Protein AF-U6MMG0-F1 (afdb_monomer)

Sequence (503 aa):
MESTWASFAPRLGKRWLLLGARVSAVWILSVCLALPIAVIDLSWPSTPQTAEAVKLPPRGSVSYGGSTEQLLALEGAEPENESTERGKGKARHRRRRPAVQLYLRKLFKGQTIANKRRWKRLASEICDWHVFERHSFGAPSKLLIFLTTAGQEQSAGCCGMRSRRNQSVEIDPPLSTQAEDDALDLNGELLKMVQDVQKCEKRKNGTRHPSFCIDAFVSSPLTAAIQTASKATAIVGKDIACKDPHYSETTRTRVTWLLSPLVRERVEGLADVGTELQELLKRLTRFFETVQLERTVVDTGAMAPEQPWWYTNSETQLRDALERTRELFSDTPSSESGEAAAAGVTAEPHEGDAGLAAGSSASSVVAIGYPDILPPSKGSKALKTALDVAEALLLSTVDSGTSTEMPPRESEEEALLRGKILLQSLCKAEQLSTALITTHERFLKVLSRHSTVGSATIKVAMLTCGPVPTLHFLEGLQDISGRGRSNSSSSEDSQESGQSEWS

Secondary structure (DSSP, 8-state):
------------------------------------------PPPP--------PPPP--------SSGGGS-S---PPPP-----------------HHHHHHHHHTTT--HHHHHHHHHHHHHHHHIIIIIHHHSSS-EEEEEEEEPPP------SSS----------SSPPPPHHHHHHHHHHHHHHHHHHHHHHHHHHHHH--SS----B-EEEE-SSHHHHHHHHHHHTTTHHHHB---TTPPP-TTEEPEEEE-GGGPPP--SGGG----HHHHHHHHHHHHHTTSS--EEEE-TTS-TTS-TTPPPPHHHHHHHHHHHHHHHH---------------------------------SEEEESSPEEPPPPHHHHHHHHHHHHHHHHHHTT-------SSPPPPPHHHHHHHHHHHHHHHHH-TT--EEEEEE-HHHHHHHHSS--PPTT-EEEEEEE-SSS-EEEEGGGGGSTTTSS-------------------

Mean predicted aligned error: 16.48 Å

Solvent-accessible surface area (backbone atoms only — not comparable to full-atom values): 31694 Å² total; per-residue (Å²): 138,80,87,84,88,83,87,88,85,82,92,80,83,90,85,87,84,91,84,80,92,81,79,90,84,87,83,88,85,86,85,89,87,87,84,83,87,80,87,80,86,81,87,82,84,91,85,90,83,84,88,82,92,79,84,84,81,84,93,77,93,81,91,79,90,82,88,76,71,88,81,66,86,84,79,88,77,86,81,81,90,82,81,89,83,95,76,97,70,95,72,82,80,75,78,78,72,58,68,66,63,59,54,54,53,59,73,60,72,75,72,49,72,66,55,56,52,52,49,54,51,52,17,45,53,54,27,47,38,70,75,51,49,66,81,68,52,102,47,62,52,30,42,39,37,35,39,21,21,35,53,79,74,74,75,76,65,94,66,94,68,81,77,81,66,85,70,75,78,52,61,35,47,68,59,45,76,68,23,48,52,44,16,40,49,42,25,59,53,53,48,50,41,52,52,46,20,36,53,44,38,32,70,74,69,67,44,95,66,64,81,85,48,32,29,29,39,36,23,12,72,40,49,29,22,45,39,26,48,23,37,29,27,59,82,43,34,61,78,42,38,39,70,65,92,85,64,85,80,59,96,51,39,26,48,53,31,38,30,30,56,62,44,37,52,59,29,79,52,56,52,48,32,58,64,49,64,71,56,42,55,52,50,53,48,48,30,37,77,69,69,70,31,50,58,33,30,39,27,42,69,42,48,62,82,97,43,65,72,58,59,66,68,51,60,67,56,39,50,51,40,40,49,52,52,48,51,71,66,65,69,68,85,74,84,81,86,78,92,84,82,94,75,90,79,93,78,84,91,76,89,79,91,83,75,82,78,85,64,82,76,71,73,47,60,48,65,38,79,78,40,44,78,48,74,75,24,68,15,25,52,36,33,49,54,34,41,37,55,54,41,49,50,55,61,76,66,61,72,90,73,72,93,57,99,62,70,67,67,48,49,70,66,38,50,35,41,38,42,50,42,45,48,48,26,55,51,66,8,78,65,36,48,25,36,39,36,21,24,42,36,64,40,50,31,57,69,57,76,76,54,93,59,54,56,46,37,82,47,46,29,42,36,40,38,58,102,68,62,43,78,45,56,67,71,71,80,62,68,87,83,71,86,84,78,83,76,87,76,84,74,89,78,90,84,88,90,82,90,76,90,84,135

Foldseek 3Di:
DDDDDDDDDDDDDDDDDDDDDDDDDDDDDDDDDDDDDDDDDDDDDDDDDDDDDDDDDDDDDDDDDDDDPPVPPPDDDDDDDDDDDDDDDPDPPPPPDPVVVVVLCVLPVDDDPVNVVVLLVLLLVVLCCVPPVCPPDPFHKFKEKEFAFFDPCPPPPVDDDPPPPPPPPDALDADDPVSLVLLLSLLSSVVVSLVSNQVSNCVVVVDPGRDQAAQAAEFALRNRLQQSSQNSPLQCQVVRHDADPPDDDDNLEEEEYEHFLLQQDFCPDRNSFHDAPVVSVVVQLVCVVVVSHHWYKYQCLLPDHPDRSSAFDDLVLLVVLLVVLLVVLVPPDDDDPDDDDDDDDDDDDDDDDDDPDPDDDDGSMDTHPDGDYGDRHLLHVLLSVLSSSSSVSSVVPDDPPDDDVGHDGGDLSSLLSSVQSSLSSNSSSPPHRHYYYRHHQNSVCSLAVDDDGDHSDIWMWMWGDDSRIHIGTPSVVPPPPPPDDPDPPDDDDDDDDDDDDDD

Structure (mmCIF, N/CA/C/O backbone):
data_AF-U6MMG0-F1
#
_entry.id   AF-U6MMG0-F1
#
loop_
_atom_site.group_PDB
_atom_site.id
_atom_site.type_symbol
_atom_site.label_atom_id
_atom_site.label_alt_id
_atom_site.label_comp_id
_atom_site.label_asym_id
_atom_site.label_entity_id
_atom_site.label_seq_id
_atom_site.pdbx_PDB_ins_code
_atom_site.Cartn_x
_atom_site.Cartn_y
_atom_site.Cartn_z
_atom_site.occupancy
_atom_site.B_iso_or_equiv
_atom_site.auth_seq_id
_atom_site.auth_comp_id
_atom_site.auth_asym_id
_atom_site.auth_atom_id
_atom_site.pdbx_PDB_model_num
ATOM 1 N N . MET A 1 1 ? 55.035 -42.827 -3.678 1.00 34.28 1 MET A N 1
ATOM 2 C CA . MET A 1 1 ? 56.098 -41.807 -3.757 1.00 34.28 1 MET A CA 1
ATOM 3 C C . MET A 1 1 ? 55.414 -40.453 -3.669 1.00 34.28 1 MET A C 1
ATOM 5 O O . MET A 1 1 ? 54.896 -39.977 -4.663 1.00 34.28 1 MET A O 1
ATOM 9 N N . GLU A 1 2 ? 54.969 -40.051 -2.484 1.00 29.75 2 GLU A N 1
ATOM 10 C CA . GLU A 1 2 ? 55.744 -39.486 -1.362 1.00 29.75 2 GLU A CA 1
ATOM 11 C C . GLU A 1 2 ? 56.081 -38.005 -1.539 1.00 29.75 2 GLU A C 1
ATOM 13 O O . GLU A 1 2 ? 56.844 -37.639 -2.425 1.00 29.75 2 GLU A O 1
ATOM 18 N N . SER A 1 3 ? 55.602 -37.235 -0.552 1.00 31.67 3 SER A N 1
ATOM 19 C CA . SER A 1 3 ? 56.108 -35.936 -0.087 1.00 31.67 3 SER A CA 1
ATOM 20 C C . SER A 1 3 ? 55.833 -34.742 -1.020 1.00 31.67 3 SER A C 1
ATOM 22 O O . SER A 1 3 ? 55.872 -34.863 -2.231 1.00 31.67 3 SER A O 1
ATOM 24 N N . THR A 1 4 ? 55.447 -33.556 -0.556 1.00 38.75 4 THR A N 1
ATOM 25 C CA . THR A 1 4 ? 55.806 -32.861 0.687 1.00 38.75 4 THR A CA 1
ATOM 26 C C . THR A 1 4 ? 54.686 -31.914 1.123 1.00 38.75 4 THR A C 1
ATOM 28 O O . THR A 1 4 ? 54.267 -31.030 0.380 1.00 38.75 4 THR A O 1
ATOM 31 N N . TRP A 1 5 ? 54.265 -32.073 2.375 1.00 29.08 5 TRP A N 1
ATOM 32 C CA . TRP A 1 5 ? 53.609 -31.062 3.198 1.00 29.08 5 TRP A CA 1
ATOM 33 C C . TRP A 1 5 ? 54.687 -30.356 4.029 1.00 29.08 5 TRP A C 1
ATOM 35 O O . TRP A 1 5 ? 55.469 -31.052 4.673 1.00 29.08 5 TRP A O 1
ATOM 45 N N . ALA A 1 6 ? 54.696 -29.020 4.090 1.00 30.41 6 ALA A N 1
ATOM 46 C CA . ALA A 1 6 ? 55.281 -28.294 5.220 1.00 30.41 6 ALA A CA 1
ATOM 47 C C . ALA A 1 6 ? 54.833 -26.824 5.306 1.00 30.41 6 ALA A C 1
ATOM 49 O O . ALA A 1 6 ? 54.950 -26.054 4.359 1.00 30.41 6 ALA A O 1
ATOM 50 N N . SER A 1 7 ? 54.480 -26.456 6.540 1.00 29.48 7 SER A N 1
ATOM 51 C CA . SER A 1 7 ? 54.491 -25.122 7.155 1.00 29.48 7 SER A CA 1
ATOM 52 C C . SER A 1 7 ? 53.411 -24.115 6.742 1.00 29.48 7 SER A C 1
ATOM 54 O O . SER A 1 7 ? 53.451 -23.539 5.669 1.00 29.48 7 SER A O 1
ATOM 56 N N . PHE A 1 8 ? 52.484 -23.831 7.662 1.00 30.06 8 PHE A N 1
ATOM 57 C CA . PHE A 1 8 ? 52.457 -22.554 8.389 1.00 30.06 8 PHE A CA 1
ATOM 58 C C . PHE A 1 8 ? 51.480 -22.656 9.571 1.00 30.06 8 PHE A C 1
ATOM 60 O O . PHE A 1 8 ? 50.323 -23.033 9.416 1.00 30.06 8 PHE A O 1
ATOM 67 N N . ALA A 1 9 ? 51.960 -22.318 10.765 1.00 31.55 9 ALA A N 1
ATOM 68 C CA . ALA A 1 9 ? 51.170 -22.192 11.984 1.00 31.55 9 ALA A CA 1
ATOM 69 C C . ALA A 1 9 ? 51.427 -20.809 12.589 1.00 31.55 9 ALA A C 1
ATOM 71 O O . ALA A 1 9 ? 52.579 -20.365 12.589 1.00 31.55 9 ALA A O 1
ATOM 72 N N . PRO A 1 10 ? 50.420 -20.176 13.211 1.00 43.28 10 PRO A N 1
ATOM 73 C CA . PRO A 1 10 ? 50.671 -19.252 14.295 1.00 43.28 10 PRO A CA 1
ATOM 74 C C . PRO A 1 10 ? 50.071 -19.737 15.619 1.00 43.28 10 PRO A C 1
ATOM 76 O O . PRO A 1 10 ? 48.949 -20.223 15.732 1.00 43.28 10 PRO A O 1
ATOM 79 N N . ARG A 1 11 ? 50.921 -19.558 16.625 1.00 34.38 11 ARG A N 1
ATOM 80 C CA . ARG A 1 11 ? 50.764 -19.669 18.073 1.00 34.38 11 ARG A CA 1
ATOM 81 C C . ARG A 1 11 ? 49.425 -19.126 18.598 1.00 34.38 11 ARG A C 1
ATOM 83 O O . ARG A 1 11 ? 49.162 -17.934 18.475 1.00 34.38 11 ARG A O 1
ATOM 90 N N . LEU A 1 12 ? 48.679 -19.959 19.326 1.00 35.41 12 LEU A N 1
ATOM 91 C CA . LEU A 1 12 ? 47.673 -19.516 20.296 1.00 35.41 12 LEU A CA 1
ATOM 92 C C . LEU A 1 12 ? 48.045 -19.998 21.700 1.00 35.41 12 LEU A C 1
ATOM 94 O O . LEU A 1 12 ? 48.427 -21.148 21.921 1.00 35.41 12 LEU A O 1
ATOM 98 N N . GLY A 1 13 ? 48.013 -19.041 22.626 1.00 31.16 13 GLY A N 1
ATOM 99 C CA . GLY A 1 13 ? 48.478 -19.156 23.997 1.00 31.16 13 GLY A CA 1
ATOM 100 C C . GLY A 1 13 ? 47.536 -19.945 24.902 1.00 31.16 13 GLY A C 1
ATOM 101 O O . GLY A 1 13 ? 46.317 -19.913 24.780 1.00 31.16 13 GLY A O 1
ATOM 102 N N . LYS A 1 14 ? 48.170 -20.631 25.851 1.00 32.75 14 LYS A N 1
ATOM 103 C CA . LYS A 1 14 ? 47.590 -21.384 26.960 1.00 32.75 14 LYS A CA 1
ATOM 104 C C . LYS A 1 14 ? 46.891 -20.450 27.954 1.00 32.75 14 LYS A C 1
ATOM 106 O O . LYS A 1 14 ? 47.542 -19.540 28.462 1.00 32.75 14 LYS A O 1
ATOM 111 N N . ARG A 1 15 ? 45.652 -20.766 28.344 1.00 33.19 15 ARG A N 1
ATOM 112 C CA . ARG A 1 15 ? 45.164 -20.750 29.741 1.00 33.19 15 ARG A CA 1
ATOM 113 C C . ARG A 1 15 ? 43.735 -21.304 29.797 1.00 33.19 15 ARG A C 1
ATOM 115 O O . ARG A 1 15 ? 42.942 -21.005 28.918 1.00 33.19 15 ARG A O 1
ATOM 122 N N . TRP A 1 16 ? 43.457 -22.047 30.871 1.00 30.50 16 TRP A N 1
ATOM 123 C CA . TRP A 1 16 ? 42.212 -22.742 31.251 1.00 30.50 16 TRP A CA 1
ATOM 124 C C . TRP A 1 16 ? 42.125 -24.228 30.875 1.00 30.50 16 TRP A C 1
ATOM 126 O O . TRP A 1 16 ? 41.454 -24.665 29.949 1.00 30.50 16 TRP A O 1
ATOM 136 N N . LEU A 1 17 ? 42.846 -24.993 31.695 1.00 32.69 17 LEU A N 1
ATOM 137 C CA . LEU A 1 17 ? 42.581 -26.378 32.070 1.00 32.69 17 LEU A CA 1
ATOM 138 C C . LEU A 1 17 ? 41.524 -26.399 33.195 1.00 32.69 17 LEU A C 1
ATOM 140 O O . LEU A 1 17 ? 41.495 -25.471 34.001 1.00 32.69 17 LEU A O 1
ATOM 144 N N . LEU A 1 18 ? 40.799 -27.524 33.282 1.00 31.00 18 LEU A N 1
ATOM 145 C CA . LEU A 1 18 ? 39.982 -28.050 34.398 1.00 31.00 18 LEU A CA 1
ATOM 146 C C . LEU A 1 18 ? 38.468 -27.794 34.372 1.00 31.00 18 LEU A C 1
ATOM 148 O O . LEU A 1 18 ? 37.961 -26.906 35.041 1.00 31.00 18 LEU A O 1
ATOM 152 N N . LEU A 1 19 ? 37.759 -28.693 33.686 1.00 34.00 19 LEU A N 1
ATOM 153 C CA . LEU A 1 19 ? 36.580 -29.453 34.148 1.00 34.00 19 LEU A CA 1
ATOM 154 C C . LEU A 1 19 ? 36.211 -30.342 32.948 1.00 34.00 19 LEU A C 1
ATOM 156 O O . LEU A 1 19 ? 35.794 -29.847 31.915 1.00 34.00 19 LEU A O 1
ATOM 160 N N . GLY A 1 20 ? 36.518 -31.630 32.905 1.00 29.83 20 GLY A N 1
ATOM 161 C CA . GLY A 1 20 ? 36.185 -32.651 33.884 1.00 29.83 20 GLY A CA 1
ATOM 162 C C . GLY A 1 20 ? 35.585 -33.792 33.067 1.00 29.83 20 GLY A C 1
ATOM 163 O O . GLY A 1 20 ? 34.425 -33.747 32.676 1.00 29.83 20 GLY A O 1
ATOM 164 N N . ALA A 1 21 ? 36.434 -34.755 32.724 1.00 32.88 21 ALA A N 1
ATOM 165 C CA . ALA A 1 21 ? 36.116 -35.907 31.904 1.00 32.88 21 ALA A CA 1
ATOM 166 C C . ALA A 1 21 ? 35.011 -36.768 32.530 1.00 32.88 21 ALA A C 1
ATOM 168 O O . ALA A 1 21 ? 35.163 -37.211 33.667 1.00 32.88 21 ALA A O 1
ATOM 169 N N . ARG A 1 22 ? 33.966 -37.092 31.758 1.00 35.03 22 ARG A N 1
ATOM 170 C CA . ARG A 1 22 ? 33.209 -38.340 31.918 1.00 35.03 22 ARG A CA 1
ATOM 171 C C . ARG A 1 22 ? 32.769 -38.908 30.563 1.00 35.03 22 ARG A C 1
ATOM 173 O O . ARG A 1 22 ? 31.804 -38.455 29.969 1.00 35.03 22 ARG A O 1
ATOM 180 N N . VAL A 1 23 ? 33.518 -39.941 30.177 1.00 34.34 23 VAL A N 1
ATOM 181 C CA . VAL A 1 23 ? 33.058 -41.229 29.632 1.00 34.34 23 VAL A CA 1
ATOM 182 C C . VAL A 1 23 ? 32.439 -41.233 28.229 1.00 34.34 23 VAL A C 1
ATOM 184 O O . VAL A 1 23 ? 31.234 -41.116 28.037 1.00 34.34 23 VAL A O 1
ATOM 187 N N . SER A 1 24 ? 33.316 -41.526 27.266 1.00 35.44 24 SER A N 1
ATOM 188 C CA . SER A 1 24 ? 33.024 -42.316 26.070 1.00 35.44 24 SER A CA 1
ATOM 189 C C . SER A 1 24 ? 32.386 -43.659 26.424 1.00 35.44 24 SER A C 1
ATOM 191 O O . SER A 1 24 ? 32.928 -44.375 27.261 1.00 35.44 24 SER A O 1
ATOM 193 N N . ALA A 1 25 ? 31.335 -44.048 25.710 1.00 32.31 25 ALA A N 1
ATOM 194 C CA . ALA A 1 25 ? 31.121 -45.417 25.241 1.00 32.31 25 ALA A CA 1
ATOM 195 C C . ALA A 1 25 ? 29.907 -45.439 24.304 1.00 32.31 25 ALA A C 1
ATOM 197 O O . ALA A 1 25 ? 28.949 -44.706 24.515 1.00 32.31 25 ALA A O 1
ATOM 198 N N . VAL A 1 26 ? 29.939 -46.353 23.334 1.00 29.77 26 VAL A N 1
ATOM 199 C CA . VAL A 1 26 ? 28.882 -46.683 22.362 1.00 29.77 26 VAL A CA 1
ATOM 200 C C . VAL A 1 26 ? 28.931 -45.869 21.062 1.00 29.77 26 VAL A C 1
ATOM 202 O O . VAL A 1 26 ? 28.022 -45.137 20.684 1.00 29.77 26 VAL A O 1
ATOM 205 N N . TRP A 1 27 ? 30.023 -46.086 20.331 1.00 30.80 27 TRP A N 1
ATOM 206 C CA . TRP A 1 27 ? 29.974 -46.253 18.881 1.00 30.80 27 TRP A CA 1
ATOM 207 C C . TRP A 1 27 ? 30.292 -47.720 18.563 1.00 30.80 27 TRP A C 1
ATOM 209 O O . TRP A 1 27 ? 31.072 -48.345 19.280 1.00 30.80 27 TRP A O 1
ATOM 219 N N . ILE A 1 28 ? 29.742 -48.191 17.439 1.00 34.03 28 ILE A N 1
ATOM 220 C CA . ILE A 1 28 ? 29.944 -49.485 16.761 1.00 34.03 28 ILE A CA 1
ATOM 221 C C . ILE A 1 28 ? 28.918 -50.572 17.127 1.00 34.03 28 ILE A C 1
ATOM 223 O O . ILE A 1 28 ? 29.160 -51.444 17.953 1.00 34.03 28 ILE A O 1
ATOM 227 N N . LEU A 1 29 ? 27.815 -50.583 16.374 1.00 31.33 29 LEU A N 1
ATOM 228 C CA . LEU A 1 29 ? 27.413 -51.776 15.627 1.00 31.33 29 LEU A CA 1
ATOM 229 C C . LEU A 1 29 ? 26.756 -51.345 14.310 1.00 31.33 29 LEU A C 1
ATOM 231 O O . LEU A 1 29 ? 25.706 -50.711 14.267 1.00 31.33 29 LEU A O 1
ATOM 235 N N . SER A 1 30 ? 27.495 -51.640 13.249 1.00 32.75 30 SER A N 1
ATOM 236 C CA . SER A 1 30 ? 27.136 -51.565 11.841 1.00 32.75 30 SER A CA 1
ATOM 237 C C . SER A 1 30 ? 26.197 -52.724 11.478 1.00 32.75 30 SER A C 1
ATOM 239 O O . SER A 1 30 ? 26.284 -53.773 12.115 1.00 32.75 30 SER A O 1
ATOM 241 N N . VAL A 1 31 ? 25.374 -52.551 10.433 1.00 33.75 31 VAL A N 1
ATOM 242 C CA . VAL A 1 31 ? 25.301 -53.423 9.231 1.00 33.75 31 VAL A CA 1
ATOM 243 C C . VAL A 1 31 ? 23.888 -53.444 8.607 1.00 33.75 31 VAL A C 1
ATOM 245 O O . VAL A 1 31 ? 22.928 -53.935 9.185 1.00 33.75 31 VAL A O 1
ATOM 248 N N . CYS A 1 32 ? 23.855 -52.927 7.372 1.00 31.59 32 CYS A N 1
ATOM 249 C CA . CYS A 1 32 ? 23.088 -53.326 6.182 1.00 31.59 32 CYS A CA 1
ATOM 250 C C . CYS A 1 32 ? 21.562 -53.480 6.224 1.00 31.59 32 CYS A C 1
ATOM 252 O O . CYS A 1 32 ? 21.059 -54.529 6.600 1.00 31.59 32 CYS A O 1
ATOM 254 N N . LEU A 1 33 ? 20.872 -52.564 5.532 1.00 33.56 33 LEU A N 1
ATOM 255 C CA . LEU A 1 33 ? 19.885 -52.937 4.511 1.00 33.56 33 LEU A CA 1
ATOM 256 C C . LEU A 1 33 ? 20.014 -51.994 3.305 1.00 33.56 33 LEU A C 1
ATOM 258 O O . LEU A 1 33 ? 19.835 -50.783 3.413 1.00 33.56 33 LEU A O 1
ATOM 262 N N . ALA A 1 34 ? 20.376 -52.582 2.168 1.00 37.03 34 ALA A N 1
ATOM 263 C CA . ALA A 1 34 ? 20.395 -51.971 0.849 1.00 37.03 34 ALA A CA 1
ATOM 264 C C . ALA A 1 34 ? 19.043 -52.210 0.167 1.00 37.03 34 ALA A C 1
ATOM 266 O O . ALA A 1 34 ? 18.579 -53.347 0.158 1.00 37.03 34 ALA A O 1
ATOM 267 N N . LEU A 1 35 ? 18.456 -51.178 -0.446 1.00 33.62 35 LEU A N 1
ATOM 268 C CA . LEU A 1 35 ? 17.421 -51.311 -1.477 1.00 33.62 35 LEU A CA 1
ATOM 269 C C . LEU A 1 35 ? 17.588 -50.201 -2.539 1.00 33.62 35 LEU A C 1
ATOM 271 O O . LEU A 1 35 ? 18.144 -49.145 -2.227 1.00 33.62 35 LEU A O 1
ATOM 275 N N . PRO A 1 36 ? 17.197 -50.466 -3.800 1.00 45.84 36 PRO A N 1
ATOM 276 C CA . PRO A 1 36 ? 17.796 -49.848 -4.979 1.00 45.84 36 PRO A CA 1
ATOM 277 C C . PRO A 1 36 ? 17.095 -48.561 -5.426 1.00 45.84 36 PRO A C 1
ATOM 279 O O . PRO A 1 36 ? 15.883 -48.404 -5.300 1.00 45.84 36 PRO A O 1
ATOM 282 N N . ILE A 1 37 ? 17.884 -47.669 -6.026 1.00 33.94 37 ILE A N 1
ATOM 283 C CA . ILE A 1 37 ? 17.425 -46.480 -6.745 1.00 33.94 37 ILE A CA 1
ATOM 284 C C . ILE A 1 37 ? 16.977 -46.927 -8.140 1.00 33.94 37 ILE A C 1
ATOM 286 O O . ILE A 1 37 ? 17.800 -47.353 -8.950 1.00 33.94 37 ILE A O 1
ATOM 290 N N . ALA A 1 38 ? 15.677 -46.837 -8.417 1.00 31.39 38 ALA A N 1
ATOM 291 C CA . ALA A 1 38 ? 15.152 -46.897 -9.774 1.00 31.39 38 ALA A CA 1
ATOM 292 C C . ALA A 1 38 ? 15.305 -45.512 -10.420 1.00 31.39 38 ALA A C 1
ATOM 294 O O . ALA A 1 38 ? 14.777 -44.518 -9.924 1.00 31.39 38 ALA A O 1
ATOM 295 N N . VAL A 1 39 ? 16.057 -45.466 -11.515 1.00 34.59 39 VAL A N 1
ATOM 296 C CA . VAL A 1 39 ? 16.156 -44.320 -12.420 1.00 34.59 39 VAL A CA 1
ATOM 297 C C . VAL A 1 39 ? 14.864 -44.279 -13.233 1.00 34.59 39 VAL A C 1
ATOM 299 O O . VAL A 1 39 ? 14.591 -45.213 -13.983 1.00 34.59 39 VAL A O 1
ATOM 302 N N . ILE A 1 40 ? 14.062 -43.227 -13.065 1.00 31.44 40 ILE A N 1
ATOM 303 C CA . ILE A 1 40 ? 12.924 -42.941 -13.943 1.00 31.44 40 ILE A CA 1
ATOM 304 C C . ILE A 1 40 ? 13.311 -41.742 -14.804 1.00 31.44 40 ILE A C 1
ATOM 306 O O . ILE A 1 40 ? 13.483 -40.628 -14.312 1.00 31.44 40 ILE A O 1
ATOM 310 N N . ASP A 1 41 ? 13.473 -42.033 -16.088 1.00 30.52 41 ASP A N 1
ATOM 311 C CA . ASP A 1 41 ? 13.595 -41.095 -17.193 1.00 30.52 41 ASP A CA 1
ATOM 312 C C . ASP A 1 41 ? 12.182 -40.594 -17.551 1.00 30.52 41 ASP A C 1
ATOM 314 O O . ASP A 1 41 ? 11.284 -41.400 -17.802 1.00 30.52 41 ASP A O 1
ATOM 318 N N . LEU A 1 42 ? 11.956 -39.279 -17.510 1.00 30.66 42 LEU A N 1
ATOM 319 C CA . LEU A 1 42 ? 10.688 -38.648 -17.892 1.00 30.66 42 LEU A CA 1
ATOM 320 C C . LEU A 1 42 ? 10.952 -37.652 -19.018 1.00 30.66 42 LEU A C 1
ATOM 322 O O . LEU A 1 42 ? 11.075 -36.446 -18.805 1.00 30.66 42 LEU A O 1
ATOM 326 N N . SER A 1 43 ? 11.006 -38.181 -20.236 1.00 29.31 43 SER A N 1
ATOM 327 C CA . SER A 1 43 ? 10.735 -37.416 -21.448 1.00 29.31 43 SER A CA 1
ATOM 328 C C . SER A 1 43 ? 9.215 -37.301 -21.623 1.00 29.31 43 SER A C 1
ATOM 330 O O . SER A 1 43 ? 8.495 -38.296 -21.677 1.00 29.31 43 SER A O 1
ATOM 332 N N . TRP A 1 44 ? 8.715 -36.067 -21.665 1.00 36.06 44 TRP A N 1
ATOM 333 C CA . TRP A 1 44 ? 7.296 -35.743 -21.835 1.00 36.06 44 TRP A CA 1
ATOM 334 C C . TRP A 1 44 ? 7.038 -35.351 -23.295 1.00 36.06 44 TRP A C 1
ATOM 336 O O . TRP A 1 44 ? 7.730 -34.459 -23.790 1.00 36.06 44 TRP A O 1
ATOM 346 N N . PRO A 1 45 ? 6.049 -35.937 -23.992 1.00 39.34 45 PRO A N 1
ATOM 347 C CA . PRO A 1 45 ? 5.545 -35.378 -25.232 1.00 39.34 45 PRO A CA 1
ATOM 348 C C . PRO A 1 45 ? 4.247 -34.596 -25.004 1.00 39.34 45 PRO A C 1
ATOM 350 O O . PRO A 1 45 ? 3.357 -34.975 -24.243 1.00 39.34 45 PRO A O 1
ATOM 353 N N . SER A 1 46 ? 4.178 -33.472 -25.699 1.00 33.56 46 SER A N 1
ATOM 354 C CA . SER A 1 46 ? 3.082 -32.522 -25.797 1.00 33.56 46 SER A CA 1
ATOM 355 C C . SER A 1 46 ? 1.916 -33.057 -26.636 1.00 33.56 46 SER A C 1
ATOM 357 O O . SER A 1 46 ? 2.134 -33.550 -27.739 1.00 33.56 46 SER A O 1
ATOM 359 N N . THR A 1 47 ? 0.684 -32.899 -26.131 1.00 30.78 47 THR A N 1
ATOM 360 C CA . THR A 1 47 ? -0.550 -32.385 -26.791 1.00 30.78 47 THR A CA 1
ATOM 361 C C . THR A 1 47 ? -1.847 -32.999 -26.221 1.00 30.78 47 THR A C 1
ATOM 363 O O . THR A 1 47 ? -1.798 -34.067 -25.613 1.00 30.78 47 THR A O 1
ATOM 366 N N . PRO A 1 48 ? -2.996 -32.288 -26.316 1.00 40.09 48 PRO A N 1
ATOM 367 C CA . PRO A 1 48 ? -4.104 -32.413 -25.368 1.00 40.09 48 PRO A CA 1
ATOM 368 C C . PRO A 1 48 ? -5.321 -33.160 -25.936 1.00 40.09 48 PRO A C 1
ATOM 370 O O . PRO A 1 48 ? -5.660 -32.992 -27.106 1.00 40.09 48 PRO A O 1
ATOM 373 N N . GLN A 1 49 ? -6.049 -33.890 -25.083 1.00 30.73 49 GLN A N 1
ATOM 374 C CA . GLN A 1 49 ? -7.444 -34.269 -25.335 1.00 30.73 49 GLN A CA 1
ATOM 375 C C . GLN A 1 49 ? -8.303 -34.195 -24.058 1.00 30.73 49 GLN A C 1
ATOM 377 O O . GLN A 1 49 ? -8.005 -34.791 -23.029 1.00 30.73 49 GLN A O 1
ATOM 382 N N . THR A 1 50 ? -9.340 -33.369 -24.190 1.00 31.41 50 THR A N 1
ATOM 383 C CA . THR A 1 50 ? -10.701 -33.377 -23.626 1.00 31.41 50 THR A CA 1
ATOM 384 C C . THR A 1 50 ? -11.099 -34.368 -22.519 1.00 31.41 50 THR A C 1
ATOM 386 O O . THR A 1 50 ? -11.119 -35.574 -22.725 1.00 31.41 50 THR A O 1
ATOM 389 N N . ALA A 1 51 ? -11.563 -33.762 -21.416 1.00 36.28 51 ALA A N 1
ATOM 390 C CA . ALA A 1 51 ? -12.726 -34.064 -20.567 1.00 36.28 51 ALA A CA 1
ATOM 391 C C . ALA A 1 51 ? -13.080 -35.521 -20.217 1.00 36.28 51 ALA A C 1
ATOM 393 O O . ALA A 1 51 ? -13.599 -36.248 -21.051 1.00 36.28 51 ALA A O 1
ATOM 394 N N . GLU A 1 52 ? -13.038 -35.840 -18.916 1.00 28.95 52 GLU A N 1
ATOM 395 C CA . GLU A 1 52 ? -14.151 -36.523 -18.242 1.00 28.95 52 GLU A CA 1
ATOM 396 C C . GLU A 1 52 ? -14.078 -36.382 -16.711 1.00 28.95 52 GLU A C 1
ATOM 398 O O . GLU A 1 52 ? -13.011 -36.364 -16.096 1.00 28.95 52 GLU A O 1
ATOM 403 N N . ALA A 1 53 ? -15.253 -36.232 -16.100 1.00 32.78 53 ALA A N 1
ATOM 404 C CA . ALA A 1 53 ? -15.453 -36.044 -14.672 1.00 32.78 53 ALA A CA 1
ATOM 405 C C . ALA A 1 53 ? -15.187 -37.343 -13.894 1.00 32.78 53 ALA A C 1
ATOM 407 O O . ALA A 1 53 ? -15.871 -38.346 -14.093 1.00 32.78 53 ALA A O 1
ATOM 408 N N . VAL A 1 54 ? -14.252 -37.307 -12.939 1.00 30.02 54 VAL A N 1
ATOM 409 C CA . VAL A 1 54 ? -13.969 -38.441 -12.048 1.00 30.02 54 VAL A CA 1
ATOM 410 C C . VAL A 1 54 ? -14.392 -38.118 -10.615 1.00 30.02 54 VAL A C 1
ATOM 412 O O . VAL A 1 54 ? -13.930 -37.166 -9.988 1.00 30.02 54 VAL A O 1
ATOM 415 N N . LYS A 1 55 ? -15.308 -38.954 -10.116 1.00 27.58 55 LYS A N 1
ATOM 416 C CA . LYS A 1 55 ? -15.821 -39.009 -8.742 1.00 27.58 55 LYS A CA 1
ATOM 417 C C . LYS A 1 55 ? -14.695 -39.251 -7.727 1.00 27.58 55 LYS A C 1
ATOM 419 O O . LYS A 1 55 ? -13.914 -40.187 -7.870 1.00 27.58 55 LYS A O 1
ATOM 424 N N . LEU A 1 56 ? -14.689 -38.456 -6.658 1.00 31.78 56 LEU A N 1
ATOM 425 C CA . LEU A 1 56 ? -13.849 -38.637 -5.468 1.00 31.78 56 LEU A CA 1
ATOM 426 C C . LEU A 1 56 ? -14.259 -39.886 -4.657 1.00 31.78 56 LEU A C 1
ATOM 428 O O . LEU A 1 56 ? -15.454 -40.063 -4.402 1.00 31.78 56 LEU A O 1
ATOM 432 N N . PRO A 1 57 ? -13.303 -40.696 -4.159 1.00 33.31 57 PRO A N 1
ATOM 433 C CA . PRO A 1 57 ? -13.530 -41.639 -3.068 1.00 33.31 57 PRO A CA 1
ATOM 434 C C . PRO A 1 57 ? -13.218 -41.010 -1.687 1.00 33.31 57 PRO A C 1
ATOM 436 O O . PRO A 1 57 ? -12.589 -39.951 -1.606 1.00 33.31 57 PRO A O 1
ATOM 439 N N . PRO A 1 58 ? -13.693 -41.621 -0.583 1.00 35.78 58 PRO A N 1
ATOM 440 C CA . PRO A 1 58 ? -13.826 -40.960 0.709 1.00 35.78 58 PRO A CA 1
ATOM 441 C C . PRO A 1 58 ? -12.553 -40.983 1.566 1.00 35.78 58 PRO A C 1
ATOM 443 O O . PRO A 1 58 ? -11.637 -41.781 1.385 1.00 35.78 58 PRO A O 1
ATOM 446 N N . ARG A 1 59 ? -12.571 -40.075 2.548 1.00 33.84 59 ARG A N 1
ATOM 447 C CA . ARG A 1 59 ? -11.585 -39.817 3.605 1.00 33.84 59 ARG A CA 1
ATOM 448 C C . ARG A 1 59 ? -11.029 -41.087 4.263 1.00 33.84 59 ARG A C 1
ATOM 450 O O . ARG A 1 59 ? -11.779 -41.853 4.861 1.00 33.84 59 ARG A O 1
ATOM 457 N N . GLY A 1 60 ? -9.701 -41.197 4.275 1.00 28.25 60 GLY A N 1
ATOM 458 C CA . GLY A 1 60 ? -8.933 -42.046 5.184 1.00 28.25 60 GLY A CA 1
ATOM 459 C C . GLY A 1 60 ? -7.930 -41.193 5.960 1.00 28.25 60 GLY A C 1
ATOM 460 O O . GLY A 1 60 ? -7.074 -40.539 5.372 1.00 28.25 60 GLY A O 1
ATOM 461 N N . SER A 1 61 ? -8.077 -41.160 7.281 1.00 28.75 61 SER A N 1
ATOM 462 C CA . SER A 1 61 ? -7.196 -40.475 8.226 1.00 28.75 61 SER A CA 1
ATOM 463 C C . SER A 1 61 ? -5.917 -41.280 8.459 1.00 28.75 61 SER A C 1
ATOM 465 O O . SER A 1 61 ? -5.993 -42.410 8.940 1.00 28.75 61 SER A O 1
ATOM 467 N N . VAL A 1 62 ? -4.751 -40.684 8.201 1.00 29.11 62 VAL A N 1
ATOM 468 C CA . VAL A 1 62 ? -3.458 -41.189 8.682 1.00 29.11 62 VAL A CA 1
ATOM 469 C C . VAL A 1 62 ? -2.810 -40.106 9.537 1.00 29.11 62 VAL A C 1
ATOM 471 O O . VAL A 1 62 ? -2.537 -38.999 9.081 1.00 29.11 62 VAL A O 1
ATOM 474 N N . SER A 1 63 ? -2.625 -40.449 10.808 1.00 25.50 63 SER A N 1
ATOM 475 C CA . SER A 1 63 ? -1.979 -39.652 11.844 1.00 25.50 63 SER A CA 1
ATOM 476 C C . SER A 1 63 ? -0.461 -39.801 11.741 1.00 25.50 63 SER A C 1
ATOM 478 O O . SER A 1 63 ? 0.056 -40.897 11.942 1.00 25.50 63 SER A O 1
ATOM 480 N N . TYR A 1 64 ? 0.247 -38.692 11.526 1.00 28.41 64 TYR A N 1
ATOM 481 C CA . TYR A 1 64 ? 1.656 -38.550 11.895 1.00 28.41 64 TYR A CA 1
ATOM 482 C C . TYR A 1 64 ? 1.789 -37.376 12.865 1.00 28.41 64 TYR A C 1
ATOM 484 O O . TYR A 1 64 ? 1.541 -36.223 12.519 1.00 28.41 64 TYR A O 1
ATOM 492 N N . GLY A 1 65 ? 2.133 -37.710 14.109 1.00 23.70 65 GLY A N 1
ATOM 493 C CA . GLY A 1 65 ? 2.411 -36.763 15.178 1.00 23.70 65 GLY A CA 1
ATOM 494 C C . GLY A 1 65 ? 3.813 -36.168 15.062 1.00 23.70 65 GLY A C 1
ATOM 495 O O . GLY A 1 65 ? 4.764 -36.854 14.694 1.00 23.70 65 GLY A O 1
ATOM 496 N N . GLY A 1 66 ? 3.931 -34.888 15.417 1.00 25.06 66 GLY A N 1
ATOM 497 C CA . GLY A 1 66 ? 5.202 -34.168 15.434 1.00 25.06 66 GLY A CA 1
ATOM 498 C C . GLY A 1 66 ? 5.077 -32.703 15.851 1.00 25.06 66 GLY A C 1
ATOM 499 O O . GLY A 1 66 ? 5.247 -31.814 15.033 1.00 25.06 66 GLY A O 1
ATOM 500 N N . SER A 1 67 ? 4.823 -32.471 17.144 1.00 36.16 67 SER A N 1
ATOM 501 C CA . SER A 1 67 ? 5.251 -31.288 17.915 1.00 36.16 67 SER A CA 1
ATOM 502 C C . SER A 1 67 ? 4.832 -29.881 17.436 1.00 36.16 67 SER A C 1
ATOM 504 O O . SER A 1 67 ? 5.597 -29.169 16.795 1.00 36.16 67 SER A O 1
ATOM 506 N N . THR A 1 68 ? 3.677 -29.415 17.924 1.00 33.09 68 THR A N 1
ATOM 507 C CA . THR A 1 68 ? 3.453 -28.025 18.420 1.00 33.09 68 THR A CA 1
ATOM 508 C C . THR A 1 68 ? 2.238 -27.912 19.365 1.00 33.09 68 THR A C 1
ATOM 510 O O . THR A 1 68 ? 2.018 -26.862 19.964 1.00 33.09 68 THR A O 1
ATOM 513 N N . GLU A 1 69 ? 1.480 -28.992 19.591 1.00 34.47 69 GLU A N 1
ATOM 514 C CA . GLU A 1 69 ? 0.232 -28.962 20.377 1.00 34.47 69 GLU A CA 1
ATOM 515 C C . GLU A 1 69 ? 0.390 -29.015 21.910 1.00 34.47 69 GLU A C 1
ATOM 517 O O . GLU A 1 69 ? -0.587 -28.850 22.636 1.00 34.47 69 GLU A O 1
ATOM 522 N N . GLN A 1 70 ? 1.604 -29.138 22.458 1.00 31.59 70 GLN A N 1
ATOM 523 C CA . GLN A 1 70 ? 1.797 -29.146 23.921 1.00 31.59 70 GLN A CA 1
ATOM 524 C C . GLN A 1 70 ? 1.755 -27.758 24.594 1.00 31.59 70 GLN A C 1
ATOM 526 O O . GLN A 1 70 ? 1.929 -27.663 25.807 1.00 31.59 70 GLN A O 1
ATOM 531 N N . LEU A 1 71 ? 1.475 -26.680 23.852 1.00 33.31 71 LEU A N 1
ATOM 532 C CA . LEU A 1 71 ? 1.309 -25.327 24.409 1.00 33.31 71 LEU A CA 1
ATOM 533 C C . LEU A 1 71 ? -0.145 -24.827 24.462 1.00 33.31 71 LEU A C 1
ATOM 535 O O . LEU A 1 71 ? -0.368 -23.726 24.960 1.00 33.31 71 LEU A O 1
ATOM 539 N N . LEU A 1 72 ? -1.128 -25.618 24.007 1.00 42.41 72 LEU A N 1
ATOM 540 C CA . LEU A 1 72 ? -2.536 -25.190 23.919 1.00 42.41 72 LEU A CA 1
ATOM 541 C C . LEU A 1 72 ? -3.532 -26.031 24.741 1.00 42.41 72 LEU A C 1
ATOM 543 O O . LEU A 1 72 ? -4.721 -25.736 24.739 1.00 42.41 72 LEU A O 1
ATOM 547 N N . ALA A 1 73 ? -3.076 -27.002 25.534 1.00 33.88 73 ALA A N 1
ATOM 548 C CA . ALA A 1 73 ? -3.943 -27.794 26.418 1.00 33.88 73 ALA A CA 1
ATOM 549 C C . ALA A 1 73 ? -4.178 -27.152 27.808 1.00 33.88 73 ALA A C 1
ATOM 551 O O . ALA A 1 73 ? -4.108 -27.833 28.829 1.00 33.88 73 ALA A O 1
ATOM 552 N N . LEU A 1 74 ? -4.424 -25.837 27.875 1.00 35.34 74 LEU A N 1
ATOM 553 C CA . LEU A 1 74 ? -4.800 -25.130 29.114 1.00 35.34 74 LEU A CA 1
ATOM 554 C C . LEU A 1 74 ? -5.824 -24.010 28.853 1.00 35.34 74 LEU A C 1
ATOM 556 O O . LEU A 1 74 ? -5.677 -22.902 29.356 1.00 35.34 74 LEU A O 1
ATOM 560 N N . GLU A 1 75 ? -6.869 -24.284 28.079 1.00 41.97 75 GLU A N 1
ATOM 561 C CA . GLU A 1 75 ? -8.049 -23.414 27.986 1.00 41.97 75 GLU A CA 1
ATOM 562 C C . GLU A 1 75 ? -9.267 -24.293 27.674 1.00 41.97 75 GLU A C 1
ATOM 564 O O . GLU A 1 75 ? -9.577 -24.582 26.525 1.00 41.97 75 GLU A O 1
ATOM 569 N N . GLY A 1 76 ? -9.902 -24.820 28.721 1.00 41.56 76 GLY A N 1
ATOM 570 C CA . GLY A 1 76 ? -11.040 -25.725 28.569 1.00 41.56 76 GLY A CA 1
ATOM 571 C C . GLY A 1 76 ? -11.486 -26.345 29.886 1.00 41.56 76 GLY A C 1
ATOM 572 O O . GLY A 1 76 ? -11.407 -27.556 30.052 1.00 41.56 76 GLY A O 1
ATOM 573 N N . ALA A 1 77 ? -11.904 -25.513 30.837 1.00 30.62 77 ALA A N 1
ATOM 574 C CA . ALA A 1 77 ? -12.722 -25.946 31.966 1.00 30.62 77 ALA A CA 1
ATOM 575 C C . ALA A 1 77 ? -13.555 -24.750 32.445 1.00 30.62 77 ALA A C 1
ATOM 577 O O . ALA A 1 77 ? -13.050 -23.873 33.150 1.00 30.62 77 ALA A O 1
ATOM 578 N N . GLU A 1 78 ? -14.814 -24.690 32.015 1.00 42.22 78 GLU A N 1
ATOM 579 C CA . GLU A 1 78 ? -15.835 -23.895 32.697 1.00 42.22 78 GLU A CA 1
ATOM 580 C C . GLU A 1 78 ? -16.153 -24.566 34.041 1.00 42.22 78 GLU A C 1
ATOM 582 O O . GLU A 1 78 ? -16.338 -25.785 34.063 1.00 42.22 78 GLU A O 1
ATOM 587 N N . PRO A 1 79 ? -16.223 -23.836 35.167 1.00 36.56 79 PRO A N 1
ATOM 588 C CA . PRO A 1 79 ? -16.850 -24.368 36.358 1.00 36.56 79 PRO A CA 1
ATOM 589 C C . PRO A 1 79 ? -18.324 -23.959 36.385 1.00 36.56 79 PRO A C 1
ATOM 591 O O . PRO A 1 79 ? -18.666 -22.774 36.374 1.00 36.56 79 PRO A O 1
ATOM 594 N N . GLU A 1 80 ? -19.177 -24.976 36.445 1.00 35.47 80 GLU A N 1
ATOM 595 C CA . GLU A 1 80 ? -20.581 -24.868 36.813 1.00 35.47 80 GLU A CA 1
ATOM 596 C C . GLU A 1 80 ? -20.740 -24.216 38.197 1.00 35.47 80 GLU A C 1
ATOM 598 O O . GLU A 1 80 ? -19.903 -24.350 39.095 1.00 35.47 80 GLU A O 1
ATOM 603 N N . ASN A 1 81 ? -21.838 -23.477 38.343 1.00 42.44 81 ASN A N 1
ATOM 604 C CA . ASN A 1 81 ? -22.268 -22.860 39.588 1.00 42.44 81 ASN A CA 1
ATOM 605 C C . ASN A 1 81 ? -22.667 -23.928 40.610 1.00 42.44 81 ASN A C 1
ATOM 607 O O . ASN A 1 81 ? -23.644 -24.632 40.383 1.00 42.44 81 ASN A O 1
ATOM 611 N N . GLU A 1 82 ? -22.042 -23.931 41.788 1.00 32.28 82 GLU A N 1
ATOM 612 C CA . GLU A 1 82 ? -22.725 -24.374 43.003 1.00 32.28 82 GLU A CA 1
ATOM 613 C C . GLU A 1 82 ? -22.163 -23.718 44.273 1.00 32.28 82 GLU A C 1
ATOM 615 O O . GLU A 1 82 ? -21.086 -23.124 44.311 1.00 32.28 82 GLU A O 1
ATOM 620 N N . SER A 1 83 ? -23.012 -23.727 45.288 1.00 39.72 83 SER A N 1
ATOM 621 C CA . SER A 1 83 ? -23.173 -22.761 46.367 1.00 39.72 83 SER A CA 1
ATOM 622 C C . SER A 1 83 ? -22.275 -22.945 47.598 1.00 39.72 83 SER A C 1
ATOM 624 O O . SER A 1 83 ? -21.848 -24.044 47.918 1.00 39.72 83 SER A O 1
ATOM 626 N N . THR A 1 84 ? -22.145 -21.843 48.356 1.00 45.38 84 THR A N 1
ATOM 627 C CA . THR A 1 84 ? -21.940 -21.754 49.823 1.00 45.38 84 THR A CA 1
ATOM 628 C C . THR A 1 84 ? -20.841 -22.600 50.475 1.00 45.38 84 THR A C 1
ATOM 630 O O . THR A 1 84 ? -21.052 -23.767 50.749 1.00 45.38 84 THR A O 1
ATOM 633 N N . GLU A 1 85 ? -19.782 -21.941 50.967 1.00 39.56 85 GLU A N 1
ATOM 634 C CA . GLU A 1 85 ? -19.455 -21.946 52.405 1.00 39.56 85 GLU A CA 1
ATOM 635 C C . GLU A 1 85 ? -18.347 -20.943 52.775 1.00 39.56 85 GLU A C 1
ATOM 637 O O . GLU A 1 85 ? -17.462 -20.591 51.995 1.00 39.56 85 GLU A O 1
ATOM 642 N N . ARG A 1 86 ? -18.441 -20.431 54.006 1.00 47.91 86 ARG A N 1
ATOM 643 C CA . ARG A 1 86 ? -17.514 -19.480 54.628 1.00 47.91 86 ARG A CA 1
ATOM 644 C C . ARG A 1 86 ? -16.153 -20.134 54.882 1.00 47.91 86 ARG A C 1
ATOM 646 O O . ARG A 1 86 ? -16.048 -21.023 55.715 1.00 47.91 86 ARG A O 1
ATOM 653 N N . GLY A 1 87 ? -15.087 -19.567 54.320 1.00 38.66 87 GLY A N 1
ATOM 654 C CA . GLY A 1 87 ? -13.714 -19.911 54.697 1.00 38.66 87 GLY A CA 1
ATOM 655 C C . GLY A 1 87 ? -12.743 -18.760 54.452 1.00 38.66 87 GLY A C 1
ATOM 656 O O . GLY A 1 87 ? -12.430 -18.419 53.315 1.00 38.66 87 GLY A O 1
ATOM 657 N N . LYS A 1 88 ? -12.256 -18.132 55.528 1.00 51.38 88 LYS A N 1
ATOM 658 C CA . LYS A 1 88 ? -11.197 -17.113 55.482 1.00 51.38 88 LYS A CA 1
ATOM 659 C C . LYS A 1 88 ? -9.874 -17.766 55.059 1.00 51.38 88 LYS A C 1
ATOM 661 O O . LYS A 1 88 ? -9.230 -18.421 55.868 1.00 51.38 88 LYS A O 1
ATOM 666 N N . GLY A 1 89 ? -9.424 -17.493 53.837 1.00 39.81 89 GLY A N 1
ATOM 667 C CA . GLY A 1 89 ? -8.077 -17.824 53.369 1.00 39.81 89 GLY A CA 1
ATOM 668 C C . GLY A 1 89 ? -7.599 -16.806 52.339 1.00 39.81 89 GLY A C 1
ATOM 669 O O . GLY A 1 89 ? -7.970 -16.869 51.173 1.00 39.81 89 GLY A O 1
ATOM 670 N N . LYS A 1 90 ? -6.784 -15.828 52.757 1.00 48.16 90 LYS A N 1
ATOM 671 C CA . LYS A 1 90 ? -6.169 -14.839 51.853 1.00 48.16 90 LYS A CA 1
ATOM 672 C C . LYS A 1 90 ? -5.032 -15.490 51.055 1.00 48.16 90 LYS A C 1
ATOM 674 O O . LYS A 1 90 ? -3.860 -15.274 51.352 1.00 48.16 90 LYS A O 1
ATOM 679 N N . ALA A 1 91 ? -5.370 -16.253 50.020 1.00 41.38 91 ALA A N 1
ATOM 680 C CA . ALA A 1 91 ? -4.418 -16.654 48.992 1.00 41.38 91 ALA A CA 1
ATOM 681 C C . ALA A 1 91 ? -4.274 -15.511 47.973 1.00 41.38 91 ALA A C 1
ATOM 683 O O . ALA A 1 91 ? -5.214 -15.139 47.272 1.00 41.38 91 ALA A O 1
ATOM 684 N N . ARG A 1 92 ? -3.086 -14.899 47.913 1.00 39.03 92 ARG A N 1
ATOM 685 C CA . ARG A 1 92 ? -2.751 -13.889 46.900 1.00 39.03 92 ARG A CA 1
ATOM 686 C C . ARG A 1 92 ? -2.787 -14.539 45.514 1.00 39.03 92 ARG A C 1
ATOM 688 O O . ARG A 1 92 ? -1.838 -15.220 45.133 1.00 39.03 92 ARG A O 1
ATOM 695 N N . HIS A 1 93 ? -3.834 -14.268 44.736 1.00 34.16 93 HIS A N 1
ATOM 696 C CA . HIS A 1 93 ? -3.851 -14.547 43.301 1.00 34.16 93 HIS A CA 1
ATOM 697 C C . HIS A 1 93 ? -2.708 -13.784 42.613 1.00 34.16 93 HIS A C 1
ATOM 699 O O . HIS A 1 93 ? -2.798 -12.585 42.335 1.00 34.16 93 HIS A O 1
ATOM 705 N N . ARG A 1 94 ? -1.607 -14.483 42.314 1.00 41.75 94 ARG A N 1
ATOM 706 C CA . ARG A 1 94 ? -0.625 -14.035 41.323 1.00 41.75 94 ARG A CA 1
ATOM 707 C C . ARG A 1 94 ? -1.318 -14.055 39.962 1.00 41.75 94 ARG A C 1
ATOM 709 O O . ARG A 1 94 ? -1.410 -15.100 39.328 1.00 41.75 94 ARG A O 1
ATOM 716 N N . ARG A 1 95 ? -1.808 -12.893 39.516 1.00 43.22 95 ARG A N 1
ATOM 717 C CA . ARG A 1 95 ? -2.240 -12.667 38.130 1.00 43.22 95 ARG A CA 1
ATOM 718 C C . ARG A 1 95 ? -1.081 -13.039 37.200 1.00 43.22 95 ARG A C 1
ATOM 720 O O . ARG A 1 95 ? -0.107 -12.289 37.105 1.00 43.22 95 ARG A O 1
ATOM 727 N N . ARG A 1 96 ? -1.172 -14.195 36.535 1.00 43.38 96 ARG A N 1
ATOM 728 C CA . ARG A 1 96 ? -0.337 -14.510 35.372 1.00 43.38 96 ARG A CA 1
ATOM 729 C C . ARG A 1 96 ? -0.638 -13.435 34.331 1.00 43.38 96 ARG A C 1
ATOM 731 O O . ARG A 1 96 ? -1.746 -13.359 33.814 1.00 43.38 96 ARG A O 1
ATOM 738 N N . ARG A 1 97 ? 0.314 -12.528 34.102 1.00 45.00 97 ARG A N 1
ATOM 739 C CA . ARG A 1 97 ? 0.231 -11.593 32.976 1.00 45.00 97 ARG A CA 1
ATOM 740 C C . ARG A 1 97 ? 0.335 -12.425 31.691 1.00 45.00 97 ARG A C 1
ATOM 742 O O . ARG A 1 97 ? 1.234 -13.265 31.636 1.00 45.00 97 ARG A O 1
ATOM 749 N N . PRO A 1 98 ? -0.544 -12.228 30.696 1.00 57.69 98 PRO A N 1
ATOM 750 C CA . PRO A 1 98 ? -0.505 -13.005 29.462 1.00 57.69 98 PRO A CA 1
ATOM 751 C C . PRO A 1 98 ? 0.839 -12.791 28.757 1.00 57.69 98 PRO A C 1
ATOM 753 O O . PRO A 1 98 ? 1.341 -11.664 28.701 1.00 57.69 98 PRO A O 1
ATOM 756 N N . ALA A 1 99 ? 1.428 -13.870 28.232 1.00 51.56 99 ALA A N 1
ATOM 757 C CA . ALA A 1 99 ? 2.726 -13.877 27.547 1.00 51.56 99 ALA A CA 1
ATOM 758 C C . ALA A 1 99 ? 2.815 -12.831 26.415 1.00 51.56 99 ALA A C 1
ATOM 760 O O . ALA A 1 99 ? 3.875 -12.248 26.187 1.00 51.56 99 ALA A O 1
ATOM 761 N N . VAL A 1 100 ? 1.670 -12.489 25.815 1.00 47.06 100 VAL A N 1
ATOM 762 C CA . VAL A 1 100 ? 1.486 -11.400 24.842 1.00 47.06 100 VAL A CA 1
ATOM 763 C C . VAL A 1 100 ? 2.008 -10.056 25.370 1.00 47.06 100 VAL A C 1
ATOM 765 O O . VAL A 1 100 ? 2.691 -9.326 24.661 1.00 47.06 100 VAL A O 1
ATOM 768 N N . GLN A 1 101 ? 1.790 -9.737 26.648 1.00 46.47 101 GLN A N 1
ATOM 769 C CA . GLN A 1 101 ? 2.225 -8.468 27.244 1.00 46.47 101 GLN A CA 1
ATOM 770 C C . GLN A 1 101 ? 3.751 -8.393 27.441 1.00 46.47 101 GLN A C 1
ATOM 772 O O . GLN A 1 101 ? 4.330 -7.305 27.487 1.00 46.47 101 GLN A O 1
ATOM 777 N N . LEU A 1 102 ? 4.405 -9.551 27.571 1.00 50.53 102 LEU A N 1
ATOM 778 C CA . LEU A 1 102 ? 5.860 -9.689 27.662 1.00 50.53 102 LEU A CA 1
ATOM 779 C C . LEU A 1 102 ? 6.512 -9.601 26.276 1.00 50.53 102 LEU A C 1
ATOM 781 O O . LEU A 1 102 ? 7.567 -8.979 26.158 1.00 50.53 102 LEU A O 1
ATOM 785 N N . TYR A 1 103 ? 5.852 -10.141 25.247 1.00 49.34 103 TYR A N 1
ATOM 786 C CA . TYR A 1 103 ? 6.258 -10.011 23.845 1.00 49.34 103 TYR A CA 1
ATOM 787 C C . TYR A 1 103 ? 6.127 -8.557 23.358 1.00 49.34 103 TYR A C 1
ATOM 789 O O . TYR A 1 103 ? 7.111 -7.965 22.922 1.00 49.34 103 TYR A O 1
ATOM 797 N N . LEU A 1 104 ? 4.984 -7.907 23.615 1.00 48.97 104 LEU A N 1
ATOM 798 C CA . LEU A 1 104 ? 4.780 -6.477 23.337 1.00 48.97 104 LEU A CA 1
ATOM 799 C C . LEU A 1 104 ? 5.805 -5.594 24.069 1.00 48.97 104 LEU A C 1
ATOM 801 O O . LEU A 1 104 ? 6.343 -4.649 23.506 1.00 48.97 104 LEU A O 1
ATOM 805 N N . ARG A 1 105 ? 6.154 -5.908 25.325 1.00 50.12 105 ARG A N 1
ATOM 806 C CA . ARG A 1 105 ? 7.199 -5.164 26.054 1.00 50.12 105 ARG A CA 1
ATOM 807 C C . ARG A 1 105 ? 8.599 -5.312 25.461 1.00 50.12 105 ARG A C 1
ATOM 809 O O . ARG A 1 105 ? 9.411 -4.424 25.708 1.00 50.12 105 ARG A O 1
ATOM 816 N N . LYS A 1 106 ? 8.903 -6.408 24.761 1.00 53.41 106 LYS A N 1
ATOM 817 C CA . LYS A 1 106 ? 10.175 -6.552 24.041 1.00 53.41 106 LYS A CA 1
ATOM 818 C C . LYS A 1 106 ? 10.180 -5.691 22.774 1.00 53.41 106 LYS A C 1
ATOM 820 O O . LYS A 1 106 ? 11.147 -4.959 22.610 1.00 53.41 106 LYS A O 1
ATOM 825 N N . LEU A 1 107 ? 9.079 -5.659 22.018 1.00 51.75 107 LEU A N 1
ATOM 826 C CA . LEU A 1 107 ? 8.918 -4.793 20.836 1.00 51.75 107 LEU A CA 1
ATOM 827 C C . LEU A 1 107 ? 9.049 -3.292 21.177 1.00 51.75 107 LEU A C 1
ATOM 829 O O . LEU A 1 107 ? 9.639 -2.516 20.442 1.00 51.75 107 LEU A O 1
ATOM 833 N N . PHE A 1 108 ? 8.581 -2.851 22.352 1.00 55.59 108 PHE A N 1
ATOM 834 C CA . PHE A 1 108 ? 8.619 -1.423 22.722 1.00 55.59 108 PHE A CA 1
ATOM 835 C C . PHE A 1 108 ? 9.872 -0.958 23.492 1.00 55.59 108 PHE A C 1
ATOM 837 O O . PHE A 1 108 ? 9.870 0.159 24.028 1.00 55.59 108 PHE A O 1
ATOM 844 N N . LYS A 1 109 ? 10.936 -1.771 23.606 1.00 46.81 109 LYS A N 1
ATOM 845 C CA . LYS A 1 109 ? 12.100 -1.449 24.462 1.00 46.81 109 LYS A CA 1
ATOM 846 C C . LYS A 1 109 ? 13.043 -0.362 23.918 1.00 46.81 109 LYS A C 1
ATOM 848 O O . LYS A 1 109 ? 13.886 0.094 24.685 1.00 46.81 109 LYS A O 1
ATOM 853 N N . GLY A 1 110 ? 12.862 0.109 22.681 1.00 52.97 110 GLY A N 1
ATOM 854 C CA . GLY A 1 110 ? 13.736 1.110 22.044 1.00 52.97 110 GLY A CA 1
ATOM 855 C C . GLY A 1 110 ? 13.131 2.496 21.777 1.00 52.97 110 GLY A C 1
ATOM 856 O O . GLY A 1 110 ? 13.861 3.411 21.409 1.00 52.97 110 GLY A O 1
ATOM 857 N N . GLN A 1 111 ? 11.820 2.714 21.963 1.00 59.09 111 GLN A N 1
ATOM 858 C CA . GLN A 1 111 ? 11.223 4.002 21.574 1.00 59.09 111 GLN A CA 1
ATOM 859 C C . GLN A 1 111 ? 11.639 5.147 22.511 1.00 59.09 111 GLN A C 1
ATOM 861 O O . GLN A 1 111 ? 11.227 5.205 23.679 1.00 59.09 111 GLN A O 1
ATOM 866 N N . THR A 1 112 ? 12.382 6.108 21.955 1.00 67.12 112 THR A N 1
ATOM 867 C CA . THR A 1 112 ? 12.739 7.369 22.614 1.00 67.12 112 THR A CA 1
ATOM 868 C C . THR A 1 112 ? 11.485 8.137 23.053 1.00 67.12 112 THR A C 1
ATOM 870 O O . THR A 1 112 ? 10.389 7.991 22.500 1.00 67.12 112 THR A O 1
ATOM 87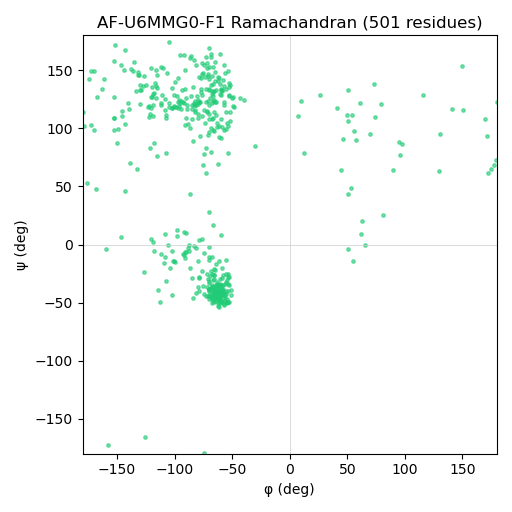3 N N . ILE A 1 113 ? 11.620 8.986 24.078 1.00 66.50 113 ILE A N 1
ATOM 874 C CA . ILE A 1 113 ? 10.517 9.844 24.550 1.00 66.50 113 ILE A CA 1
ATOM 875 C C . ILE A 1 113 ? 10.003 10.743 23.411 1.00 66.50 113 ILE A C 1
ATOM 877 O O . ILE A 1 113 ? 8.795 10.970 23.315 1.00 66.50 113 ILE A O 1
ATOM 881 N N . ALA A 1 114 ? 10.901 11.195 22.531 1.00 70.06 114 ALA A N 1
ATOM 882 C CA . ALA A 1 114 ? 10.568 11.962 21.336 1.00 70.06 114 ALA A CA 1
ATOM 883 C C . ALA A 1 114 ? 9.641 11.173 20.394 1.00 70.06 114 ALA A C 1
ATOM 885 O O . ALA A 1 114 ? 8.557 11.664 20.076 1.00 70.06 114 ALA A O 1
ATOM 886 N N . ASN A 1 115 ? 9.974 9.916 20.070 1.00 74.25 115 ASN A N 1
ATOM 887 C CA . ASN A 1 115 ? 9.118 9.062 19.237 1.00 74.25 115 ASN A CA 1
ATOM 888 C C . ASN A 1 115 ? 7.735 8.853 19.860 1.00 74.25 115 ASN A C 1
ATOM 890 O O . ASN A 1 115 ? 6.723 8.955 19.175 1.00 74.25 115 ASN A O 1
ATOM 894 N N . LYS A 1 116 ? 7.645 8.646 21.180 1.00 80.00 116 LYS A N 1
ATOM 895 C CA . LYS A 1 116 ? 6.340 8.498 21.853 1.00 80.00 116 LYS A CA 1
ATOM 896 C C . LYS A 1 116 ? 5.468 9.752 21.757 1.00 80.00 116 LYS A C 1
ATOM 898 O O . LYS A 1 116 ? 4.249 9.624 21.682 1.00 80.00 116 LYS A O 1
ATOM 903 N N . ARG A 1 117 ? 6.059 10.951 21.813 1.00 83.31 117 ARG A N 1
ATOM 904 C CA . ARG A 1 117 ? 5.318 12.215 21.649 1.00 83.31 117 ARG A CA 1
ATOM 905 C C . ARG A 1 117 ? 4.867 12.400 20.204 1.00 83.31 117 ARG A C 1
ATOM 907 O O . ARG A 1 117 ? 3.704 12.729 19.991 1.00 83.31 117 ARG A O 1
ATOM 914 N N . ARG A 1 118 ? 5.758 12.117 19.250 1.00 83.19 118 ARG A N 1
ATOM 915 C CA . ARG A 1 118 ? 5.476 12.152 17.810 1.00 83.19 118 ARG A CA 1
ATOM 916 C C . ARG A 1 118 ? 4.279 11.269 17.455 1.00 83.19 118 ARG A C 1
ATOM 918 O O . ARG A 1 118 ? 3.316 11.763 16.885 1.00 83.19 118 ARG A O 1
ATOM 925 N N . TRP A 1 119 ? 4.289 10.016 17.909 1.00 83.94 119 TRP A N 1
ATOM 926 C CA . TRP A 1 119 ? 3.203 9.058 17.684 1.00 83.94 119 TRP A CA 1
ATOM 927 C C . TRP A 1 119 ? 1.856 9.506 18.256 1.00 83.94 119 TRP A C 1
ATOM 929 O O . TRP A 1 119 ? 0.833 9.386 17.591 1.00 83.94 119 TRP A O 1
ATOM 939 N N . LYS A 1 120 ? 1.843 10.077 19.465 1.00 88.38 120 LYS A N 1
ATOM 940 C CA . LYS A 1 120 ? 0.605 10.598 20.064 1.00 88.38 120 LYS A CA 1
ATOM 941 C C . LYS A 1 120 ? 0.036 11.794 19.309 1.00 88.38 120 LYS A C 1
ATOM 943 O O . LYS A 1 120 ? -1.181 11.913 19.226 1.00 88.38 120 LYS A O 1
ATOM 948 N N . ARG A 1 121 ? 0.899 12.686 18.810 1.00 90.25 121 ARG A N 1
ATOM 949 C CA . ARG A 1 121 ? 0.468 13.823 17.988 1.00 90.25 121 ARG A CA 1
ATOM 950 C C . ARG A 1 121 ? -0.121 13.319 16.673 1.00 90.25 121 ARG A C 1
ATOM 952 O O . ARG A 1 121 ? -1.252 13.670 16.374 1.00 90.25 121 ARG A O 1
ATOM 959 N N . LEU A 1 122 ? 0.586 12.426 15.983 1.00 90.75 122 LEU A N 1
ATOM 960 C CA . LEU A 1 122 ? 0.107 11.818 14.743 1.00 90.75 122 LEU A CA 1
ATOM 961 C C . LEU A 1 122 ? -1.250 11.120 14.928 1.00 90.75 122 LEU A C 1
ATOM 963 O O . LEU A 1 122 ? -2.175 11.346 14.161 1.00 90.75 122 LEU A O 1
ATOM 967 N N . ALA A 1 123 ? -1.405 10.328 15.992 1.00 92.19 123 ALA A N 1
ATOM 968 C CA . ALA A 1 123 ? -2.677 9.686 16.310 1.00 92.19 123 ALA A CA 1
ATOM 969 C C . ALA A 1 123 ? -3.801 10.695 16.615 1.00 92.19 123 ALA A C 1
ATOM 971 O O . ALA A 1 123 ? -4.961 10.425 16.315 1.00 92.19 123 ALA A O 1
ATOM 972 N N . SER A 1 124 ? -3.474 11.852 17.203 1.00 92.38 124 SER A N 1
ATOM 973 C CA . SER A 1 124 ? -4.439 12.940 17.387 1.00 92.38 124 SER A CA 1
ATOM 974 C C . SER A 1 124 ? -4.842 13.552 16.051 1.00 92.38 124 SER A C 1
ATOM 976 O O . SER A 1 124 ? -6.023 13.744 15.834 1.00 92.38 124 SER A O 1
ATOM 978 N N . GLU A 1 125 ? -3.906 13.815 15.142 1.00 93.00 125 GLU A N 1
ATOM 979 C CA . GLU A 1 125 ? -4.219 14.377 13.819 1.00 93.00 125 GLU A CA 1
ATOM 980 C C . GLU A 1 125 ? -5.098 13.424 12.995 1.00 93.00 125 GLU A C 1
ATOM 982 O O . GLU A 1 125 ? -6.115 13.838 12.450 1.00 93.00 125 GLU A O 1
ATOM 987 N N . ILE A 1 126 ? -4.786 12.123 13.002 1.00 94.06 126 ILE A N 1
ATOM 988 C CA . ILE A 1 126 ? -5.624 11.095 12.363 1.00 94.06 126 ILE A CA 1
ATOM 989 C C . ILE A 1 126 ? -7.027 11.052 12.985 1.00 94.06 126 ILE A C 1
ATOM 991 O O . ILE A 1 126 ? -8.025 10.934 12.280 1.00 94.06 126 ILE A O 1
ATOM 995 N N . CYS A 1 127 ? -7.110 11.127 14.314 1.00 93.81 127 CYS A N 1
ATOM 996 C CA . CYS A 1 127 ? -8.376 11.160 15.040 1.00 93.81 127 CYS A CA 1
ATOM 997 C C . CYS A 1 127 ? -9.200 12.407 14.693 1.00 93.81 127 CYS A C 1
ATOM 999 O O . CYS A 1 127 ? -10.407 12.303 14.505 1.00 93.81 127 CYS A O 1
ATOM 1001 N N . ASP A 1 128 ? -8.560 13.568 14.583 1.00 91.69 128 ASP A N 1
ATOM 1002 C CA . ASP A 1 128 ? -9.210 14.837 14.257 1.00 91.69 128 ASP A CA 1
ATOM 1003 C C . ASP A 1 128 ? -9.766 14.801 12.832 1.00 91.69 128 ASP A C 1
ATOM 1005 O O . ASP A 1 128 ? -10.933 15.141 12.624 1.00 91.69 128 ASP A O 1
ATOM 1009 N N . TRP A 1 129 ? -8.983 14.264 11.893 1.00 91.69 129 TRP A N 1
ATOM 1010 C CA . TRP A 1 129 ? -9.428 13.991 10.532 1.00 91.69 129 TRP A CA 1
ATOM 1011 C C . TRP A 1 129 ? -10.632 13.034 10.498 1.00 91.69 129 TRP A C 1
ATOM 1013 O O . TRP A 1 129 ? -11.657 13.331 9.882 1.00 91.69 129 TRP A O 1
ATOM 1023 N N . HIS A 1 130 ? -10.543 11.907 11.214 1.00 89.56 130 HIS A N 1
ATOM 1024 C CA . HIS A 1 130 ? -11.583 10.870 11.233 1.00 89.56 130 HIS A CA 1
ATOM 1025 C C . HIS A 1 130 ? -12.894 11.354 11.862 1.00 89.56 130 HIS A C 1
ATOM 1027 O O . HIS A 1 130 ? -13.971 11.006 11.386 1.00 89.56 130 HIS A O 1
ATOM 1033 N N . VAL A 1 131 ? -12.810 12.144 12.936 1.00 85.50 131 VAL A N 1
ATOM 1034 C CA . VAL A 1 131 ? -13.977 12.623 13.689 1.00 85.50 131 VAL A CA 1
ATOM 1035 C C . VAL A 1 131 ? -14.633 13.837 13.033 1.00 85.50 131 VAL A C 1
ATOM 1037 O O . VAL A 1 131 ? -15.860 13.911 13.005 1.00 85.50 131 VAL A O 1
ATOM 1040 N N . PHE A 1 132 ? -13.844 14.795 12.541 1.00 78.56 132 PHE A N 1
ATOM 1041 C CA . PHE A 1 132 ? -14.364 16.087 12.088 1.00 78.56 132 PHE A CA 1
ATOM 1042 C C . PHE A 1 132 ? -14.227 16.284 10.582 1.00 78.56 132 PHE A C 1
ATOM 1044 O O . PHE A 1 132 ? -15.192 16.664 9.923 1.00 78.56 132 PHE A O 1
ATOM 1051 N N . GLU A 1 133 ? -13.050 16.051 10.009 1.00 69.56 133 GLU A N 1
ATOM 1052 C CA . GLU A 1 133 ? -12.769 16.515 8.645 1.00 69.56 133 GLU A CA 1
ATOM 1053 C C . GLU A 1 133 ? -13.384 15.639 7.560 1.00 69.56 133 GLU A C 1
ATOM 1055 O O . GLU A 1 133 ? -13.754 16.165 6.511 1.00 69.56 133 GLU A O 1
ATOM 1060 N N . ARG A 1 134 ? -13.590 14.342 7.829 1.00 64.94 134 ARG A N 1
ATOM 1061 C CA . ARG A 1 134 ? -14.201 13.400 6.876 1.00 64.94 134 ARG A CA 1
ATOM 1062 C C . ARG A 1 134 ? -15.554 13.875 6.323 1.00 64.94 134 ARG A C 1
ATOM 1064 O O . ARG A 1 134 ? -15.926 13.479 5.222 1.00 64.94 134 ARG A O 1
ATOM 1071 N N . HIS A 1 135 ? -16.275 14.725 7.058 1.00 59.28 135 HIS A N 1
ATOM 1072 C CA . HIS A 1 135 ? -17.596 15.232 6.673 1.00 59.28 135 HIS A CA 1
ATOM 1073 C C . HIS A 1 135 ? -17.669 16.756 6.476 1.00 59.28 135 HIS A C 1
ATOM 1075 O O . HIS A 1 135 ? -18.718 17.250 6.073 1.00 59.28 135 HIS A O 1
ATOM 1081 N N . SER A 1 136 ? -16.598 17.506 6.769 1.00 52.53 136 SER A N 1
ATOM 1082 C CA . SER A 1 136 ? -16.692 18.968 6.953 1.00 52.53 136 SER A CA 1
ATOM 1083 C C . SER A 1 136 ? -16.169 19.813 5.789 1.00 52.53 136 SER A C 1
ATOM 1085 O O . SER A 1 136 ? -16.544 20.978 5.678 1.00 52.53 136 SER A O 1
ATOM 1087 N N . PHE A 1 137 ? -15.322 19.267 4.915 1.00 52.50 137 PHE A N 1
ATOM 1088 C CA . PHE A 1 137 ? -14.743 20.017 3.797 1.00 52.50 137 PHE A CA 1
ATOM 1089 C C . PHE A 1 137 ? -15.313 19.502 2.478 1.00 52.50 137 PHE A C 1
ATOM 1091 O O . PHE A 1 137 ? -15.295 18.304 2.227 1.00 52.50 137 PHE A O 1
ATOM 1098 N N . GLY A 1 138 ? -15.821 20.400 1.630 1.00 59.34 138 GLY A N 1
ATOM 1099 C CA . GLY A 1 138 ? -16.542 20.085 0.385 1.00 59.34 138 GLY A CA 1
ATOM 1100 C C . GLY A 1 138 ? -15.783 19.282 -0.686 1.00 59.34 138 GLY A C 1
ATOM 1101 O O . GLY A 1 138 ? -16.305 19.124 -1.783 1.00 59.34 138 GLY A O 1
ATOM 1102 N N . ALA A 1 139 ? -14.585 18.771 -0.389 1.00 61.88 139 ALA A N 1
ATOM 1103 C CA . ALA A 1 139 ? -13.855 17.801 -1.194 1.00 61.88 139 ALA A CA 1
ATOM 1104 C C . ALA A 1 139 ? -13.622 16.525 -0.359 1.00 61.88 139 ALA A C 1
ATOM 1106 O O . ALA A 1 139 ? -13.084 16.625 0.750 1.00 61.88 139 ALA A O 1
ATOM 1107 N N . PRO A 1 140 ? -13.997 15.328 -0.852 1.00 85.75 140 PRO A N 1
ATOM 1108 C CA . PRO A 1 140 ? -13.781 14.092 -0.112 1.00 85.75 140 PRO A CA 1
ATOM 1109 C C . PRO A 1 140 ? -12.283 13.890 0.133 1.00 85.75 140 PRO A C 1
ATOM 1111 O O . PRO A 1 140 ? -11.469 13.992 -0.784 1.00 85.75 140 PRO A O 1
ATOM 1114 N N . SER A 1 141 ? -11.907 13.620 1.380 1.00 92.00 141 SER A N 1
ATOM 1115 C CA . SER A 1 141 ? -10.522 13.323 1.750 1.00 92.00 141 SER A CA 1
ATOM 1116 C C . SER A 1 141 ? -10.373 11.868 2.179 1.00 92.00 141 SER A C 1
ATOM 1118 O O . SER A 1 141 ? -11.328 11.240 2.642 1.00 92.00 141 SER A O 1
ATOM 1120 N N . LYS A 1 142 ? -9.171 11.316 1.995 1.00 95.31 142 LYS A N 1
ATOM 1121 C CA . LYS A 1 142 ? -8.812 9.936 2.343 1.00 95.31 142 LYS A CA 1
ATOM 1122 C C . LYS A 1 142 ? -7.511 9.928 3.122 1.00 95.31 142 LYS A C 1
ATOM 1124 O O . LYS A 1 142 ? -6.616 10.725 2.850 1.00 95.31 142 LYS A O 1
ATOM 1129 N N . LEU A 1 143 ? -7.386 9.009 4.066 1.00 96.38 143 LEU A N 1
ATOM 1130 C CA . LEU A 1 143 ? -6.164 8.831 4.834 1.00 96.38 143 LEU A CA 1
ATOM 1131 C C . LEU A 1 143 ? -5.336 7.698 4.233 1.00 96.38 143 LEU A C 1
ATOM 1133 O O . LEU A 1 143 ? -5.792 6.559 4.137 1.00 96.38 143 LEU A O 1
ATOM 1137 N N . LEU A 1 144 ? -4.099 8.003 3.866 1.00 97.50 144 LEU A N 1
ATOM 1138 C CA . LEU A 1 144 ? -3.141 7.031 3.363 1.00 97.50 144 LEU A CA 1
ATOM 1139 C C . LEU A 1 144 ? -2.070 6.791 4.423 1.00 97.50 144 LEU A C 1
ATOM 1141 O O . LEU A 1 144 ? -1.422 7.727 4.894 1.00 97.50 144 LEU A O 1
ATOM 1145 N N . ILE A 1 145 ? -1.875 5.532 4.791 1.00 96.94 145 ILE A N 1
ATOM 1146 C CA . ILE A 1 145 ? -0.798 5.084 5.669 1.00 96.94 145 ILE A CA 1
ATOM 1147 C C . ILE A 1 145 ? 0.190 4.331 4.784 1.00 96.94 145 ILE A C 1
ATOM 1149 O O . ILE A 1 145 ? -0.148 3.297 4.220 1.00 96.94 145 ILE A O 1
ATOM 1153 N N . PHE A 1 146 ? 1.404 4.841 4.648 1.00 96.62 146 PHE A N 1
ATOM 1154 C CA . PHE A 1 146 ? 2.467 4.208 3.881 1.00 96.62 146 PHE A CA 1
ATOM 1155 C C . PHE A 1 146 ? 3.396 3.429 4.808 1.00 96.62 146 PHE A C 1
ATOM 1157 O O . PHE A 1 146 ? 3.911 3.985 5.778 1.00 96.62 146 PHE A O 1
ATOM 1164 N N . LEU A 1 147 ? 3.634 2.162 4.483 1.00 95.81 147 LEU A N 1
ATOM 1165 C CA . LEU A 1 147 ? 4.711 1.351 5.034 1.00 95.81 147 LEU A CA 1
ATOM 1166 C C . LEU A 1 147 ? 5.854 1.358 4.026 1.00 95.81 147 LEU A C 1
ATOM 1168 O O . LEU A 1 147 ? 5.679 0.910 2.891 1.00 95.81 147 LEU A O 1
ATOM 1172 N N . THR A 1 148 ? 7.014 1.874 4.417 1.00 93.38 148 THR A N 1
ATOM 1173 C CA . THR A 1 148 ? 8.182 1.811 3.542 1.00 93.38 148 THR A CA 1
ATOM 1174 C C . THR A 1 148 ? 8.877 0.472 3.705 1.00 93.38 148 THR A C 1
ATOM 1176 O O . THR A 1 148 ? 9.063 -0.004 4.826 1.00 93.38 148 THR A O 1
ATOM 1179 N N . THR A 1 149 ? 9.267 -0.146 2.592 1.00 90.06 149 THR A N 1
ATOM 1180 C CA . THR A 1 149 ? 10.057 -1.381 2.610 1.00 90.06 149 THR A CA 1
ATOM 1181 C C . THR A 1 149 ? 11.287 -1.210 3.482 1.00 90.06 149 THR A C 1
ATOM 1183 O O . THR A 1 149 ? 11.977 -0.184 3.421 1.00 90.06 149 THR A O 1
ATOM 1186 N N . ALA A 1 150 ? 11.578 -2.224 4.286 1.00 78.31 150 ALA A N 1
ATOM 1187 C CA . ALA A 1 150 ? 12.851 -2.287 4.972 1.00 78.31 150 ALA A CA 1
ATOM 1188 C C . ALA A 1 150 ? 13.960 -2.423 3.914 1.00 78.31 150 ALA A C 1
ATOM 1190 O O . ALA A 1 150 ? 13.900 -3.275 3.027 1.00 78.31 150 ALA A O 1
ATOM 1191 N N . GLY A 1 151 ? 14.910 -1.492 3.929 1.00 70.38 151 GLY A N 1
ATOM 1192 C CA . GLY A 1 151 ? 15.923 -1.380 2.895 1.00 70.38 151 GLY A CA 1
ATOM 1193 C C . GLY A 1 151 ? 16.970 -2.464 3.087 1.00 70.38 151 GLY A C 1
ATOM 1194 O O . GLY A 1 151 ? 17.326 -2.804 4.216 1.00 70.38 151 GLY A O 1
ATOM 1195 N N . GLN A 1 152 ? 17.535 -2.966 1.990 1.00 62.97 152 GLN A N 1
ATOM 1196 C CA . GLN A 1 152 ? 18.885 -3.500 2.079 1.00 62.97 152 GLN A CA 1
ATOM 1197 C C . GLN A 1 152 ? 19.795 -2.308 2.361 1.00 62.97 152 GLN A C 1
ATOM 1199 O O . GLN A 1 152 ? 20.162 -1.568 1.448 1.00 62.97 152 GLN A O 1
ATOM 1204 N N . GLU A 1 153 ? 20.159 -2.097 3.626 1.00 55.47 153 GLU A N 1
ATOM 1205 C CA . GLU A 1 153 ? 21.359 -1.328 3.913 1.00 55.47 153 GLU A CA 1
ATOM 1206 C C . GLU A 1 153 ? 22.503 -2.042 3.191 1.00 55.47 153 GLU A C 1
ATOM 1208 O O . GLU A 1 153 ? 23.048 -3.044 3.660 1.00 55.47 153 GLU A O 1
ATOM 1213 N N . GLN A 1 154 ? 22.866 -1.540 2.009 1.00 53.19 154 GLN A N 1
ATOM 1214 C CA . GLN A 1 154 ? 24.180 -1.791 1.454 1.00 53.19 154 GLN A CA 1
ATOM 1215 C C . GLN A 1 154 ? 25.122 -1.188 2.469 1.00 53.19 154 GLN A C 1
ATOM 1217 O O . GLN A 1 154 ? 25.361 0.017 2.417 1.00 53.19 154 GLN A O 1
ATOM 1222 N N . SER A 1 155 ? 25.580 -1.999 3.424 1.00 42.66 155 SER A N 1
ATOM 1223 C CA . SER A 1 155 ? 26.425 -1.519 4.497 1.00 42.66 155 SER A CA 1
ATOM 1224 C C . SER A 1 155 ? 27.568 -0.757 3.831 1.00 42.66 155 SER A C 1
ATOM 1226 O O . SER A 1 155 ? 28.434 -1.279 3.111 1.00 42.66 155 SER A O 1
ATOM 1228 N N . ALA A 1 156 ? 27.500 0.565 3.944 1.00 43.91 156 ALA A N 1
ATOM 1229 C CA . ALA A 1 156 ? 28.595 1.445 3.634 1.00 43.91 156 ALA A CA 1
ATOM 1230 C C . ALA A 1 156 ? 29.523 1.269 4.823 1.00 43.91 156 ALA A C 1
ATOM 1232 O O . ALA A 1 156 ? 29.611 2.126 5.693 1.00 43.91 156 ALA A O 1
ATOM 1233 N N . GLY A 1 157 ? 30.115 0.069 4.918 1.00 43.09 157 GLY A N 1
ATOM 1234 C CA . GLY A 1 157 ? 31.065 -0.280 5.950 1.00 43.09 157 GLY A CA 1
ATOM 1235 C C . GLY A 1 157 ? 32.078 0.846 6.003 1.00 43.09 157 GLY A C 1
ATOM 1236 O O . GLY A 1 157 ? 32.735 1.140 5.003 1.00 43.09 157 GLY A O 1
ATOM 1237 N N . CYS A 1 158 ? 32.140 1.501 7.159 1.00 45.53 158 CYS A N 1
ATOM 1238 C CA . CYS A 1 158 ? 32.811 2.775 7.403 1.00 45.53 158 CYS A CA 1
ATOM 1239 C C . CYS A 1 158 ? 34.349 2.704 7.266 1.00 45.53 158 CYS A C 1
ATOM 1241 O O . CYS A 1 158 ? 35.067 3.576 7.746 1.00 45.53 158 CYS A O 1
ATOM 1243 N N . CYS A 1 159 ? 34.884 1.654 6.639 1.00 50.16 159 CYS A N 1
ATOM 1244 C CA . CYS A 1 159 ? 36.304 1.344 6.564 1.00 50.16 159 CYS A CA 1
ATOM 1245 C C . CYS A 1 159 ? 36.683 0.867 5.152 1.00 50.16 159 CYS A C 1
ATOM 1247 O O . CYS A 1 159 ? 36.942 -0.312 4.943 1.00 50.16 159 CYS A O 1
ATOM 1249 N N . GLY A 1 160 ? 36.669 1.788 4.182 1.00 51.28 160 GLY A N 1
ATOM 1250 C CA . GLY A 1 160 ? 37.706 2.007 3.153 1.00 51.28 160 GLY A CA 1
ATOM 1251 C C . GLY A 1 160 ? 38.268 0.876 2.271 1.00 51.28 160 GLY A C 1
ATOM 1252 O O . GLY A 1 160 ? 39.061 1.181 1.390 1.00 51.28 160 GLY A O 1
ATOM 1253 N N . MET A 1 161 ? 37.899 -0.393 2.429 1.00 46.06 161 MET A N 1
ATOM 1254 C CA . MET A 1 161 ? 38.419 -1.511 1.633 1.00 46.06 161 MET A CA 1
ATOM 1255 C C . MET A 1 161 ? 37.265 -2.383 1.140 1.00 46.06 161 MET A C 1
ATOM 1257 O O . MET A 1 161 ? 37.115 -3.547 1.511 1.00 46.06 161 MET A O 1
ATOM 1261 N N . ARG A 1 162 ? 36.418 -1.811 0.276 1.00 48.97 162 ARG A N 1
ATOM 1262 C CA . ARG A 1 162 ? 35.456 -2.597 -0.504 1.00 48.97 162 ARG A CA 1
ATOM 1263 C C . ARG A 1 162 ? 36.230 -3.394 -1.547 1.00 48.97 162 ARG A C 1
ATOM 1265 O O . ARG A 1 162 ? 36.498 -2.914 -2.646 1.00 48.97 162 ARG A O 1
ATOM 1272 N N . SER A 1 163 ? 36.555 -4.638 -1.206 1.00 47.03 163 SER A N 1
ATOM 1273 C CA . SER A 1 163 ? 36.726 -5.681 -2.210 1.00 47.03 163 SER A CA 1
ATOM 1274 C C . SER A 1 163 ? 35.422 -5.720 -3.012 1.00 47.03 163 SER A C 1
ATOM 1276 O O . SER A 1 163 ? 34.416 -6.246 -2.539 1.00 47.03 163 SER A O 1
ATOM 1278 N N . ARG A 1 164 ? 35.415 -5.085 -4.194 1.00 48.00 164 ARG A N 1
ATOM 1279 C CA . ARG A 1 164 ? 34.415 -5.283 -5.251 1.00 48.00 164 ARG A CA 1
ATOM 1280 C C . ARG A 1 164 ? 34.513 -6.743 -5.703 1.00 48.00 164 ARG A C 1
ATOM 1282 O O . ARG A 1 164 ? 35.001 -7.041 -6.786 1.00 48.00 164 ARG A O 1
ATOM 1289 N N . ARG A 1 165 ? 34.118 -7.687 -4.850 1.00 49.88 165 ARG A N 1
ATOM 1290 C CA . ARG A 1 165 ? 33.713 -8.995 -5.344 1.00 49.88 165 ARG A CA 1
ATOM 1291 C C . ARG A 1 165 ? 32.446 -8.743 -6.136 1.00 49.88 165 ARG A C 1
ATOM 1293 O O . ARG A 1 165 ? 31.549 -8.080 -5.624 1.00 49.88 165 ARG A O 1
ATOM 1300 N N . ASN A 1 166 ? 32.438 -9.224 -7.373 1.00 50.09 166 ASN A N 1
ATOM 1301 C CA . ASN A 1 166 ? 31.300 -9.254 -8.282 1.00 50.09 166 ASN A CA 1
ATOM 1302 C C . ASN A 1 166 ? 30.113 -9.946 -7.592 1.00 50.09 166 ASN A C 1
ATOM 1304 O O . ASN A 1 166 ? 29.877 -11.132 -7.795 1.00 50.09 166 ASN A O 1
ATOM 1308 N N . GLN A 1 167 ? 29.410 -9.235 -6.714 1.00 57.69 167 GLN A N 1
ATOM 1309 C CA . GLN A 1 167 ? 28.087 -9.629 -6.275 1.00 57.69 167 GLN A CA 1
ATOM 1310 C C . GLN A 1 167 ? 27.207 -9.400 -7.494 1.00 57.69 167 GLN A C 1
ATOM 1312 O O . GLN A 1 167 ? 27.005 -8.261 -7.915 1.00 57.69 167 GLN A O 1
ATOM 1317 N N . SER A 1 168 ? 26.787 -10.498 -8.118 1.00 61.66 168 SER A N 1
ATOM 1318 C CA . SER A 1 168 ? 25.698 -10.478 -9.084 1.00 61.66 168 SER A CA 1
ATOM 1319 C C . SER A 1 168 ? 24.541 -9.722 -8.441 1.00 61.66 168 SER A C 1
ATOM 1321 O O . SER A 1 168 ? 24.095 -10.105 -7.359 1.00 61.66 168 SER A O 1
ATOM 1323 N N . VAL A 1 169 ? 24.119 -8.618 -9.055 1.00 74.06 169 VAL A N 1
ATOM 1324 C CA . VAL A 1 169 ? 22.964 -7.854 -8.581 1.00 74.06 169 VAL A CA 1
ATOM 1325 C C . VAL A 1 169 ? 21.751 -8.766 -8.731 1.00 74.06 169 VAL A C 1
ATOM 1327 O O . VAL A 1 169 ? 21.393 -9.133 -9.847 1.00 74.06 169 VAL A O 1
ATOM 1330 N N . GLU A 1 170 ? 21.191 -9.201 -7.606 1.00 84.19 170 GLU A N 1
ATOM 1331 C CA . GLU A 1 170 ? 20.015 -10.067 -7.579 1.00 84.19 170 GLU A CA 1
ATOM 1332 C C . GLU A 1 170 ? 18.781 -9.270 -8.029 1.00 84.19 170 GLU A C 1
ATOM 1334 O O . GLU A 1 170 ? 18.582 -8.134 -7.595 1.00 84.19 170 GLU A O 1
ATOM 1339 N N . ILE A 1 171 ? 17.986 -9.856 -8.927 1.00 88.00 171 ILE A N 1
ATOM 1340 C CA . ILE A 1 171 ? 16.712 -9.294 -9.394 1.00 88.00 171 ILE A CA 1
ATOM 1341 C C . ILE A 1 171 ? 15.659 -9.516 -8.312 1.00 88.00 171 ILE A C 1
ATOM 1343 O O . ILE A 1 171 ? 15.555 -10.626 -7.782 1.00 88.00 171 ILE A O 1
ATOM 1347 N N . ASP A 1 172 ? 14.878 -8.474 -8.011 1.00 90.25 172 ASP A N 1
ATOM 1348 C CA . ASP A 1 172 ? 13.819 -8.497 -6.996 1.00 90.25 172 ASP A CA 1
ATOM 1349 C C . ASP A 1 172 ? 14.289 -9.195 -5.698 1.00 90.25 172 ASP A C 1
ATOM 1351 O O . ASP A 1 172 ? 13.842 -10.309 -5.383 1.00 90.25 172 ASP A O 1
ATOM 1355 N N . PRO A 1 173 ? 15.286 -8.623 -4.995 1.00 91.50 173 PRO A N 1
ATOM 1356 C CA . PRO A 1 173 ? 15.899 -9.273 -3.849 1.00 91.50 173 PRO A CA 1
ATOM 1357 C C . PRO A 1 173 ? 14.908 -9.375 -2.677 1.00 91.50 173 PRO A C 1
ATOM 1359 O O . PRO A 1 173 ? 14.108 -8.459 -2.452 1.00 91.50 173 PRO A O 1
ATOM 1362 N N . PRO A 1 174 ? 14.969 -10.456 -1.881 1.00 93.56 174 PRO A N 1
ATOM 1363 C CA . PRO A 1 174 ? 14.195 -10.550 -0.651 1.00 93.56 174 PRO A CA 1
ATOM 1364 C C . PRO A 1 174 ? 14.727 -9.596 0.430 1.00 93.56 174 PRO A C 1
ATOM 1366 O O . PRO A 1 174 ? 15.825 -9.033 0.329 1.00 93.56 174 PRO A O 1
ATOM 1369 N N . LEU A 1 175 ? 13.954 -9.446 1.507 1.00 93.06 175 LEU A N 1
ATOM 1370 C CA . LEU A 1 175 ? 14.414 -8.773 2.720 1.00 93.06 175 LEU A CA 1
ATOM 1371 C C . LEU A 1 175 ? 15.664 -9.460 3.289 1.00 93.06 175 LEU A C 1
ATOM 1373 O O . LEU A 1 175 ? 15.784 -10.683 3.300 1.00 93.06 175 LEU A O 1
ATOM 1377 N N . SER A 1 176 ? 16.599 -8.656 3.797 1.00 91.94 176 SER A N 1
ATOM 1378 C CA . SER A 1 176 ? 17.686 -9.156 4.643 1.00 91.94 176 SER A CA 1
ATOM 1379 C C . SER A 1 176 ? 17.147 -9.535 6.026 1.00 91.94 176 SER A C 1
ATOM 1381 O O . SER A 1 176 ? 16.112 -9.026 6.441 1.00 91.94 176 SER A O 1
ATOM 1383 N N . THR A 1 177 ? 17.870 -10.350 6.800 1.00 91.25 177 THR A N 1
ATOM 1384 C CA . THR A 1 177 ? 17.440 -10.725 8.163 1.00 91.25 177 THR A CA 1
ATOM 1385 C C . THR A 1 177 ? 17.170 -9.512 9.062 1.00 91.25 177 THR A C 1
ATOM 1387 O O . THR A 1 177 ? 16.180 -9.503 9.783 1.00 91.25 177 THR A O 1
ATOM 1390 N N . GLN A 1 178 ? 17.997 -8.463 8.979 1.00 91.06 178 GLN A N 1
ATOM 1391 C CA . GLN A 1 178 ? 17.754 -7.224 9.728 1.00 91.06 178 GLN A CA 1
ATOM 1392 C C . GLN A 1 178 ? 16.478 -6.522 9.245 1.00 91.06 178 GLN A C 1
ATOM 1394 O O . GLN A 1 178 ? 15.666 -6.087 10.050 1.00 91.06 178 GLN A O 1
ATOM 1399 N N . ALA A 1 179 ? 16.278 -6.460 7.928 1.00 91.81 179 ALA A N 1
ATOM 1400 C CA . ALA A 1 179 ? 15.100 -5.848 7.331 1.00 91.81 179 ALA A CA 1
ATOM 1401 C C . ALA A 1 179 ? 13.808 -6.627 7.657 1.00 91.81 179 ALA A C 1
ATOM 1403 O O . ALA A 1 179 ? 12.734 -6.037 7.771 1.00 91.81 179 ALA A O 1
ATOM 1404 N N . GLU A 1 180 ? 13.897 -7.946 7.848 1.00 92.94 180 GLU A N 1
ATOM 1405 C CA . GLU A 1 180 ? 12.792 -8.757 8.358 1.00 92.94 180 GLU A CA 1
ATOM 1406 C C . GLU A 1 180 ? 12.421 -8.399 9.803 1.00 92.94 180 GLU A C 1
ATOM 1408 O O . GLU A 1 180 ? 11.230 -8.288 10.101 1.00 92.94 180 GLU A O 1
ATOM 1413 N N . ASP A 1 181 ? 13.413 -8.209 10.680 1.00 91.44 181 ASP A N 1
ATOM 1414 C CA . ASP A 1 181 ? 13.197 -7.778 12.066 1.00 91.44 181 ASP A CA 1
ATOM 1415 C C . ASP A 1 181 ? 12.584 -6.368 12.111 1.00 91.44 181 ASP A C 1
ATOM 1417 O O . ASP A 1 181 ? 11.591 -6.145 12.808 1.00 91.44 181 ASP A O 1
ATOM 1421 N N . ASP A 1 182 ? 13.088 -5.442 11.290 1.00 91.25 182 ASP A N 1
ATOM 1422 C CA . ASP A 1 182 ? 12.544 -4.085 11.183 1.00 91.25 182 ASP A CA 1
ATOM 1423 C C . ASP A 1 182 ? 11.082 -4.104 10.683 1.00 91.25 182 ASP A C 1
ATOM 1425 O O . ASP A 1 182 ? 10.216 -3.395 11.206 1.00 91.25 182 ASP A O 1
ATOM 1429 N N . ALA A 1 183 ? 10.763 -4.963 9.706 1.00 92.88 183 ALA A N 1
ATOM 1430 C CA . ALA A 1 183 ? 9.395 -5.154 9.222 1.00 92.88 183 ALA A CA 1
ATOM 1431 C C . ALA A 1 183 ? 8.464 -5.779 10.279 1.00 92.88 183 ALA A C 1
ATOM 1433 O O . ALA A 1 183 ? 7.263 -5.498 10.288 1.00 92.88 183 ALA A O 1
ATOM 1434 N N . LEU A 1 184 ? 8.987 -6.613 11.182 1.00 92.00 184 LEU A N 1
ATOM 1435 C CA . LEU A 1 184 ? 8.230 -7.130 12.324 1.00 92.00 184 LEU A CA 1
ATOM 1436 C C . LEU A 1 184 ? 7.980 -6.045 13.377 1.00 92.00 184 LEU A C 1
ATOM 1438 O O . LEU A 1 184 ? 6.893 -6.004 13.954 1.00 92.00 184 LEU A O 1
ATOM 1442 N N . ASP A 1 185 ? 8.927 -5.137 13.605 1.00 90.31 185 ASP A N 1
ATOM 1443 C CA . ASP A 1 185 ? 8.746 -4.026 14.545 1.00 90.31 185 ASP A CA 1
ATOM 1444 C C . ASP A 1 185 ? 7.623 -3.070 14.101 1.00 90.31 185 ASP A C 1
ATOM 1446 O O . ASP A 1 185 ? 6.840 -2.603 14.942 1.00 90.31 185 ASP A O 1
ATOM 1450 N N . LEU A 1 186 ? 7.442 -2.878 12.784 1.00 92.19 186 LEU A N 1
ATOM 1451 C CA . LEU A 1 186 ? 6.323 -2.113 12.211 1.00 92.19 186 LEU A CA 1
ATOM 1452 C C . LEU A 1 186 ? 4.947 -2.610 12.674 1.00 92.19 186 LEU A C 1
ATOM 1454 O O . LEU A 1 186 ? 4.024 -1.810 12.830 1.00 92.19 186 LEU A O 1
ATOM 1458 N N . ASN A 1 187 ? 4.804 -3.905 12.956 1.00 92.38 187 ASN A N 1
ATOM 1459 C CA . ASN A 1 187 ? 3.567 -4.501 13.460 1.00 92.38 187 ASN A CA 1
ATOM 1460 C C . ASN A 1 187 ? 3.159 -3.895 14.815 1.00 92.38 187 ASN A C 1
ATOM 1462 O O . ASN A 1 187 ? 2.015 -3.472 15.019 1.00 92.38 187 ASN A O 1
ATOM 1466 N N . GLY A 1 188 ? 4.127 -3.763 15.730 1.00 88.88 188 GLY A N 1
ATOM 1467 C CA . GLY A 1 188 ? 3.917 -3.133 17.031 1.00 88.88 188 GLY A CA 1
ATOM 1468 C C . GLY A 1 188 ? 3.641 -1.632 16.927 1.00 88.88 188 GLY A C 1
ATOM 1469 O O . GLY A 1 188 ? 2.819 -1.101 17.682 1.00 88.88 188 GLY A O 1
ATOM 1470 N N . GLU A 1 189 ? 4.300 -0.942 15.994 1.00 91.31 189 GLU A N 1
ATOM 1471 C CA . GLU A 1 189 ? 4.090 0.491 15.763 1.00 91.31 189 GLU A CA 1
ATOM 1472 C C . GLU A 1 189 ? 2.702 0.783 15.184 1.00 91.31 189 GLU A C 1
ATOM 1474 O O . GLU A 1 189 ? 1.989 1.644 15.707 1.00 91.31 189 GLU A O 1
ATOM 1479 N N . LEU A 1 190 ? 2.283 0.006 14.182 1.00 93.19 190 LEU A N 1
ATOM 1480 C CA . LEU A 1 190 ? 0.981 0.116 13.532 1.00 93.19 190 LEU A CA 1
ATOM 1481 C C . LEU A 1 190 ? -0.160 -0.117 14.529 1.00 93.19 190 LEU A C 1
ATOM 1483 O O . LEU A 1 190 ? -1.060 0.717 14.644 1.00 93.19 190 LEU A O 1
ATOM 1487 N N . LEU A 1 191 ? -0.086 -1.190 15.325 1.00 92.06 191 LEU A N 1
ATOM 1488 C CA . LEU A 1 191 ? -1.080 -1.469 16.367 1.00 92.06 191 LEU A CA 1
ATOM 1489 C C . LEU A 1 191 ? -1.193 -0.326 17.366 1.00 92.06 191 LEU A C 1
ATOM 1491 O O . LEU A 1 191 ? -2.292 0.083 17.738 1.00 92.06 191 LEU A O 1
ATOM 1495 N N . LYS A 1 192 ? -0.049 0.181 17.824 1.00 91.69 192 LYS A N 1
ATOM 1496 C CA . LYS A 1 192 ? -0.016 1.252 18.811 1.00 91.69 192 LYS A CA 1
ATOM 1497 C C . LYS A 1 192 ? -0.613 2.542 18.255 1.00 91.69 192 LYS A C 1
ATOM 1499 O O . LYS A 1 192 ? -1.384 3.183 18.966 1.00 91.69 192 LYS A O 1
ATOM 1504 N N . MET A 1 193 ? -0.288 2.903 17.012 1.00 93.38 193 MET A N 1
ATOM 1505 C CA . MET A 1 193 ? -0.883 4.058 16.339 1.00 93.38 193 MET A CA 1
ATOM 1506 C C . MET A 1 193 ? -2.406 3.923 16.291 1.00 93.38 193 MET A C 1
ATOM 1508 O O . MET A 1 193 ? -3.107 4.815 16.762 1.00 93.38 193 MET A O 1
ATOM 1512 N N . VAL A 1 194 ? -2.918 2.793 15.795 1.00 93.75 194 VAL A N 1
ATOM 1513 C CA . VAL A 1 194 ? -4.364 2.554 15.678 1.00 93.75 194 VAL A CA 1
ATOM 1514 C C . VAL A 1 194 ? -5.044 2.595 17.049 1.00 93.75 194 VAL A C 1
ATOM 1516 O O . VAL A 1 194 ? -6.063 3.262 17.211 1.00 93.75 194 VAL A O 1
ATOM 1519 N N . GLN A 1 195 ? -4.460 1.974 18.075 1.00 93.31 195 GLN A N 1
ATOM 1520 C CA . GLN A 1 195 ? -4.988 2.032 19.443 1.00 93.31 195 GLN A CA 1
ATOM 1521 C C . GLN A 1 195 ? -5.028 3.460 20.005 1.00 93.31 195 GLN A C 1
ATOM 1523 O O . GLN A 1 195 ? -5.986 3.823 20.694 1.00 93.31 195 GLN A O 1
ATOM 1528 N N . ASP A 1 196 ? -4.005 4.274 19.734 1.00 93.94 196 ASP A N 1
ATOM 1529 C CA . ASP A 1 196 ? -3.967 5.671 20.168 1.00 93.94 196 ASP A CA 1
ATOM 1530 C C . ASP A 1 196 ? -5.029 6.516 19.431 1.00 93.94 196 ASP A C 1
ATOM 1532 O O . ASP A 1 196 ? -5.691 7.333 20.079 1.00 93.94 196 ASP A O 1
ATOM 1536 N N . VAL A 1 197 ? -5.277 6.261 18.137 1.00 94.44 197 VAL A N 1
ATOM 1537 C CA . VAL A 1 197 ? -6.374 6.879 17.360 1.00 94.44 197 VAL A CA 1
ATOM 1538 C C . VAL A 1 197 ? -7.731 6.505 17.954 1.00 94.44 197 VAL A C 1
ATOM 1540 O O . VAL A 1 197 ? -8.505 7.381 18.331 1.00 94.44 197 VAL A O 1
ATOM 1543 N N . GLN A 1 198 ? -7.995 5.212 18.147 1.00 93.12 198 GLN A N 1
ATOM 1544 C CA . GLN A 1 198 ? -9.252 4.713 18.717 1.00 93.12 198 GLN A CA 1
ATOM 1545 C C . GLN A 1 198 ? -9.498 5.241 20.140 1.00 93.12 198 GLN A C 1
ATOM 1547 O O . GLN A 1 198 ? -10.630 5.496 20.557 1.00 93.12 198 GLN A O 1
ATOM 1552 N N . LYS A 1 199 ? -8.432 5.425 20.925 1.00 93.19 199 LYS A N 1
ATOM 1553 C CA . LYS A 1 199 ? -8.518 6.031 22.257 1.00 93.19 199 LYS A CA 1
ATOM 1554 C C . LYS A 1 199 ? -8.839 7.522 22.190 1.00 93.19 199 LYS A C 1
ATOM 1556 O O . LYS A 1 199 ? -9.556 8.012 23.063 1.00 93.19 199 LYS A O 1
ATOM 1561 N N . CYS A 1 200 ? -8.288 8.240 21.215 1.00 93.69 200 CYS A N 1
ATOM 1562 C CA . CYS A 1 200 ? -8.653 9.627 20.958 1.00 93.69 200 CYS A CA 1
ATOM 1563 C C . CYS A 1 200 ? -10.123 9.736 20.528 1.00 93.69 200 CYS A C 1
ATOM 1565 O O . CYS A 1 200 ? -10.864 10.517 21.121 1.00 93.69 200 CYS A O 1
ATOM 1567 N N . GLU A 1 201 ? -10.569 8.880 19.608 1.00 92.06 201 GLU A N 1
ATOM 1568 C CA . GLU A 1 201 ? -11.948 8.838 19.117 1.00 92.06 201 GLU A CA 1
ATOM 1569 C C . GLU A 1 201 ? -12.949 8.665 20.269 1.00 92.06 201 GLU A C 1
ATOM 1571 O O . GLU A 1 201 ? -13.859 9.477 20.433 1.00 92.06 201 GLU A O 1
ATOM 1576 N N . LYS A 1 202 ? -12.718 7.684 21.155 1.00 91.00 202 LYS A N 1
ATOM 1577 C CA . LYS A 1 202 ? -13.552 7.459 22.351 1.00 91.00 202 LYS A CA 1
ATOM 1578 C C . LYS A 1 202 ? -13.653 8.684 23.259 1.00 91.00 202 LYS A C 1
ATOM 1580 O O . LYS A 1 202 ? -14.676 8.889 23.904 1.00 91.00 202 LYS A O 1
ATOM 1585 N N . ARG A 1 203 ? -12.586 9.486 23.350 1.00 92.00 203 ARG A N 1
ATOM 1586 C CA . ARG A 1 203 ? -12.571 10.710 24.167 1.00 92.00 203 ARG A CA 1
ATOM 1587 C C . ARG A 1 203 ? -13.353 11.844 23.519 1.00 92.00 203 ARG A C 1
ATOM 1589 O O . ARG A 1 203 ? -13.947 12.623 24.251 1.00 92.00 203 ARG A O 1
ATOM 1596 N N . LYS A 1 204 ? -13.317 11.949 22.188 1.00 90.56 204 LYS A N 1
ATOM 1597 C CA . LYS A 1 204 ? -13.957 13.038 21.443 1.00 90.56 204 LYS A CA 1
ATOM 1598 C C . LYS A 1 204 ? -15.438 12.782 21.169 1.00 90.56 204 LYS A C 1
ATOM 1600 O O . LYS A 1 204 ? -16.248 13.659 21.434 1.00 90.56 204 LYS A O 1
ATOM 1605 N N . ASN A 1 205 ? -15.795 11.579 20.723 1.00 86.38 205 ASN A N 1
ATOM 1606 C CA . ASN A 1 205 ? -17.170 11.250 20.330 1.00 86.38 205 ASN A CA 1
ATOM 1607 C C . ASN A 1 205 ? -18.020 10.681 21.469 1.00 86.38 205 ASN A C 1
ATOM 1609 O O . ASN A 1 205 ? -19.225 10.506 21.307 1.00 86.38 205 ASN A O 1
ATOM 1613 N N . GLY A 1 206 ? -17.412 10.322 22.606 1.00 82.38 206 GLY A N 1
ATOM 1614 C CA . GLY A 1 206 ? -18.113 9.653 23.709 1.00 82.38 206 GLY A CA 1
ATOM 1615 C C . GLY A 1 206 ? -18.701 8.283 23.334 1.00 82.38 206 GLY A C 1
ATOM 1616 O O . GLY A 1 206 ? -19.445 7.692 24.119 1.00 82.38 206 GLY A O 1
ATOM 1617 N N . THR A 1 207 ? -18.381 7.760 22.145 1.00 77.00 207 THR A N 1
ATOM 1618 C CA . THR A 1 207 ? -18.861 6.468 21.661 1.00 77.00 207 THR A CA 1
ATOM 1619 C C . THR A 1 207 ? -18.217 5.335 22.454 1.00 77.00 207 THR A C 1
ATOM 1621 O O . THR A 1 207 ? -17.041 5.369 22.826 1.00 77.00 207 THR A O 1
ATOM 1624 N N . ARG A 1 208 ? -18.999 4.283 22.723 1.00 76.00 208 ARG A N 1
ATOM 1625 C CA . ARG A 1 208 ? -18.500 3.092 23.432 1.00 76.00 208 ARG A CA 1
ATOM 1626 C C . ARG A 1 208 ? -17.546 2.263 22.566 1.00 76.00 208 ARG A C 1
ATOM 1628 O O . ARG A 1 208 ? -16.618 1.645 23.095 1.00 76.00 208 ARG A O 1
ATOM 1635 N N . HIS A 1 209 ? -17.739 2.297 21.248 1.00 80.88 209 HIS A N 1
ATOM 1636 C CA . HIS A 1 209 ? -16.972 1.521 20.280 1.00 80.88 209 HIS A CA 1
ATOM 1637 C C . HIS A 1 209 ? -16.233 2.458 19.319 1.00 80.88 209 HIS A C 1
ATOM 1639 O O . HIS A 1 209 ? -16.857 3.383 18.798 1.00 80.88 209 HIS A O 1
ATOM 1645 N N . PRO A 1 210 ? -14.918 2.258 19.123 1.00 82.69 210 PRO A N 1
ATOM 1646 C CA . PRO A 1 210 ? -14.178 3.005 18.126 1.00 82.69 210 PRO A CA 1
ATOM 1647 C C . PRO A 1 210 ? -14.551 2.494 16.729 1.00 82.69 210 PRO A C 1
ATOM 1649 O O . PRO A 1 210 ? -14.778 1.297 16.554 1.00 82.69 210 PRO A O 1
ATOM 1652 N N . SER A 1 211 ? -14.617 3.395 15.757 1.00 90.19 211 SER A N 1
ATOM 1653 C CA . SER A 1 211 ? -14.991 3.109 14.369 1.00 90.19 211 SER A CA 1
ATOM 1654 C C . SER A 1 211 ? -13.811 3.183 13.401 1.00 90.19 211 SER A C 1
ATOM 1656 O O . SER A 1 211 ? -13.944 2.763 12.255 1.00 90.19 211 SER A O 1
ATOM 1658 N N . PHE A 1 212 ? -12.657 3.700 13.837 1.00 93.75 212 PHE A N 1
ATOM 1659 C CA . PHE A 1 212 ? -11.477 3.779 12.979 1.00 93.75 212 PHE A CA 1
ATOM 1660 C C . PHE A 1 212 ? -10.944 2.386 12.602 1.00 93.75 212 PHE A C 1
ATOM 1662 O O . PHE A 1 212 ? -10.606 1.580 13.478 1.00 93.75 212 PHE A O 1
ATOM 1669 N N . CYS A 1 213 ? -10.824 2.149 11.296 1.00 95.62 213 CYS A N 1
ATOM 1670 C CA . CYS A 1 213 ? -10.307 0.932 10.675 1.00 95.62 213 CYS A CA 1
ATOM 1671 C C . CYS A 1 213 ? -9.677 1.247 9.300 1.00 95.62 213 CYS A C 1
ATOM 1673 O O . CYS A 1 213 ? -9.774 2.376 8.814 1.00 95.62 213 CYS A O 1
ATOM 1675 N N . ILE A 1 214 ? -9.006 0.261 8.697 1.00 97.44 214 ILE A N 1
ATOM 1676 C CA . ILE A 1 214 ? -8.341 0.315 7.387 1.00 97.44 214 ILE A CA 1
ATOM 1677 C C . ILE A 1 214 ? -9.211 -0.385 6.341 1.00 97.44 214 ILE A C 1
ATOM 1679 O O . ILE A 1 214 ? -9.449 -1.589 6.452 1.00 97.44 214 ILE A O 1
ATOM 1683 N N . ASP A 1 215 ? -9.676 0.344 5.326 1.00 97.12 215 ASP A N 1
ATOM 1684 C CA . ASP A 1 215 ? -10.556 -0.216 4.297 1.00 97.12 215 ASP A CA 1
ATOM 1685 C C . ASP A 1 215 ? -9.805 -1.141 3.340 1.00 97.12 215 ASP A C 1
ATOM 1687 O O . ASP A 1 215 ? -10.323 -2.208 3.005 1.00 97.12 215 ASP A O 1
ATOM 1691 N N . ALA A 1 216 ? -8.615 -0.735 2.884 1.00 98.12 216 ALA A N 1
ATOM 1692 C CA . ALA A 1 216 ? -7.860 -1.441 1.852 1.00 98.12 216 ALA A CA 1
ATOM 1693 C C . ALA A 1 216 ? -6.366 -1.564 2.170 1.00 98.12 216 ALA A C 1
ATOM 1695 O O . ALA A 1 216 ? -5.765 -0.685 2.787 1.00 98.12 216 ALA A O 1
ATOM 1696 N N . PHE A 1 217 ? -5.772 -2.651 1.682 1.00 98.62 217 PHE A N 1
ATOM 1697 C CA . PHE A 1 217 ? -4.362 -2.992 1.832 1.00 98.62 217 PHE A CA 1
ATOM 1698 C C . PHE A 1 217 ? -3.768 -3.144 0.431 1.00 98.62 217 PHE A C 1
ATOM 1700 O O . PHE A 1 217 ? -4.244 -3.971 -0.343 1.00 98.62 217 PHE A O 1
ATOM 1707 N N . VAL A 1 218 ? -2.769 -2.336 0.088 1.00 98.50 218 VAL A N 1
ATOM 1708 C CA . VAL A 1 218 ? -2.137 -2.305 -1.240 1.00 98.50 218 VAL A CA 1
ATOM 1709 C C . VAL A 1 218 ? -0.641 -2.524 -1.074 1.00 98.50 218 VAL A C 1
ATOM 1711 O O . VAL A 1 218 ? -0.034 -1.958 -0.168 1.00 98.50 218 VAL A O 1
ATOM 1714 N N . SER A 1 219 ? -0.027 -3.335 -1.927 1.00 98.00 219 SER A N 1
ATOM 1715 C CA . SER A 1 219 ? 1.423 -3.543 -1.916 1.00 98.00 219 SER A CA 1
ATOM 1716 C C . SER A 1 219 ? 2.009 -3.402 -3.309 1.00 98.00 219 SER A C 1
ATOM 1718 O O . SER A 1 219 ? 1.409 -3.830 -4.295 1.00 98.00 219 SER A O 1
ATOM 1720 N N . SER A 1 220 ? 3.231 -2.870 -3.365 1.00 96.75 220 SER A N 1
ATOM 1721 C CA . SER A 1 220 ? 4.126 -3.100 -4.496 1.00 96.75 220 SER A CA 1
ATOM 1722 C C . SER A 1 220 ? 4.266 -4.608 -4.747 1.00 96.75 220 SER A C 1
ATOM 1724 O O . SER A 1 220 ? 4.392 -5.359 -3.770 1.00 96.75 220 SER A O 1
ATOM 1726 N N . PRO A 1 221 ? 4.265 -5.059 -6.016 1.00 95.94 221 PRO A N 1
ATOM 1727 C CA . PRO A 1 221 ? 4.483 -6.461 -6.362 1.00 95.94 221 PRO A CA 1
ATOM 1728 C C . PRO A 1 221 ? 5.924 -6.958 -6.140 1.00 95.94 221 PRO A C 1
ATOM 1730 O O . PRO A 1 221 ? 6.195 -8.134 -6.361 1.00 95.94 221 PRO A O 1
ATOM 1733 N N . LEU A 1 222 ? 6.854 -6.100 -5.700 1.00 94.81 222 LEU A N 1
ATOM 1734 C CA . LEU A 1 222 ? 8.212 -6.513 -5.327 1.00 94.81 222 LEU A CA 1
ATOM 1735 C C . LEU A 1 222 ? 8.199 -7.440 -4.101 1.00 94.81 222 LEU A C 1
ATOM 1737 O O . LEU A 1 222 ? 7.495 -7.189 -3.117 1.00 94.81 222 LEU A O 1
ATOM 1741 N N . THR A 1 223 ? 9.055 -8.460 -4.116 1.00 95.38 223 THR A N 1
ATOM 1742 C CA . THR A 1 223 ? 9.196 -9.468 -3.056 1.00 95.38 223 THR A CA 1
ATOM 1743 C C . THR A 1 223 ? 9.402 -8.817 -1.688 1.00 95.38 223 THR A C 1
ATOM 1745 O O . THR A 1 223 ? 8.671 -9.116 -0.740 1.00 95.38 223 THR A O 1
ATOM 1748 N N . ALA A 1 224 ? 10.340 -7.871 -1.584 1.00 95.00 224 ALA A N 1
ATOM 1749 C CA . ALA A 1 224 ? 10.631 -7.171 -0.334 1.00 95.00 224 ALA A CA 1
ATOM 1750 C C . ALA A 1 224 ? 9.420 -6.387 0.216 1.00 95.00 224 ALA A C 1
ATOM 1752 O O . ALA A 1 224 ? 9.213 -6.327 1.433 1.00 95.00 224 ALA A O 1
ATOM 1753 N N . ALA A 1 225 ? 8.586 -5.817 -0.660 1.00 96.44 225 ALA A N 1
ATOM 1754 C CA . ALA A 1 225 ? 7.365 -5.115 -0.268 1.00 96.44 225 ALA A CA 1
ATOM 1755 C C . ALA A 1 225 ? 6.303 -6.072 0.255 1.00 96.44 225 ALA A C 1
ATOM 1757 O O . ALA A 1 225 ? 5.758 -5.832 1.329 1.00 96.44 225 ALA A O 1
ATOM 1758 N N . ILE A 1 226 ? 6.088 -7.199 -0.419 1.00 97.25 226 ILE A N 1
ATOM 1759 C CA . ILE A 1 226 ? 5.135 -8.217 0.030 1.00 97.25 226 ILE A CA 1
ATOM 1760 C C . ILE A 1 226 ? 5.584 -8.838 1.361 1.00 97.25 226 ILE A C 1
ATOM 1762 O O . ILE A 1 226 ? 4.764 -9.020 2.264 1.00 97.25 226 ILE A O 1
ATOM 1766 N N . GLN A 1 227 ? 6.881 -9.114 1.534 1.00 96.88 227 GLN A N 1
ATOM 1767 C CA . GLN A 1 227 ? 7.427 -9.582 2.812 1.00 96.88 227 GLN A CA 1
ATOM 1768 C C . GLN A 1 227 ? 7.246 -8.544 3.925 1.00 96.88 227 GLN A C 1
ATOM 1770 O O . GLN A 1 227 ? 6.814 -8.906 5.022 1.00 96.88 227 GLN A O 1
ATOM 1775 N N . THR A 1 228 ? 7.510 -7.263 3.641 1.00 96.81 228 THR A N 1
ATOM 1776 C CA . THR A 1 228 ? 7.293 -6.168 4.601 1.00 96.81 228 THR A CA 1
ATOM 1777 C C . THR A 1 228 ? 5.819 -6.088 4.996 1.00 96.81 228 THR A C 1
ATOM 1779 O O . THR A 1 228 ? 5.496 -6.106 6.180 1.00 96.81 228 THR A O 1
ATOM 1782 N N . ALA A 1 229 ? 4.920 -6.069 4.011 1.00 97.19 229 ALA A N 1
ATOM 1783 C CA . ALA A 1 229 ? 3.474 -6.007 4.185 1.00 97.19 229 ALA A CA 1
ATOM 1784 C C . ALA A 1 229 ? 2.955 -7.174 5.042 1.00 97.19 229 ALA A C 1
ATOM 1786 O O . ALA A 1 229 ? 2.231 -6.977 6.025 1.00 97.19 229 ALA A O 1
ATOM 1787 N N . SER A 1 230 ? 3.386 -8.393 4.708 1.00 96.81 230 SER A N 1
ATOM 1788 C CA . SER A 1 230 ? 3.017 -9.618 5.415 1.00 96.81 230 SER A CA 1
ATOM 1789 C C . SER A 1 230 ? 3.495 -9.596 6.873 1.00 96.81 230 SER A C 1
ATOM 1791 O O . SER A 1 230 ? 2.686 -9.770 7.783 1.00 96.81 230 SER A O 1
ATOM 1793 N N . LYS A 1 231 ? 4.772 -9.280 7.134 1.00 95.88 231 LYS A N 1
ATOM 1794 C CA . LYS A 1 231 ? 5.336 -9.229 8.499 1.00 95.88 231 LYS A CA 1
ATOM 1795 C C . LYS A 1 231 ? 4.737 -8.098 9.345 1.00 95.88 231 LYS A C 1
ATOM 1797 O O . LYS A 1 231 ? 4.321 -8.336 10.485 1.00 95.88 231 LYS A O 1
ATOM 1802 N N . ALA A 1 232 ? 4.595 -6.903 8.770 1.00 95.62 232 ALA A N 1
ATOM 1803 C CA . ALA A 1 232 ? 4.040 -5.732 9.449 1.00 95.62 232 ALA A CA 1
ATOM 1804 C C . ALA A 1 232 ? 2.563 -5.909 9.839 1.00 95.62 232 ALA A C 1
ATOM 1806 O O . ALA A 1 232 ? 2.079 -5.245 10.752 1.00 95.62 232 ALA A O 1
ATOM 1807 N N . THR A 1 233 ? 1.832 -6.817 9.186 1.00 96.56 233 THR A N 1
ATOM 1808 C CA . THR A 1 233 ? 0.404 -7.049 9.461 1.00 96.56 233 THR A CA 1
ATOM 1809 C C . THR A 1 233 ? 0.069 -8.457 9.943 1.00 96.56 233 THR A C 1
ATOM 1811 O O . THR A 1 233 ? -1.093 -8.728 10.242 1.00 96.56 233 THR A O 1
ATOM 1814 N N . ALA A 1 234 ? 1.063 -9.333 10.119 1.00 93.12 234 ALA A N 1
ATOM 1815 C CA . ALA A 1 234 ? 0.871 -10.747 10.454 1.00 93.12 234 ALA A CA 1
ATOM 1816 C C . ALA A 1 234 ? -0.012 -10.988 11.688 1.00 93.12 234 ALA A C 1
ATOM 1818 O O . ALA A 1 234 ? -0.748 -11.975 11.749 1.00 93.12 234 ALA A O 1
ATOM 1819 N N . ILE A 1 235 ? 0.068 -10.089 12.673 1.00 92.12 235 ILE A N 1
ATOM 1820 C CA . ILE A 1 235 ? -0.704 -10.166 13.922 1.00 92.12 235 ILE A CA 1
ATOM 1821 C C . ILE A 1 235 ? -1.890 -9.202 13.875 1.00 92.12 235 ILE A C 1
ATOM 1823 O O . ILE A 1 235 ? -2.994 -9.567 14.265 1.00 92.12 235 ILE A O 1
ATOM 1827 N N . VAL A 1 236 ? -1.659 -7.982 13.388 1.00 94.62 236 VAL A N 1
ATOM 1828 C CA . VAL A 1 236 ? -2.557 -6.841 13.615 1.00 94.62 236 VAL A CA 1
ATOM 1829 C C . VAL A 1 236 ? -3.472 -6.537 12.438 1.00 94.62 236 VAL A C 1
ATOM 1831 O O . VAL A 1 236 ? -4.449 -5.821 12.614 1.00 94.62 236 VAL A O 1
ATOM 1834 N N . GLY A 1 237 ? -3.203 -7.089 11.251 1.00 95.31 237 GLY A N 1
ATOM 1835 C CA . GLY A 1 237 ? -3.934 -6.767 10.023 1.00 95.31 237 GLY A CA 1
ATOM 1836 C C . GLY A 1 237 ? -5.446 -6.955 10.160 1.00 95.31 237 GLY A C 1
ATOM 1837 O O . GLY A 1 237 ? -6.209 -6.050 9.842 1.00 95.31 237 GLY A O 1
ATOM 1838 N N . LYS A 1 238 ? -5.885 -8.090 10.715 1.00 95.00 238 LYS A N 1
ATOM 1839 C CA . LYS A 1 238 ? -7.314 -8.383 10.940 1.00 95.00 238 LYS A CA 1
ATOM 1840 C C . LYS A 1 238 ? -7.968 -7.505 12.022 1.00 95.00 238 LYS A C 1
ATOM 1842 O O . LYS A 1 238 ? -9.170 -7.253 11.987 1.00 95.00 238 LYS A O 1
ATOM 1847 N N . ASP A 1 239 ? -7.179 -7.024 12.983 1.00 93.81 239 ASP A N 1
ATOM 1848 C CA . ASP A 1 239 ? -7.677 -6.205 14.092 1.00 93.81 239 ASP A CA 1
ATOM 1849 C C . ASP A 1 239 ? -7.902 -4.753 13.654 1.00 93.81 239 ASP A C 1
ATOM 1851 O O . ASP A 1 239 ? -8.753 -4.061 14.212 1.00 93.81 239 ASP A O 1
ATOM 1855 N N . ILE A 1 240 ? -7.132 -4.297 12.661 1.00 95.69 240 ILE A N 1
ATOM 1856 C CA . ILE A 1 240 ? -7.183 -2.926 12.146 1.00 95.69 240 ILE A CA 1
ATOM 1857 C C . ILE A 1 240 ? -8.002 -2.807 10.857 1.00 95.69 240 ILE A C 1
ATOM 1859 O O . ILE A 1 240 ? -8.346 -1.691 10.486 1.00 95.69 240 ILE A O 1
ATOM 1863 N N . ALA A 1 241 ? -8.317 -3.909 10.172 1.00 96.94 241 ALA A N 1
ATOM 1864 C CA . ALA A 1 241 ? -9.117 -3.905 8.949 1.00 96.94 241 ALA A CA 1
ATOM 1865 C C . ALA A 1 241 ? -10.595 -3.576 9.210 1.00 96.94 241 ALA A C 1
ATOM 1867 O O . ALA A 1 241 ? -11.181 -3.993 10.212 1.00 96.94 241 ALA A O 1
ATOM 1868 N N . CYS A 1 242 ? -11.220 -2.862 8.275 1.00 95.56 242 CYS A N 1
ATOM 1869 C CA . CYS A 1 242 ? -12.665 -2.677 8.268 1.00 95.56 242 CYS A CA 1
ATOM 1870 C C . CYS A 1 242 ? -13.345 -4.000 7.905 1.00 95.56 242 CYS A C 1
ATOM 1872 O O . CYS A 1 242 ? -13.118 -4.546 6.824 1.00 95.56 242 CYS A O 1
ATOM 1874 N N . LYS A 1 243 ? -14.186 -4.511 8.807 1.00 93.19 243 LYS A N 1
ATOM 1875 C CA . LYS A 1 243 ? -14.828 -5.824 8.689 1.00 93.19 243 LYS A CA 1
ATOM 1876 C C . LYS A 1 243 ? -16.307 -5.777 9.030 1.00 93.19 243 LYS A C 1
ATOM 1878 O O . LYS A 1 243 ? -16.762 -4.894 9.757 1.00 93.19 243 LYS A O 1
ATOM 1883 N N . ASP A 1 244 ? -17.035 -6.756 8.509 1.00 88.25 244 ASP A N 1
ATOM 1884 C CA . ASP A 1 244 ? -18.421 -6.994 8.890 1.00 88.25 244 ASP A CA 1
ATOM 1885 C C . ASP A 1 244 ? -18.473 -7.474 10.356 1.00 88.25 244 ASP A C 1
ATOM 1887 O O . ASP A 1 244 ? -17.731 -8.398 10.709 1.00 88.25 244 ASP A O 1
ATOM 1891 N N . PRO A 1 245 ? -19.312 -6.879 11.226 1.00 86.69 245 PRO A N 1
ATOM 1892 C CA . PRO A 1 245 ? -19.451 -7.308 12.619 1.00 86.69 245 PRO A CA 1
ATOM 1893 C C . PRO A 1 245 ? -19.893 -8.771 12.780 1.00 86.69 245 PRO A 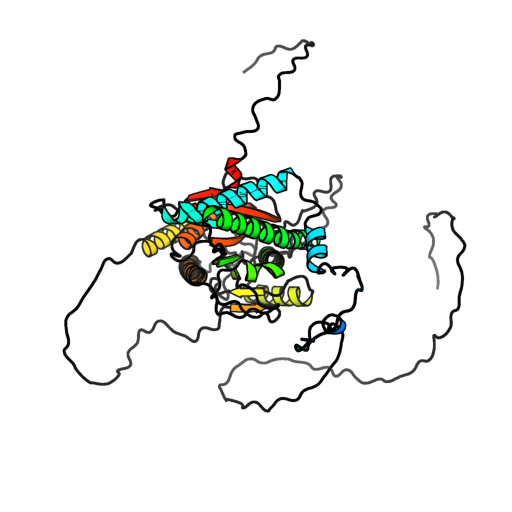C 1
ATOM 1895 O O . PRO A 1 245 ? -19.694 -9.343 13.850 1.00 86.69 245 PRO A O 1
ATOM 1898 N N . HIS A 1 246 ? -20.484 -9.381 11.751 1.00 89.12 246 HIS A N 1
ATOM 1899 C CA . HIS A 1 246 ? -20.909 -10.780 11.758 1.00 89.12 246 HIS A CA 1
ATOM 1900 C C . HIS A 1 246 ? -19.810 -11.762 11.332 1.00 89.12 246 HIS A C 1
ATOM 1902 O O . HIS A 1 246 ? -20.014 -12.974 11.409 1.00 89.12 246 HIS A O 1
ATOM 1908 N N . TYR A 1 247 ? -18.647 -11.276 10.890 1.00 90.25 247 TYR A N 1
ATOM 1909 C CA . TYR A 1 247 ? -17.558 -12.143 10.460 1.00 90.25 247 TYR A CA 1
ATOM 1910 C C . TYR A 1 247 ? -16.790 -12.721 11.657 1.00 90.25 247 TYR A C 1
ATOM 1912 O O . TYR A 1 247 ? -16.235 -11.990 12.479 1.00 90.25 247 TYR A O 1
ATOM 1920 N N . SER A 1 248 ? -16.725 -14.052 11.743 1.00 91.00 248 SER A N 1
ATOM 1921 C CA . SER A 1 248 ? -15.949 -14.754 12.767 1.00 91.00 248 SER A CA 1
ATOM 1922 C C . SER A 1 248 ? -14.491 -14.908 12.339 1.00 91.00 248 SER A C 1
ATOM 1924 O O . SER A 1 248 ? -14.195 -15.563 11.339 1.00 91.00 248 SER A O 1
ATOM 1926 N N . GLU A 1 249 ? -13.571 -14.359 13.123 1.00 93.25 249 GLU A N 1
ATOM 1927 C CA . GLU A 1 249 ? -12.140 -14.419 12.832 1.00 93.25 249 GLU A CA 1
ATOM 1928 C C . GLU A 1 249 ? -11.443 -15.550 13.577 1.00 93.25 249 GLU A C 1
ATOM 1930 O O . GLU A 1 249 ? -11.697 -15.808 14.753 1.00 93.25 249 GLU A O 1
ATOM 1935 N N . THR A 1 250 ? -10.470 -16.160 12.912 1.00 93.31 250 THR A N 1
ATOM 1936 C CA . THR A 1 250 ? -9.555 -17.126 13.513 1.00 93.31 250 THR A CA 1
ATOM 1937 C C . THR A 1 250 ? -8.184 -16.483 13.737 1.00 93.31 250 THR A C 1
ATOM 1939 O O . THR A 1 250 ? -7.892 -15.353 13.329 1.00 93.31 250 THR A O 1
ATOM 1942 N N . THR A 1 251 ? -7.269 -17.206 14.380 1.00 91.38 251 THR A N 1
ATOM 1943 C CA . THR A 1 251 ? -5.855 -16.801 14.474 1.00 91.38 251 THR A CA 1
ATOM 1944 C C . THR A 1 251 ? -5.144 -16.815 13.115 1.00 91.38 251 THR A C 1
ATOM 1946 O O . THR A 1 251 ? -4.142 -16.114 12.937 1.00 91.38 251 THR A O 1
ATOM 1949 N N . ARG A 1 252 ? -5.678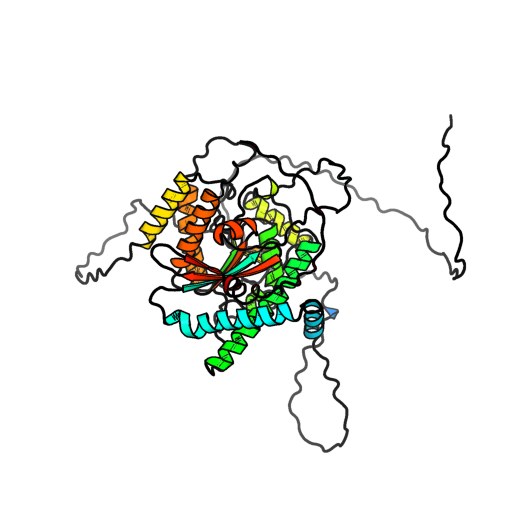 -17.565 12.143 1.00 94.44 252 ARG A N 1
ATOM 1950 C CA . ARG A 1 252 ? -5.149 -17.711 10.781 1.00 94.44 252 ARG A CA 1
ATOM 1951 C C . ARG A 1 252 ? -5.748 -16.721 9.790 1.00 94.44 252 ARG A C 1
ATOM 1953 O O . ARG A 1 252 ? -5.237 -16.640 8.679 1.00 94.44 252 ARG A O 1
ATOM 1960 N N . THR A 1 253 ? -6.771 -15.959 10.180 1.00 96.31 253 THR A N 1
ATOM 1961 C CA . THR A 1 253 ? -7.362 -14.929 9.323 1.00 96.31 253 THR A CA 1
ATOM 1962 C C . THR A 1 253 ? -6.330 -13.882 8.915 1.00 96.31 253 THR A C 1
ATOM 1964 O O . THR A 1 253 ? -5.582 -13.377 9.762 1.00 96.31 253 THR A O 1
ATOM 1967 N N . ARG A 1 254 ? -6.273 -13.562 7.620 1.00 97.06 254 ARG A N 1
ATOM 1968 C CA . ARG A 1 254 ? -5.374 -12.559 7.039 1.00 97.06 254 ARG A CA 1
ATOM 1969 C C . ARG A 1 254 ? -6.131 -11.615 6.115 1.00 97.06 254 ARG A C 1
ATOM 1971 O O . ARG A 1 254 ? -7.111 -12.000 5.485 1.00 97.06 254 ARG A O 1
ATOM 1978 N N . VAL A 1 255 ? -5.655 -10.374 6.065 1.00 97.25 255 VAL A N 1
ATOM 1979 C CA . VAL A 1 255 ? -6.126 -9.362 5.114 1.00 97.25 255 VAL A CA 1
ATOM 1980 C C . VAL A 1 255 ? -5.634 -9.701 3.711 1.00 97.25 255 VAL A C 1
ATOM 1982 O O . VAL A 1 255 ? -4.587 -10.330 3.557 1.00 97.25 255 VAL A O 1
ATOM 1985 N N . THR A 1 256 ? -6.389 -9.270 2.705 1.00 97.88 256 THR A N 1
ATOM 1986 C CA . THR A 1 256 ? -6.011 -9.432 1.299 1.00 97.88 256 THR A CA 1
ATOM 1987 C C . THR A 1 256 ? -5.240 -8.204 0.832 1.00 97.88 256 THR A C 1
ATOM 1989 O O . THR A 1 256 ? -5.764 -7.093 0.896 1.00 97.88 256 THR A O 1
ATOM 1992 N N . TRP A 1 257 ? -4.009 -8.403 0.365 1.00 98.38 257 TRP A N 1
ATOM 1993 C CA . TRP A 1 257 ? -3.167 -7.359 -0.214 1.00 98.38 257 TRP A CA 1
ATOM 1994 C C . TRP A 1 257 ? -3.410 -7.244 -1.717 1.00 98.38 257 TRP A C 1
ATOM 1996 O O . TRP A 1 257 ? -3.111 -8.176 -2.456 1.00 98.38 257 TRP A O 1
ATOM 2006 N N . LEU A 1 258 ? -3.914 -6.097 -2.171 1.00 98.12 258 LEU A N 1
ATOM 2007 C CA . LEU A 1 258 ? -4.024 -5.770 -3.591 1.00 98.12 258 LEU A CA 1
ATOM 2008 C C . LEU A 1 258 ? -2.620 -5.486 -4.140 1.00 98.12 258 LEU A C 1
ATOM 2010 O O . LEU A 1 258 ? -1.980 -4.517 -3.720 1.00 98.12 258 LEU A O 1
ATOM 2014 N N . LEU A 1 259 ? -2.122 -6.329 -5.043 1.00 97.50 259 LEU A N 1
ATOM 2015 C CA . LEU A 1 259 ? -0.837 -6.100 -5.701 1.00 97.50 259 LEU A CA 1
ATOM 2016 C C . LEU A 1 259 ? -1.051 -5.182 -6.900 1.00 97.50 259 LEU A C 1
ATOM 2018 O O . LEU A 1 259 ? -1.765 -5.551 -7.826 1.00 97.50 259 LEU A O 1
ATOM 2022 N N . SER A 1 260 ? -0.448 -3.993 -6.882 1.00 96.56 260 SER A N 1
ATOM 2023 C CA . SER A 1 260 ? -0.615 -3.010 -7.959 1.00 96.56 260 SER A CA 1
ATOM 2024 C C . SER A 1 260 ? 0.732 -2.482 -8.451 1.00 96.56 260 SER A C 1
ATOM 2026 O O . SER A 1 260 ? 1.490 -1.894 -7.671 1.00 96.56 260 SER A O 1
ATOM 2028 N N . PRO A 1 261 ? 1.042 -2.652 -9.744 1.00 95.19 261 PRO A N 1
ATOM 2029 C CA . PRO A 1 261 ? 2.198 -2.026 -10.379 1.00 95.19 261 PRO A CA 1
ATOM 2030 C C . PRO A 1 261 ? 2.266 -0.501 -10.202 1.00 95.19 261 PRO A C 1
ATOM 2032 O O . PRO A 1 261 ? 3.364 0.044 -10.109 1.00 95.19 261 PRO A O 1
ATOM 2035 N N . LEU A 1 262 ? 1.142 0.206 -10.035 1.00 95.88 262 LEU A N 1
ATOM 2036 C CA . LEU A 1 262 ? 1.144 1.648 -9.747 1.00 95.88 262 LEU A CA 1
ATOM 2037 C C . LEU A 1 262 ? 1.917 2.046 -8.476 1.00 95.88 262 LEU A C 1
ATOM 2039 O O . LEU A 1 262 ? 2.418 3.169 -8.417 1.00 95.88 262 LEU A O 1
ATOM 2043 N N . VAL A 1 263 ? 2.066 1.160 -7.481 1.00 95.62 263 VAL A N 1
ATOM 2044 C CA . VAL A 1 263 ? 2.849 1.416 -6.248 1.00 95.62 263 VAL A CA 1
ATOM 2045 C C . VAL A 1 263 ? 4.269 0.837 -6.293 1.00 95.62 263 VAL A C 1
ATOM 2047 O O . VAL A 1 263 ? 4.943 0.777 -5.264 1.00 95.62 263 VAL A O 1
ATOM 2050 N N . ARG A 1 264 ? 4.754 0.398 -7.462 1.00 92.94 264 ARG A N 1
ATOM 2051 C CA . ARG A 1 264 ? 6.116 -0.143 -7.598 1.00 92.94 264 ARG A CA 1
ATOM 2052 C C . ARG A 1 264 ? 7.200 0.925 -7.420 1.00 92.94 264 ARG A C 1
ATOM 2054 O O . ARG A 1 264 ? 6.952 2.126 -7.559 1.00 92.94 264 ARG A O 1
ATOM 2061 N N . GLU A 1 265 ? 8.424 0.482 -7.149 1.00 89.94 265 GLU A N 1
ATOM 2062 C CA . GLU A 1 265 ? 9.574 1.387 -7.069 1.00 89.94 265 GLU A CA 1
ATOM 2063 C C . GLU A 1 265 ? 9.962 1.933 -8.457 1.00 89.94 265 GLU A C 1
ATOM 2065 O O . GLU A 1 265 ? 9.701 1.307 -9.488 1.00 89.94 265 GLU A O 1
ATOM 2070 N N . ARG A 1 266 ? 10.557 3.129 -8.469 1.00 91.44 266 ARG A N 1
ATOM 2071 C CA . ARG A 1 266 ? 11.262 3.725 -9.594 1.00 91.44 266 ARG A CA 1
ATOM 2072 C C . ARG A 1 266 ? 12.384 2.797 -10.034 1.00 91.44 266 ARG A C 1
ATOM 2074 O O . ARG A 1 266 ? 13.304 2.526 -9.266 1.00 91.44 266 ARG A O 1
ATOM 2081 N N . VAL A 1 267 ? 12.322 2.360 -11.285 1.00 89.31 267 VAL A N 1
ATOM 2082 C CA . VAL A 1 267 ? 13.311 1.440 -11.853 1.00 89.31 267 VAL A CA 1
ATOM 2083 C C . VAL A 1 267 ? 14.626 2.182 -12.105 1.00 89.31 267 VAL A C 1
ATOM 2085 O O . VAL A 1 267 ? 14.736 2.948 -13.061 1.00 89.31 267 VAL A O 1
ATOM 2088 N N . GLU A 1 268 ? 15.641 1.962 -11.265 1.00 86.62 268 GLU A N 1
ATOM 2089 C CA . GLU A 1 268 ? 16.997 2.501 -11.458 1.00 86.62 268 GLU A CA 1
ATOM 2090 C C . GLU A 1 268 ? 18.008 1.424 -11.872 1.00 86.62 268 GLU A C 1
ATOM 2092 O O . GLU A 1 268 ? 18.972 1.708 -12.601 1.00 86.62 268 GLU A O 1
ATOM 2097 N N . GLY A 1 269 ? 17.796 0.189 -11.415 1.00 85.38 269 GLY A N 1
ATOM 2098 C CA . GLY A 1 269 ? 18.624 -0.964 -11.749 1.00 85.38 269 GLY A CA 1
ATOM 2099 C C . GLY A 1 269 ? 17.905 -2.298 -11.561 1.00 85.38 269 GLY A C 1
ATOM 2100 O O . GLY A 1 269 ? 16.715 -2.347 -11.273 1.00 85.38 269 GLY A O 1
ATOM 2101 N N . LEU A 1 270 ? 18.654 -3.395 -11.708 1.00 84.44 270 LEU A N 1
ATOM 2102 C CA . LEU A 1 270 ? 18.124 -4.767 -11.698 1.00 84.44 270 LEU A CA 1
ATOM 2103 C C . LEU A 1 270 ? 17.393 -5.156 -10.405 1.00 84.44 270 LEU A C 1
ATOM 2105 O O . LEU A 1 270 ? 16.475 -5.963 -10.452 1.00 84.44 270 LEU A O 1
ATOM 2109 N N . ALA A 1 271 ? 17.763 -4.572 -9.264 1.00 84.44 271 ALA A N 1
ATOM 2110 C CA . ALA A 1 271 ? 17.087 -4.837 -7.994 1.00 84.44 271 ALA A CA 1
ATOM 2111 C C . ALA A 1 271 ? 15.645 -4.292 -7.955 1.00 84.44 271 ALA A C 1
ATOM 2113 O O . ALA A 1 271 ? 14.828 -4.794 -7.189 1.00 84.44 271 ALA A O 1
ATOM 2114 N N . ASP A 1 272 ? 15.334 -3.293 -8.786 1.00 83.69 272 ASP A N 1
ATOM 2115 C CA . ASP A 1 272 ? 14.002 -2.684 -8.889 1.00 83.69 272 ASP A CA 1
ATOM 2116 C C . ASP A 1 272 ? 13.133 -3.381 -9.955 1.00 83.69 272 ASP A C 1
ATOM 2118 O O . ASP A 1 272 ? 11.953 -3.065 -10.120 1.00 83.69 272 ASP A O 1
ATOM 2122 N N . VAL A 1 273 ? 13.729 -4.315 -10.705 1.00 87.00 273 VAL A N 1
ATOM 2123 C CA . VAL A 1 273 ? 13.063 -5.119 -11.729 1.00 87.00 273 VAL A CA 1
ATOM 2124 C C . VAL A 1 273 ? 12.336 -6.261 -11.039 1.00 87.00 273 VAL A C 1
ATOM 2126 O O . VAL A 1 273 ? 12.921 -6.984 -10.237 1.00 87.00 273 VAL A O 1
ATOM 2129 N N . GLY A 1 274 ? 11.051 -6.398 -11.348 1.00 84.56 274 GLY A N 1
ATOM 2130 C CA . GLY A 1 274 ? 10.193 -7.446 -10.819 1.00 84.56 274 GLY A CA 1
ATOM 2131 C C . GLY A 1 274 ? 10.447 -8.826 -11.422 1.00 84.56 274 GLY A C 1
ATOM 2132 O O . GLY A 1 274 ? 11.281 -9.010 -12.305 1.00 84.56 274 GLY A O 1
ATOM 2133 N N . THR A 1 275 ? 9.670 -9.802 -10.957 1.00 87.50 275 THR A N 1
ATOM 2134 C CA . THR A 1 275 ? 9.579 -11.142 -11.555 1.00 87.50 275 THR A CA 1
ATOM 2135 C C . THR A 1 275 ? 8.175 -11.385 -12.086 1.00 87.50 275 THR A C 1
ATOM 2137 O O . THR A 1 275 ? 7.210 -10.822 -11.562 1.00 87.50 275 THR A O 1
ATOM 2140 N N . GLU A 1 276 ? 8.041 -12.194 -13.141 1.00 89.69 276 GLU A N 1
ATOM 2141 C CA . GLU A 1 276 ? 6.734 -12.520 -13.725 1.00 89.69 276 GLU A CA 1
ATOM 2142 C C . GLU A 1 276 ? 5.787 -13.054 -12.652 1.00 89.69 276 GLU A C 1
ATOM 2144 O O . GLU A 1 276 ? 6.227 -13.706 -11.706 1.00 89.69 276 GLU A O 1
ATOM 2149 N N . LEU A 1 277 ? 4.482 -12.816 -12.803 1.00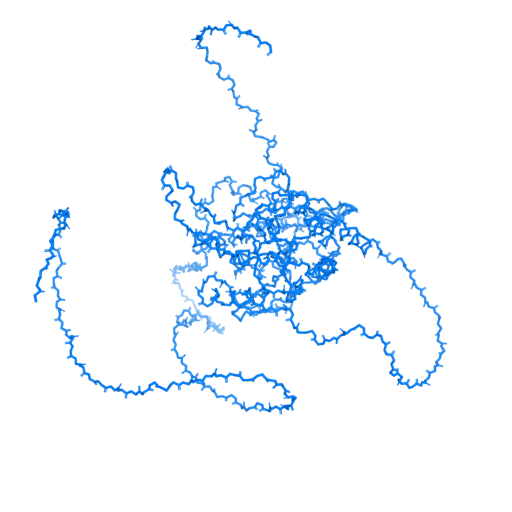 92.25 277 LEU A N 1
ATOM 2150 C CA . LEU A 1 277 ? 3.496 -13.135 -11.768 1.00 92.25 277 LEU A CA 1
ATOM 2151 C C . LEU A 1 277 ? 3.603 -14.587 -11.260 1.00 92.25 277 LEU A C 1
ATOM 2153 O O . LEU A 1 277 ? 3.574 -14.824 -10.054 1.00 92.25 277 LEU A O 1
ATOM 2157 N N . GLN A 1 278 ? 3.774 -15.559 -12.160 1.00 92.69 278 GLN A N 1
ATOM 2158 C CA . GLN A 1 278 ? 3.893 -16.971 -11.779 1.00 92.69 278 GLN A CA 1
ATOM 2159 C C . GLN A 1 278 ? 5.180 -17.262 -10.995 1.00 92.69 278 GLN A C 1
ATOM 2161 O O . GLN A 1 278 ? 5.149 -17.991 -9.999 1.00 92.69 278 GLN A O 1
ATOM 2166 N N . GLU A 1 279 ? 6.305 -16.664 -11.393 1.00 92.62 279 GLU A N 1
ATOM 2167 C CA . GLU A 1 279 ? 7.567 -16.816 -10.665 1.00 92.62 279 GLU A CA 1
ATOM 2168 C C . GLU A 1 279 ? 7.508 -16.094 -9.313 1.00 92.62 279 GLU A C 1
ATOM 2170 O O . GLU A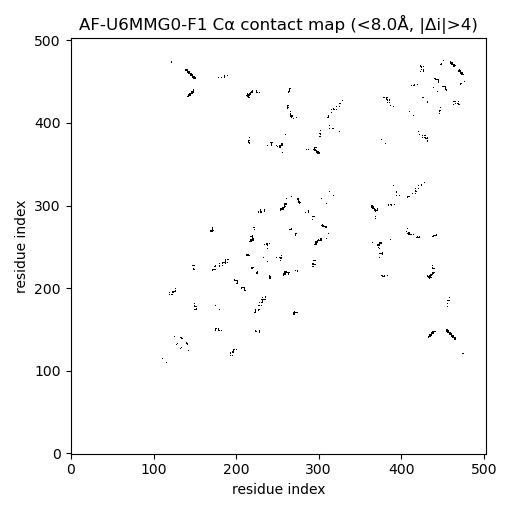 1 279 ? 7.946 -16.658 -8.312 1.00 92.62 279 GLU A O 1
ATOM 2175 N N . LEU A 1 280 ? 6.876 -14.918 -9.234 1.00 94.44 280 LEU A N 1
ATOM 2176 C CA . LEU A 1 280 ? 6.625 -14.216 -7.975 1.00 94.44 280 LEU A CA 1
ATOM 2177 C C . LEU A 1 280 ? 5.832 -15.100 -7.001 1.00 94.44 280 LEU A C 1
ATOM 2179 O O . LEU A 1 280 ? 6.266 -15.314 -5.870 1.00 94.44 280 LEU A O 1
ATOM 2183 N N . LEU A 1 281 ? 4.704 -15.678 -7.430 1.00 95.69 281 LEU A N 1
ATOM 2184 C CA . LEU A 1 281 ? 3.882 -16.553 -6.581 1.00 95.69 281 LEU A CA 1
ATOM 2185 C C . LEU A 1 281 ? 4.647 -17.803 -6.115 1.00 95.69 281 LEU A C 1
ATOM 2187 O O . LEU A 1 281 ? 4.542 -18.210 -4.950 1.00 95.69 281 LEU A O 1
ATOM 2191 N N . LYS A 1 282 ? 5.471 -18.388 -6.990 1.00 96.00 282 LYS A N 1
ATOM 2192 C CA . LYS A 1 282 ? 6.358 -19.506 -6.647 1.00 96.00 282 LYS A CA 1
ATOM 2193 C C . LYS A 1 282 ? 7.427 -19.097 -5.629 1.00 96.00 282 LYS A C 1
ATOM 2195 O O . LYS A 1 282 ? 7.658 -19.832 -4.667 1.00 96.00 282 LYS A O 1
ATOM 2200 N N . ARG A 1 283 ? 8.050 -17.923 -5.792 1.00 95.38 283 ARG A N 1
ATOM 2201 C CA . ARG A 1 283 ? 9.023 -17.368 -4.835 1.00 95.38 283 ARG A CA 1
ATOM 2202 C C . ARG A 1 283 ? 8.378 -17.119 -3.478 1.00 95.38 283 ARG A C 1
ATOM 2204 O O . ARG A 1 283 ? 8.921 -17.565 -2.474 1.00 95.38 283 ARG A O 1
ATOM 2211 N N . LEU A 1 284 ? 7.201 -16.497 -3.431 1.00 96.69 284 LEU A N 1
ATOM 2212 C CA . LEU A 1 284 ? 6.476 -16.255 -2.180 1.00 96.69 284 LEU A CA 1
ATOM 2213 C C . LEU A 1 284 ? 6.109 -17.560 -1.459 1.00 96.69 284 LEU A C 1
ATOM 2215 O O . LEU A 1 284 ? 6.261 -17.652 -0.242 1.00 96.69 284 LEU A O 1
ATOM 2219 N N . THR A 1 285 ? 5.697 -18.590 -2.203 1.00 97.50 285 THR A N 1
ATOM 2220 C CA . THR A 1 285 ? 5.444 -19.928 -1.640 1.00 97.50 285 THR A CA 1
ATOM 2221 C C . THR A 1 285 ? 6.714 -20.513 -1.024 1.00 97.50 285 THR A C 1
ATOM 2223 O O . THR A 1 285 ? 6.693 -20.941 0.129 1.00 97.50 285 THR A O 1
ATOM 2226 N N . ARG A 1 286 ? 7.850 -20.433 -1.731 1.00 97.25 286 ARG A N 1
ATOM 2227 C CA . ARG A 1 286 ? 9.154 -20.859 -1.203 1.00 97.25 286 ARG A CA 1
ATOM 2228 C C . ARG A 1 286 ? 9.545 -20.073 0.050 1.00 97.25 286 ARG A C 1
ATOM 2230 O O . ARG A 1 286 ? 9.993 -20.672 1.020 1.00 97.25 286 ARG A O 1
ATOM 2237 N N . PHE A 1 287 ? 9.357 -18.752 0.069 1.00 96.12 287 PHE A N 1
ATOM 2238 C CA . PHE A 1 287 ? 9.672 -17.938 1.246 1.00 96.12 287 PHE A CA 1
ATOM 2239 C C . PHE A 1 287 ? 8.811 -18.302 2.453 1.00 96.12 287 PHE A C 1
ATOM 2241 O O . PHE A 1 287 ? 9.301 -18.270 3.582 1.00 96.12 287 PHE A O 1
ATOM 2248 N N . PHE A 1 288 ? 7.550 -18.675 2.235 1.00 96.38 288 PHE A N 1
ATOM 2249 C CA . PHE A 1 288 ? 6.704 -19.206 3.297 1.00 96.38 288 PHE A CA 1
ATOM 2250 C C . PHE A 1 288 ? 7.242 -20.546 3.824 1.00 96.38 288 PHE A C 1
ATOM 2252 O O . PHE A 1 288 ? 7.376 -20.713 5.036 1.00 96.38 288 PHE A O 1
ATOM 2259 N N . GLU A 1 289 ? 7.621 -21.471 2.938 1.00 96.50 289 GLU A N 1
ATOM 2260 C CA . GLU A 1 289 ? 8.223 -22.760 3.315 1.00 96.50 289 GLU A CA 1
ATOM 2261 C C . GLU A 1 289 ? 9.535 -22.588 4.098 1.00 96.50 289 GLU A C 1
ATOM 2263 O O . GLU A 1 289 ? 9.806 -23.345 5.030 1.00 96.50 289 GLU A O 1
ATOM 2268 N N . THR A 1 290 ? 10.326 -21.560 3.774 1.00 94.56 290 THR A N 1
ATOM 2269 C CA . THR A 1 290 ? 11.574 -21.224 4.477 1.00 94.56 290 THR A CA 1
ATOM 2270 C C . THR A 1 290 ? 11.390 -20.260 5.654 1.00 94.56 290 THR A C 1
ATOM 2272 O O . THR A 1 290 ? 12.386 -19.778 6.190 1.00 94.56 290 THR A O 1
ATOM 2275 N N . VAL A 1 291 ? 10.153 -19.961 6.072 1.00 92.25 291 VAL A N 1
ATOM 2276 C CA . VAL A 1 291 ? 9.824 -19.091 7.227 1.00 92.25 291 VAL A CA 1
ATOM 2277 C C . VAL A 1 291 ? 10.294 -17.626 7.072 1.00 92.25 291 VAL A C 1
ATOM 2279 O O . VAL A 1 291 ? 10.388 -16.875 8.037 1.00 92.25 291 VAL A O 1
ATOM 2282 N N . GLN A 1 292 ? 10.548 -17.180 5.842 1.00 92.25 292 GLN A N 1
ATOM 2283 C CA . GLN A 1 292 ? 10.899 -15.788 5.508 1.00 92.25 292 GLN A CA 1
ATOM 2284 C C . GLN A 1 292 ? 9.666 -14.938 5.159 1.00 92.25 292 GLN A C 1
ATOM 2286 O O . GLN A 1 292 ? 9.753 -13.718 5.012 1.00 92.25 292 GLN A O 1
ATOM 2291 N N . LEU A 1 293 ? 8.498 -15.569 5.017 1.00 95.44 293 LEU A N 1
ATOM 2292 C CA . LEU A 1 293 ? 7.222 -14.919 4.737 1.00 95.44 293 LEU A CA 1
ATOM 2293 C C . LEU A 1 293 ? 6.157 -15.418 5.718 1.00 95.44 293 LEU A C 1
ATOM 2295 O O . LEU A 1 293 ? 6.002 -16.619 5.934 1.00 95.44 293 LEU A O 1
ATOM 2299 N N . GLU A 1 294 ? 5.402 -14.487 6.293 1.00 95.69 294 GLU A N 1
ATOM 2300 C CA . GLU A 1 294 ? 4.226 -14.808 7.102 1.00 95.69 294 GLU A CA 1
ATOM 2301 C C . GLU A 1 294 ? 3.043 -15.206 6.208 1.00 95.69 294 GLU A C 1
ATOM 2303 O O . GLU A 1 294 ? 2.969 -14.815 5.041 1.00 95.69 294 GLU A O 1
ATOM 2308 N N . ARG A 1 295 ? 2.089 -15.973 6.756 1.00 96.38 295 ARG A N 1
ATOM 2309 C CA . ARG A 1 295 ? 0.864 -16.338 6.017 1.00 96.38 295 ARG A CA 1
ATOM 2310 C C . ARG A 1 295 ? 0.201 -15.084 5.466 1.00 96.38 295 ARG A C 1
ATOM 2312 O O . ARG A 1 295 ? -0.064 -14.156 6.232 1.00 96.38 295 ARG A O 1
ATOM 2319 N N . THR A 1 296 ? -0.106 -15.088 4.176 1.00 97.25 296 THR A N 1
ATOM 2320 C CA . THR A 1 296 ? -0.603 -13.901 3.481 1.00 97.25 296 THR A CA 1
ATOM 2321 C C . THR A 1 296 ? -1.600 -14.268 2.392 1.00 97.25 296 THR A C 1
ATOM 2323 O O . THR A 1 296 ? -1.591 -15.382 1.870 1.00 97.25 296 THR A O 1
ATOM 2326 N N . VAL A 1 297 ? -2.474 -13.323 2.066 1.00 98.00 297 VAL A N 1
ATOM 2327 C CA . VAL A 1 297 ? -3.416 -13.415 0.954 1.00 98.00 297 VAL A CA 1
ATOM 2328 C C . VAL A 1 297 ? -3.109 -12.254 0.026 1.00 98.00 297 VAL A C 1
ATOM 2330 O O . VAL A 1 297 ? -3.058 -11.108 0.473 1.00 98.00 297 VAL A O 1
ATOM 2333 N N . VAL A 1 298 ? -2.891 -12.545 -1.250 1.00 97.69 298 VAL A N 1
ATOM 2334 C CA . VAL A 1 298 ? -2.593 -11.539 -2.272 1.00 97.69 298 VAL A CA 1
ATOM 2335 C C . VAL A 1 298 ? -3.662 -11.582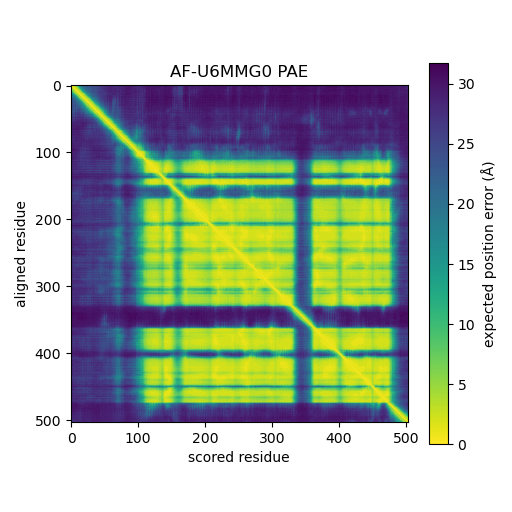 -3.354 1.00 97.69 298 VAL A C 1
ATOM 2337 O O . VAL A 1 298 ? -4.062 -12.659 -3.782 1.00 97.69 298 VAL A O 1
ATOM 2340 N N . ASP A 1 299 ? -4.143 -10.422 -3.782 1.00 97.44 299 ASP A N 1
ATOM 2341 C CA . ASP A 1 299 ? -4.994 -10.281 -4.959 1.00 97.44 299 ASP A CA 1
ATOM 2342 C C . ASP A 1 299 ? -4.143 -9.760 -6.109 1.00 97.44 299 ASP A C 1
ATOM 2344 O O . ASP A 1 299 ? -3.571 -8.671 -6.045 1.00 97.44 299 ASP A O 1
ATOM 2348 N N . THR A 1 300 ? -4.051 -10.582 -7.144 1.00 95.56 300 THR A N 1
ATOM 2349 C CA . THR A 1 300 ? -3.223 -10.357 -8.328 1.00 95.56 300 THR A CA 1
ATOM 2350 C C . THR A 1 300 ? -4.028 -9.770 -9.485 1.00 95.56 300 THR A C 1
ATOM 2352 O O . THR A 1 300 ? -3.503 -9.647 -10.580 1.00 95.56 300 THR A O 1
ATOM 2355 N N . GLY A 1 301 ? -5.297 -9.395 -9.265 1.00 92.50 301 GLY A N 1
ATOM 2356 C CA . GLY A 1 301 ? -6.216 -8.987 -10.333 1.00 92.50 301 GLY A CA 1
ATOM 2357 C C . GLY A 1 301 ? -5.759 -7.769 -11.137 1.00 92.50 301 GLY A C 1
ATOM 2358 O O . GLY A 1 301 ? -6.031 -7.700 -12.330 1.00 92.50 301 GLY A O 1
ATOM 2359 N N . ALA A 1 302 ? -5.007 -6.867 -10.506 1.00 87.12 302 ALA A N 1
ATOM 2360 C CA . ALA A 1 302 ? -4.421 -5.690 -11.145 1.00 87.12 302 ALA A CA 1
ATOM 2361 C C . ALA A 1 302 ? -3.094 -5.987 -11.881 1.00 87.12 302 ALA A C 1
ATOM 2363 O O . ALA A 1 302 ? -2.493 -5.090 -12.465 1.00 87.12 302 ALA A O 1
ATOM 2364 N N . MET A 1 303 ? -2.613 -7.234 -11.853 1.00 89.44 303 MET A N 1
ATOM 2365 C CA . MET A 1 303 ? -1.420 -7.679 -12.570 1.00 89.44 303 MET A CA 1
ATOM 2366 C C . MET A 1 303 ? -1.843 -8.504 -13.787 1.00 89.44 303 MET A C 1
ATOM 2368 O O . MET A 1 303 ? -2.500 -9.535 -13.643 1.00 89.44 303 MET A O 1
ATOM 2372 N N . ALA A 1 304 ? -1.438 -8.094 -14.989 1.00 82.12 304 ALA A N 1
ATOM 2373 C CA . ALA A 1 304 ? -1.674 -8.915 -16.170 1.00 82.12 304 ALA A CA 1
ATOM 2374 C C . ALA A 1 304 ? -0.835 -10.204 -16.119 1.00 82.12 304 ALA A C 1
ATOM 2376 O O . ALA A 1 304 ? 0.374 -10.141 -15.860 1.00 82.12 304 ALA A O 1
ATOM 2377 N N . PRO A 1 305 ? -1.439 -11.376 -16.385 1.00 77.50 305 PRO A N 1
ATOM 2378 C CA . PRO A 1 305 ? -0.669 -12.591 -16.594 1.00 77.50 305 PRO A CA 1
ATOM 2379 C C . PRO A 1 305 ? 0.239 -12.407 -17.819 1.00 77.50 305 PRO A C 1
ATOM 2381 O O . PRO A 1 305 ? -0.143 -11.748 -18.782 1.00 77.50 305 PRO A O 1
ATOM 2384 N N . GLU A 1 306 ? 1.446 -12.973 -17.761 1.00 77.38 306 GLU A N 1
ATOM 2385 C CA . GLU A 1 306 ? 2.422 -13.002 -18.870 1.00 77.38 306 GLU A CA 1
ATOM 2386 C C . GLU A 1 306 ? 2.990 -11.638 -19.307 1.00 77.38 306 GLU A C 1
ATOM 2388 O O . GLU A 1 306 ? 3.854 -11.590 -20.179 1.00 77.38 306 GLU A O 1
ATOM 2393 N N . GLN A 1 307 ? 2.580 -10.532 -18.677 1.00 79.56 307 GLN A N 1
ATOM 2394 C CA . GLN A 1 307 ? 3.172 -9.220 -18.923 1.00 79.56 307 GLN A CA 1
ATOM 2395 C C . GLN A 1 307 ? 4.141 -8.821 -17.799 1.00 79.56 307 GLN A C 1
ATOM 2397 O O . GLN A 1 307 ? 3.816 -8.953 -16.611 1.00 79.56 307 GLN A O 1
ATOM 2402 N N . PRO A 1 308 ? 5.336 -8.305 -18.140 1.00 82.62 308 PRO A N 1
ATOM 2403 C CA . PRO A 1 308 ? 6.284 -7.812 -17.156 1.00 82.62 308 PRO A CA 1
ATOM 2404 C C . PRO A 1 308 ? 5.743 -6.524 -16.531 1.00 82.62 308 PRO A C 1
ATOM 2406 O O . PRO A 1 308 ? 5.907 -5.432 -17.063 1.00 82.62 308 PRO A O 1
ATOM 2409 N N . TRP A 1 309 ? 5.112 -6.631 -15.366 1.00 85.81 309 TRP A N 1
ATOM 2410 C CA . TRP A 1 309 ? 4.524 -5.493 -14.648 1.00 85.81 309 TRP A CA 1
ATOM 2411 C C . TRP A 1 309 ? 5.538 -4.411 -14.225 1.00 85.81 309 TRP A C 1
ATOM 2413 O O . TRP A 1 309 ? 5.166 -3.307 -13.824 1.00 85.81 309 TRP A O 1
ATOM 2423 N N . TRP A 1 310 ? 6.833 -4.722 -14.285 1.00 85.31 310 TRP A N 1
ATOM 2424 C CA . TRP A 1 310 ? 7.935 -3.789 -14.047 1.00 85.31 310 TRP A CA 1
ATOM 2425 C C . TRP A 1 310 ? 8.368 -3.029 -15.304 1.00 85.31 310 TRP A C 1
ATOM 2427 O O . TRP A 1 310 ? 9.305 -2.233 -15.229 1.00 85.31 310 TRP A O 1
ATOM 2437 N N . TYR A 1 311 ? 7.735 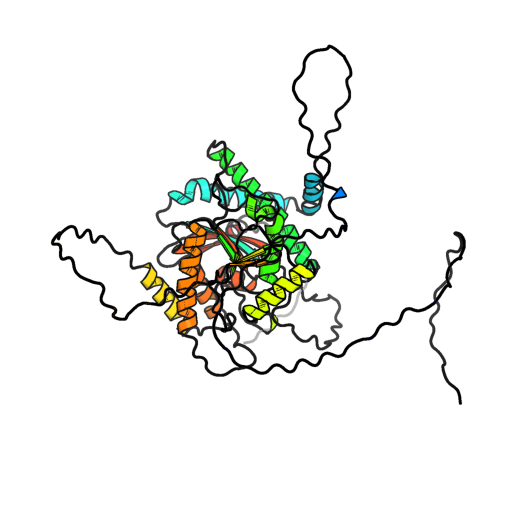-3.269 -16.456 1.00 85.50 311 TYR A N 1
ATOM 2438 C CA . TYR A 1 311 ? 8.004 -2.488 -17.654 1.00 85.50 311 TYR A CA 1
ATOM 2439 C C . TYR A 1 311 ? 7.631 -1.023 -17.413 1.00 85.50 311 TYR A C 1
ATOM 2441 O O . TYR A 1 311 ? 6.665 -0.695 -16.711 1.00 85.50 311 TYR A O 1
ATOM 2449 N N . THR A 1 312 ? 8.455 -0.124 -17.933 1.00 83.50 312 THR A N 1
ATOM 2450 C CA . THR A 1 312 ? 8.256 1.311 -17.772 1.00 83.50 312 THR A CA 1
ATOM 2451 C C . THR A 1 312 ? 7.404 1.821 -18.920 1.00 83.50 312 THR A C 1
ATOM 2453 O O . THR A 1 312 ? 7.687 1.575 -20.089 1.00 83.50 312 THR A O 1
ATOM 2456 N N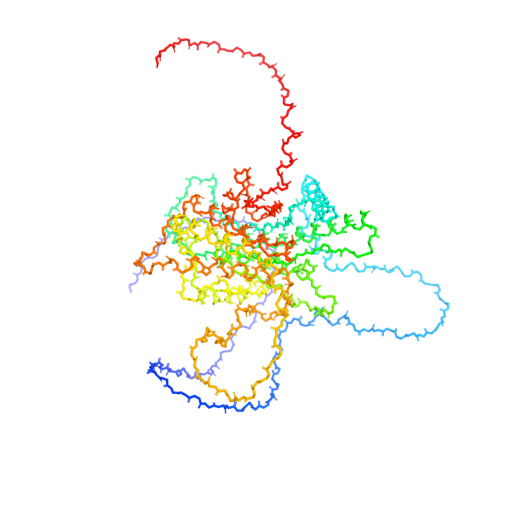 . ASN A 1 313 ? 6.316 2.502 -18.573 1.00 89.62 313 ASN A N 1
ATOM 2457 C CA . ASN A 1 313 ? 5.540 3.254 -19.542 1.00 89.62 313 ASN A CA 1
ATOM 2458 C C . ASN A 1 313 ? 6.281 4.553 -19.855 1.00 89.62 313 ASN A C 1
ATOM 2460 O O . ASN A 1 313 ? 6.863 5.162 -18.953 1.00 89.62 313 ASN A O 1
ATOM 2464 N N . SER A 1 314 ? 6.227 4.991 -21.109 1.00 90.94 314 SER A N 1
ATOM 2465 C CA . SER A 1 314 ? 6.766 6.296 -21.477 1.00 90.94 314 SER A CA 1
ATOM 2466 C C . SER A 1 314 ? 5.978 7.419 -20.802 1.00 90.94 314 SER A C 1
ATOM 2468 O O . SER A 1 314 ? 4.789 7.287 -20.493 1.00 90.94 314 SER A O 1
ATOM 2470 N N . GLU A 1 315 ? 6.609 8.581 -20.648 1.00 94.12 315 GLU A N 1
ATOM 2471 C CA . GLU A 1 315 ? 5.933 9.790 -20.167 1.00 94.12 315 GLU A CA 1
ATOM 2472 C C . GLU A 1 315 ? 4.639 10.098 -20.952 1.00 94.12 315 GLU A C 1
ATOM 2474 O O . GLU A 1 315 ? 3.629 10.486 -20.363 1.00 94.12 315 GLU A O 1
ATOM 2479 N N . THR A 1 316 ? 4.639 9.888 -22.274 1.00 93.56 316 THR A N 1
ATOM 2480 C CA . THR A 1 316 ? 3.461 10.100 -23.130 1.00 93.56 316 THR A CA 1
ATOM 2481 C C . THR A 1 316 ? 2.332 9.120 -22.822 1.00 93.56 316 THR A C 1
ATOM 2483 O O . THR A 1 316 ? 1.191 9.555 -22.678 1.00 93.56 316 THR A O 1
ATOM 2486 N N . GLN A 1 317 ? 2.641 7.830 -22.649 1.00 93.25 317 GLN A N 1
ATOM 2487 C CA . GLN A 1 317 ? 1.667 6.805 -22.261 1.00 93.25 317 GLN A CA 1
ATOM 2488 C C . GLN A 1 317 ? 1.075 7.095 -20.879 1.00 93.25 317 GLN A C 1
ATOM 2490 O O . GLN A 1 317 ? -0.133 7.003 -20.690 1.00 93.25 317 GLN A O 1
ATOM 2495 N N . LEU A 1 318 ? 1.908 7.500 -19.916 1.00 95.44 318 LEU A N 1
ATOM 2496 C CA . LEU A 1 318 ? 1.456 7.835 -18.564 1.00 95.44 318 LEU A CA 1
ATOM 2497 C C . LEU A 1 318 ? 0.565 9.084 -18.540 1.00 95.44 318 LEU A C 1
ATOM 2499 O O . LEU A 1 318 ? -0.387 9.139 -17.762 1.00 95.44 318 LEU A O 1
ATOM 2503 N N . ARG A 1 319 ? 0.850 10.089 -19.377 1.00 96.06 319 ARG A N 1
ATOM 2504 C CA . ARG A 1 319 ? -0.006 11.280 -19.512 1.00 96.06 319 ARG A CA 1
ATOM 2505 C C . ARG A 1 319 ? -1.356 10.942 -20.136 1.00 96.06 319 ARG A C 1
ATOM 2507 O O . ARG A 1 319 ? -2.366 11.352 -19.573 1.00 96.06 319 ARG A O 1
ATOM 2514 N N . ASP A 1 320 ? -1.367 10.173 -21.223 1.00 94.94 320 ASP A N 1
ATOM 2515 C CA . ASP A 1 320 ? -2.598 9.708 -21.880 1.00 94.94 320 ASP A CA 1
ATOM 2516 C C . ASP A 1 320 ? -3.438 8.849 -20.922 1.00 94.94 320 ASP A C 1
ATOM 2518 O O . ASP A 1 320 ? -4.613 9.122 -20.693 1.00 94.94 320 ASP A O 1
ATOM 2522 N N . ALA A 1 321 ? -2.818 7.882 -20.238 1.00 94.44 321 ALA A N 1
ATOM 2523 C CA . ALA A 1 321 ? -3.500 7.072 -19.232 1.00 94.44 321 ALA A CA 1
ATOM 2524 C C . ALA A 1 321 ? -4.076 7.926 -18.091 1.00 94.44 321 ALA A C 1
ATOM 2526 O O . ALA A 1 321 ? -5.206 7.691 -17.665 1.00 94.44 321 ALA A O 1
ATOM 2527 N N . LEU A 1 322 ? -3.345 8.938 -17.608 1.00 95.00 322 LEU A N 1
ATOM 2528 C CA . LEU A 1 322 ? -3.838 9.860 -16.581 1.00 95.00 322 LEU A CA 1
ATOM 2529 C C . LEU A 1 322 ? -5.034 10.690 -17.071 1.00 95.00 322 LEU A C 1
ATOM 2531 O O . LEU A 1 322 ? -5.964 10.919 -16.297 1.00 95.00 322 LEU A O 1
ATOM 2535 N N . GLU A 1 323 ? -5.017 11.144 -18.322 1.00 94.19 323 GLU A N 1
ATOM 2536 C CA . GLU A 1 323 ? -6.115 11.897 -18.934 1.00 94.19 323 GLU A CA 1
ATOM 2537 C C . GLU A 1 323 ? -7.358 11.023 -19.117 1.00 94.19 323 GLU A C 1
ATOM 2539 O O . GLU A 1 323 ? -8.406 11.352 -18.564 1.00 94.19 323 GLU A O 1
ATOM 2544 N N . ARG A 1 324 ? -7.225 9.837 -19.717 1.00 93.19 324 ARG A N 1
ATOM 2545 C CA . ARG A 1 324 ? -8.331 8.871 -19.844 1.00 93.19 324 ARG A CA 1
ATOM 2546 C C . ARG A 1 324 ? -8.893 8.444 -18.495 1.00 93.19 324 ARG A C 1
ATOM 2548 O O . ARG A 1 324 ? -10.102 8.331 -18.324 1.00 93.19 324 ARG A O 1
ATOM 2555 N N . THR A 1 325 ? -8.027 8.249 -17.500 1.00 90.75 325 THR A N 1
ATOM 2556 C CA . THR A 1 325 ? -8.457 7.954 -16.125 1.00 90.75 325 THR A CA 1
ATOM 2557 C C . THR A 1 325 ? -9.289 9.109 -15.559 1.00 90.75 325 THR A C 1
ATOM 2559 O O . THR A 1 325 ? -10.264 8.878 -14.852 1.00 90.75 325 THR A O 1
ATOM 2562 N N . ARG A 1 326 ? -8.956 10.369 -15.870 1.00 90.88 326 ARG A N 1
ATOM 2563 C CA . ARG A 1 326 ? -9.774 11.525 -15.468 1.00 90.88 326 ARG A CA 1
ATOM 2564 C C . ARG A 1 326 ? -11.101 11.576 -16.210 1.00 90.88 326 ARG A C 1
ATOM 2566 O O . ARG A 1 326 ? -12.103 11.841 -15.556 1.00 90.88 326 ARG A O 1
ATOM 2573 N N . GLU A 1 327 ? -11.123 11.319 -17.512 1.00 90.25 327 GLU A N 1
ATOM 2574 C CA . GLU A 1 327 ? -12.344 11.315 -18.332 1.00 90.25 327 GLU A CA 1
ATOM 2575 C C . GLU A 1 327 ? -13.334 10.254 -17.847 1.00 90.25 327 GLU A C 1
ATOM 2577 O O . GLU A 1 327 ? -14.440 10.591 -17.425 1.00 90.25 327 GLU A O 1
ATOM 2582 N N . LEU A 1 328 ? -12.879 8.999 -17.741 1.00 87.19 328 LEU A N 1
ATOM 2583 C CA . LEU A 1 328 ? -13.671 7.874 -17.229 1.00 87.19 328 LEU A CA 1
ATOM 2584 C C . LEU A 1 328 ? -14.244 8.135 -15.832 1.00 87.19 328 LEU A C 1
ATOM 2586 O O . LEU A 1 328 ? -15.231 7.524 -15.423 1.00 87.19 328 LEU A O 1
ATOM 2590 N N . PHE A 1 329 ? -13.601 9.011 -15.060 1.00 81.94 329 PHE A N 1
ATOM 2591 C CA . PHE A 1 329 ? -14.010 9.329 -13.701 1.00 81.94 329 PHE A CA 1
ATOM 2592 C C . PHE A 1 329 ? -14.779 10.643 -13.564 1.00 81.94 329 PHE A C 1
ATOM 2594 O O . PHE A 1 329 ? -15.401 10.823 -12.512 1.00 81.94 329 PHE A O 1
ATOM 2601 N N . SER A 1 330 ? -14.763 11.499 -14.589 1.00 79.69 330 SER A N 1
ATOM 2602 C CA . SER A 1 330 ? -15.514 12.760 -14.665 1.00 79.69 330 SER A CA 1
ATOM 2603 C C . SER A 1 330 ? -16.942 12.541 -15.159 1.00 79.69 330 SER A C 1
ATOM 2605 O O . SER A 1 330 ? -17.844 13.259 -14.724 1.00 79.69 330 SER A O 1
ATOM 2607 N N . ASP A 1 331 ? -17.167 11.505 -15.971 1.00 57.28 331 ASP A N 1
ATOM 2608 C CA . ASP A 1 331 ? -18.497 11.108 -16.430 1.00 57.28 331 ASP A CA 1
ATOM 2609 C C . ASP A 1 331 ? -19.287 10.451 -15.294 1.00 57.28 331 ASP A C 1
ATOM 2611 O O . ASP A 1 331 ? -19.351 9.234 -15.119 1.00 57.28 331 ASP A O 1
ATOM 2615 N N . THR A 1 332 ? -19.893 11.301 -14.472 1.00 50.62 332 THR A N 1
ATOM 2616 C CA . THR A 1 332 ? -21.012 10.911 -13.618 1.00 50.62 332 THR A CA 1
ATOM 2617 C C . THR A 1 332 ? -22.279 11.173 -14.433 1.00 50.62 332 THR A C 1
ATOM 2619 O O . THR A 1 332 ? -22.593 12.345 -14.662 1.00 50.62 332 THR A O 1
ATOM 2622 N N . PRO A 1 333 ? -23.007 10.145 -14.911 1.00 48.47 333 PRO A N 1
ATOM 2623 C CA . PRO A 1 333 ? -24.256 10.366 -15.618 1.00 48.47 333 PRO A CA 1
ATOM 2624 C C . PRO A 1 333 ? -25.260 10.969 -14.638 1.00 48.47 333 PRO A C 1
ATOM 2626 O O . PRO A 1 333 ? -25.668 10.361 -13.646 1.00 48.47 333 PRO A O 1
ATOM 2629 N N . SER A 1 334 ? -25.628 12.210 -14.918 1.00 40.06 334 SER A N 1
ATOM 2630 C CA . SER A 1 334 ? -26.851 12.803 -14.408 1.00 40.06 334 SER A CA 1
ATOM 2631 C C . SER A 1 334 ? -28.030 12.019 -14.989 1.00 40.06 334 SER A C 1
ATOM 2633 O O . SER A 1 334 ? -28.042 11.711 -16.173 1.00 40.06 334 SER A O 1
ATOM 2635 N N . SER A 1 335 ? -28.976 11.661 -14.120 1.00 39.50 335 SER A N 1
ATOM 2636 C CA . SER A 1 335 ? -30.343 11.212 -14.404 1.00 39.50 335 SER A CA 1
ATOM 2637 C C . SER A 1 335 ? -30.726 10.959 -15.869 1.00 39.50 335 SER A C 1
ATOM 2639 O O . SER A 1 335 ? -31.058 11.898 -16.585 1.00 39.50 335 SER A O 1
ATOM 2641 N N . GLU A 1 336 ? -30.933 9.693 -16.222 1.00 38.94 336 GLU A N 1
ATOM 2642 C CA . GLU A 1 336 ? -32.067 9.331 -17.077 1.00 38.94 336 GLU A CA 1
ATOM 2643 C C . GLU A 1 336 ? -32.991 8.382 -16.313 1.00 38.94 336 GLU A C 1
ATOM 2645 O O . GLU A 1 336 ? -32.906 7.158 -16.351 1.00 38.94 336 GLU A O 1
ATOM 2650 N N . SER A 1 337 ? -33.901 9.009 -15.572 1.00 42.34 337 SER A N 1
ATOM 2651 C CA . SER A 1 337 ? -35.231 8.479 -15.323 1.00 42.34 337 SER A CA 1
ATOM 2652 C C . SER A 1 337 ? -35.974 8.384 -16.662 1.00 42.34 337 SER A C 1
ATOM 2654 O O . SER A 1 337 ? -36.456 9.394 -17.172 1.00 42.34 337 SER A O 1
ATOM 2656 N N . GLY A 1 338 ? -36.050 7.183 -17.231 1.00 33.31 338 GLY A N 1
ATOM 2657 C CA . GLY A 1 338 ? -36.852 6.870 -18.413 1.00 33.31 338 GLY A CA 1
ATOM 2658 C C . GLY A 1 338 ? -37.957 5.877 -18.072 1.00 33.31 338 GLY A C 1
ATOM 2659 O O . GLY A 1 338 ? -37.852 4.691 -18.362 1.00 33.31 338 GLY A O 1
ATOM 2660 N N . GLU A 1 339 ? -39.011 6.358 -17.421 1.00 40.94 339 GLU A N 1
ATOM 2661 C CA . GLU A 1 339 ? -40.260 5.628 -17.218 1.00 40.94 339 GLU A CA 1
ATOM 2662 C C . GLU A 1 339 ? -41.164 5.871 -18.440 1.00 40.94 339 GLU A C 1
ATOM 2664 O O . GLU A 1 339 ? -41.750 6.942 -18.551 1.00 40.94 339 GLU A O 1
ATOM 2669 N N . ALA A 1 340 ? -41.221 4.921 -19.385 1.00 37.75 340 ALA A N 1
ATOM 2670 C CA . ALA A 1 340 ? -42.386 4.604 -20.233 1.00 37.75 340 ALA A CA 1
ATOM 2671 C C . ALA A 1 340 ? -42.009 3.642 -21.376 1.00 37.75 340 ALA A C 1
ATOM 2673 O O . ALA A 1 340 ? -41.391 4.050 -22.353 1.00 37.75 340 ALA A O 1
ATOM 2674 N N . ALA A 1 341 ? -42.453 2.385 -21.283 1.00 32.12 341 ALA A N 1
ATOM 2675 C CA . ALA A 1 341 ? -43.284 1.726 -22.302 1.00 32.12 341 ALA A CA 1
ATOM 2676 C C . ALA A 1 341 ? -43.424 0.234 -21.970 1.00 32.12 341 ALA A C 1
ATOM 2678 O O . ALA A 1 341 ? -42.623 -0.609 -22.366 1.00 32.12 341 ALA A O 1
ATOM 2679 N N . ALA A 1 342 ? -44.498 -0.097 -21.255 1.00 38.31 342 ALA A N 1
ATOM 2680 C CA . ALA A 1 342 ? -45.062 -1.432 -21.297 1.00 38.31 342 ALA A CA 1
ATOM 2681 C C . ALA A 1 342 ? -45.706 -1.646 -22.677 1.00 38.31 342 ALA A C 1
ATOM 2683 O O . ALA A 1 342 ? -46.718 -1.024 -22.991 1.00 38.31 342 ALA A O 1
ATOM 2684 N N . ALA A 1 343 ? -45.139 -2.536 -23.486 1.00 32.59 343 ALA A N 1
ATOM 2685 C CA . ALA A 1 343 ? -45.841 -3.223 -24.566 1.00 32.59 343 ALA A CA 1
ATOM 2686 C C . ALA A 1 343 ? -45.135 -4.564 -24.793 1.00 32.59 343 ALA A C 1
ATOM 2688 O O . ALA A 1 343 ? -43.985 -4.614 -25.220 1.00 32.59 343 ALA A O 1
ATOM 2689 N N . GLY A 1 344 ? -45.802 -5.650 -24.404 1.00 33.28 344 GLY A N 1
ATOM 2690 C CA . GLY A 1 344 ? -45.244 -6.993 -24.468 1.00 33.28 344 GLY A CA 1
ATOM 2691 C C . GLY A 1 344 ? -45.104 -7.516 -25.892 1.00 33.28 344 GLY A C 1
ATOM 2692 O O . GLY A 1 344 ? -45.964 -7.265 -26.727 1.00 33.28 344 GLY A O 1
ATOM 2693 N N . VAL A 1 345 ? -44.069 -8.325 -26.114 1.00 31.16 345 VAL A N 1
ATOM 2694 C CA . VAL A 1 345 ? -44.056 -9.399 -27.111 1.00 31.16 345 VAL A CA 1
ATOM 2695 C C . VAL A 1 345 ? -43.219 -10.544 -26.543 1.00 31.16 345 VAL A C 1
ATOM 2697 O O . VAL A 1 345 ? -42.022 -10.423 -26.309 1.00 31.16 345 VAL A O 1
ATOM 2700 N N . THR A 1 346 ? -43.888 -11.661 -26.297 1.00 37.97 346 THR A N 1
ATOM 2701 C CA . THR A 1 346 ? -43.318 -13.003 -26.190 1.00 37.97 346 THR A CA 1
ATOM 2702 C C . THR A 1 346 ? -42.731 -13.428 -27.538 1.00 37.97 346 THR A C 1
ATOM 2704 O O . THR A 1 346 ? -43.501 -13.489 -28.494 1.00 37.97 346 THR A O 1
ATOM 2707 N N . ALA A 1 347 ? -41.439 -13.765 -27.612 1.00 32.69 347 ALA A N 1
ATOM 2708 C CA . ALA A 1 347 ? -40.890 -14.791 -28.515 1.00 32.69 347 ALA A CA 1
ATOM 2709 C C . ALA A 1 347 ? -39.361 -14.931 -28.351 1.00 32.69 347 ALA A C 1
ATOM 2711 O O . ALA A 1 347 ? -38.645 -13.957 -28.532 1.00 32.69 347 ALA A O 1
ATOM 2712 N N . GLU A 1 348 ? -38.936 -16.160 -28.037 1.00 29.58 348 GLU A N 1
ATOM 2713 C CA . GLU A 1 348 ? -37.729 -16.893 -28.484 1.00 29.58 348 GLU A CA 1
ATOM 2714 C C . GLU A 1 348 ? -36.314 -16.247 -28.409 1.00 29.58 348 GLU A C 1
ATOM 2716 O O . GLU A 1 348 ? -36.088 -15.136 -28.888 1.00 29.58 348 GLU A O 1
ATOM 2721 N N . PRO A 1 349 ? -35.305 -16.980 -27.885 1.00 32.44 349 PRO A N 1
ATOM 2722 C CA . PRO A 1 349 ? -33.919 -16.529 -27.824 1.00 32.44 349 PRO A CA 1
ATOM 2723 C C . PRO A 1 349 ? -33.203 -16.769 -29.162 1.00 32.44 349 PRO A C 1
ATOM 2725 O O . PRO A 1 349 ? -32.983 -17.909 -29.565 1.00 32.44 349 PRO A O 1
ATOM 2728 N N . HIS A 1 350 ? -32.787 -15.691 -29.827 1.00 31.70 350 HIS A N 1
ATOM 2729 C CA . HIS A 1 350 ? -31.862 -15.758 -30.957 1.00 31.70 350 HIS A CA 1
ATOM 2730 C C . HIS A 1 350 ? -30.425 -15.502 -30.482 1.00 31.70 350 HIS A C 1
ATOM 2732 O O . HIS A 1 350 ? -30.111 -14.439 -29.948 1.00 31.70 350 HIS A O 1
ATOM 2738 N N . GLU A 1 351 ? -29.562 -16.499 -30.688 1.00 40.59 351 GLU A N 1
ATOM 2739 C CA . GLU A 1 351 ? -28.103 -16.380 -30.667 1.00 40.59 351 GLU A CA 1
ATOM 2740 C C . GLU A 1 351 ? -27.637 -15.304 -31.662 1.00 40.59 351 GLU A C 1
ATOM 2742 O O . GLU A 1 351 ? -28.087 -15.280 -32.809 1.00 40.59 351 GLU A O 1
ATOM 2747 N N . GLY A 1 352 ? -26.730 -14.424 -31.227 1.00 31.50 352 GLY A N 1
ATOM 2748 C CA . GLY A 1 352 ? -26.210 -13.342 -32.064 1.00 31.50 352 GLY A CA 1
ATOM 2749 C C . GLY A 1 352 ? -25.282 -12.375 -31.329 1.00 31.50 352 GLY A C 1
ATOM 2750 O O . GLY A 1 352 ? -25.622 -11.217 -31.138 1.00 31.50 352 GLY A O 1
ATOM 2751 N N . ASP A 1 353 ? -24.142 -12.898 -30.885 1.00 35.88 353 ASP A N 1
ATOM 2752 C CA . ASP A 1 353 ? -22.809 -12.295 -31.045 1.00 35.88 353 ASP A CA 1
ATOM 2753 C C . ASP A 1 353 ? -22.611 -10.788 -30.734 1.00 35.88 353 ASP A C 1
ATOM 2755 O O . ASP A 1 353 ? -22.716 -9.928 -31.604 1.00 35.88 353 ASP A O 1
ATOM 2759 N N . ALA A 1 354 ? -22.268 -10.493 -29.473 1.00 37.06 354 ALA A N 1
ATOM 2760 C CA . ALA A 1 354 ? -21.325 -9.445 -29.033 1.00 37.06 354 ALA A CA 1
ATOM 2761 C C . ALA A 1 354 ? -21.158 -9.531 -27.500 1.00 37.06 354 ALA A C 1
ATOM 2763 O O . ALA A 1 354 ? -21.394 -8.581 -26.752 1.00 37.06 354 ALA A O 1
ATOM 2764 N N . GLY A 1 355 ? -20.824 -10.723 -27.003 1.00 30.27 355 GLY A N 1
ATOM 2765 C CA . GLY A 1 355 ? -20.574 -10.956 -25.585 1.00 30.27 355 GLY A CA 1
ATOM 2766 C C . GLY A 1 355 ? -19.109 -10.704 -25.256 1.00 30.27 355 GLY A C 1
ATOM 2767 O O . GLY A 1 355 ? -18.270 -11.561 -25.523 1.00 30.27 355 GLY A O 1
ATOM 2768 N N . LEU A 1 356 ? -18.801 -9.560 -24.637 1.00 37.56 356 LEU A N 1
ATOM 2769 C CA . LEU A 1 356 ? -17.572 -9.399 -23.856 1.00 37.56 356 LEU A CA 1
ATOM 2770 C C . LEU A 1 356 ? -17.502 -10.563 -22.865 1.00 37.56 356 LEU A C 1
ATOM 2772 O O . LEU A 1 356 ? -18.370 -10.721 -22.006 1.00 37.56 356 LEU A O 1
ATOM 2776 N N . ALA A 1 357 ? -16.507 -11.419 -23.067 1.00 35.19 357 ALA A N 1
ATOM 2777 C CA . ALA A 1 357 ? -16.360 -12.703 -22.415 1.00 35.19 357 ALA A CA 1
ATOM 2778 C C . ALA A 1 357 ? -16.410 -12.580 -20.883 1.00 35.19 357 ALA A C 1
ATOM 2780 O O . ALA A 1 357 ? -15.413 -12.284 -20.228 1.00 35.19 357 ALA A O 1
ATOM 2781 N N . ALA A 1 358 ? -17.557 -12.926 -20.297 1.00 38.56 358 ALA A N 1
ATOM 2782 C CA . ALA A 1 358 ? -17.650 -13.422 -18.929 1.00 38.56 358 ALA A CA 1
ATOM 2783 C C . ALA A 1 358 ? -17.099 -14.861 -18.893 1.00 38.56 358 ALA A C 1
ATOM 2785 O O . ALA A 1 358 ? -17.810 -15.832 -18.641 1.00 38.56 358 ALA A O 1
ATOM 2786 N N . GLY A 1 359 ? -15.819 -15.008 -19.237 1.00 32.12 359 GLY A N 1
ATOM 2787 C CA . GLY A 1 359 ? -15.093 -16.265 -19.154 1.00 32.12 359 GLY A CA 1
ATOM 2788 C C . GLY A 1 359 ? -14.669 -16.498 -17.713 1.00 32.12 359 GLY A C 1
ATOM 2789 O O . GLY A 1 359 ? -13.814 -15.777 -17.215 1.00 32.12 359 GLY A O 1
ATOM 2790 N N . SER A 1 360 ? -15.302 -17.476 -17.055 1.00 34.44 360 SER A N 1
ATOM 2791 C CA . SER A 1 360 ? -14.843 -18.202 -15.859 1.00 34.44 360 SER A CA 1
ATOM 2792 C C . SER A 1 360 ? -13.623 -17.579 -15.157 1.00 34.44 360 SER A C 1
ATOM 2794 O O . SER A 1 360 ? -12.500 -18.055 -15.330 1.00 34.44 360 SER A O 1
ATOM 2796 N N . SER A 1 361 ? -13.834 -16.511 -14.375 1.00 40.38 361 SER A N 1
ATOM 2797 C CA . SER A 1 361 ? -12.757 -15.849 -13.635 1.00 40.38 361 SER A CA 1
ATOM 2798 C C . SER A 1 361 ? -12.141 -16.828 -12.643 1.00 40.38 361 SER A C 1
ATOM 2800 O O . SER A 1 361 ? -12.697 -17.081 -11.572 1.00 40.38 361 SER A O 1
ATOM 2802 N N . ALA A 1 362 ? -10.973 -17.370 -12.987 1.00 58.97 362 ALA A N 1
ATOM 2803 C CA . ALA A 1 362 ? -10.062 -17.900 -11.991 1.00 58.97 362 ALA A CA 1
ATOM 2804 C C . ALA A 1 362 ? -9.907 -16.825 -10.905 1.00 58.97 362 ALA A C 1
ATOM 2806 O O . ALA A 1 362 ? -9.668 -15.657 -11.214 1.00 58.97 362 ALA A O 1
ATOM 2807 N N . SER A 1 363 ? -10.132 -17.196 -9.645 1.00 80.81 363 SER A N 1
ATOM 2808 C CA . SER A 1 363 ? -9.983 -16.270 -8.523 1.00 80.81 363 SER A CA 1
ATOM 2809 C C . SER A 1 363 ? -8.574 -15.672 -8.559 1.00 80.81 363 SER A C 1
ATOM 2811 O O . SER A 1 363 ? -7.605 -16.398 -8.354 1.00 80.81 363 SER A O 1
ATOM 2813 N N . SER A 1 364 ? -8.458 -14.359 -8.792 1.00 92.94 364 SER A N 1
ATOM 2814 C CA . SER A 1 364 ? -7.179 -13.627 -8.767 1.00 92.94 364 SER A CA 1
ATOM 2815 C C . SER A 1 364 ? -6.560 -13.557 -7.367 1.00 92.94 364 SER A C 1
ATOM 2817 O O . SER A 1 364 ? -5.406 -13.155 -7.201 1.00 92.94 364 SER A O 1
ATOM 2819 N N . VAL A 1 365 ? -7.330 -13.955 -6.352 1.00 96.12 365 VAL A N 1
ATOM 2820 C CA . VAL A 1 365 ? -6.913 -14.041 -4.957 1.00 96.12 365 VAL A CA 1
ATOM 2821 C C . VAL A 1 365 ? -6.186 -15.362 -4.712 1.00 96.12 365 VAL A C 1
ATOM 2823 O O . VAL A 1 365 ? -6.769 -16.438 -4.862 1.00 96.12 365 VAL A O 1
ATOM 2826 N N . VAL A 1 366 ? -4.929 -15.268 -4.280 1.00 96.75 366 VAL A N 1
ATOM 2827 C CA . VAL A 1 366 ? -4.034 -16.389 -3.982 1.00 96.75 366 VAL A CA 1
ATOM 2828 C C . VAL A 1 366 ? -3.682 -16.384 -2.494 1.00 96.75 366 VAL A C 1
ATOM 2830 O O . VAL A 1 366 ? -3.213 -15.386 -1.945 1.00 96.75 366 VAL A O 1
ATOM 2833 N N . ALA A 1 367 ? -3.902 -17.517 -1.827 1.00 97.31 367 ALA A N 1
ATOM 2834 C CA . ALA A 1 367 ? -3.619 -17.699 -0.407 1.00 97.31 367 ALA A CA 1
ATOM 2835 C C . ALA A 1 367 ? -2.294 -18.452 -0.209 1.00 97.31 367 ALA A C 1
ATOM 2837 O O . ALA A 1 367 ? -2.158 -19.604 -0.618 1.00 97.31 367 ALA A O 1
ATOM 2838 N N . ILE A 1 368 ? -1.325 -17.822 0.458 1.00 97.44 368 ILE A N 1
ATOM 2839 C CA . ILE A 1 368 ? 0.014 -18.374 0.692 1.00 97.44 368 ILE A CA 1
ATOM 2840 C C . ILE A 1 368 ? 0.124 -18.826 2.147 1.00 97.44 368 ILE A C 1
ATOM 2842 O O . ILE A 1 368 ? 0.002 -18.030 3.082 1.00 97.44 368 ILE A O 1
ATOM 2846 N N . GLY A 1 369 ? 0.347 -20.127 2.342 1.00 96.00 369 GLY A N 1
ATOM 2847 C CA . GLY A 1 369 ? 0.436 -20.739 3.669 1.00 96.00 369 GLY A CA 1
ATOM 2848 C C . GLY A 1 369 ? -0.909 -21.042 4.334 1.00 96.00 369 GLY A C 1
ATOM 2849 O O . GLY A 1 369 ? -0.989 -21.116 5.565 1.00 96.00 369 GLY A O 1
ATOM 2850 N N . TYR A 1 370 ? -1.953 -21.226 3.520 1.00 95.81 370 TYR A N 1
ATOM 2851 C CA . TYR A 1 370 ? -3.310 -21.611 3.931 1.00 95.81 370 TYR A CA 1
ATOM 2852 C C . TYR A 1 370 ? -3.945 -20.710 5.022 1.00 95.81 370 TYR A C 1
ATOM 2854 O O . TYR A 1 370 ? -4.418 -21.229 6.040 1.00 95.81 370 TYR A O 1
ATOM 2862 N N . PRO A 1 371 ? -3.922 -19.367 4.888 1.00 96.25 371 PRO A N 1
ATOM 2863 C CA . PRO A 1 371 ? -4.677 -18.476 5.769 1.00 96.25 371 PRO A CA 1
ATOM 2864 C C . PRO A 1 371 ? -6.185 -18.543 5.505 1.00 96.25 371 PRO A C 1
ATOM 2866 O O . PRO A 1 371 ? -6.622 -18.819 4.389 1.00 96.25 371 PRO A O 1
ATOM 2869 N N . ASP A 1 372 ? -6.972 -18.176 6.517 1.00 96.62 372 ASP A N 1
ATOM 2870 C CA . ASP A 1 372 ? -8.382 -17.850 6.301 1.00 96.62 372 ASP A CA 1
ATOM 2871 C C . ASP A 1 372 ? -8.461 -16.440 5.694 1.00 96.62 372 ASP A C 1
ATOM 2873 O O . ASP A 1 372 ? -7.825 -15.503 6.187 1.00 96.62 372 ASP A O 1
ATOM 2877 N N . ILE A 1 373 ? -9.217 -16.268 4.615 1.00 96.31 373 ILE A N 1
ATOM 2878 C CA . ILE A 1 373 ? -9.276 -14.993 3.889 1.00 96.31 373 ILE A CA 1
ATOM 2879 C C . ILE A 1 373 ? -10.279 -14.068 4.576 1.00 96.31 373 ILE A C 1
ATOM 2881 O O . ILE A 1 373 ? -11.455 -14.409 4.676 1.00 96.31 373 ILE A O 1
ATOM 2885 N N . LEU A 1 374 ? -9.843 -12.885 5.018 1.00 95.81 374 LEU A N 1
ATOM 2886 C CA . LEU A 1 374 ? -10.766 -11.835 5.448 1.00 95.81 374 LEU A CA 1
ATOM 2887 C C . LEU A 1 374 ? -11.482 -11.254 4.213 1.00 95.81 374 LEU A C 1
ATOM 2889 O O . LEU A 1 374 ? -10.795 -10.766 3.307 1.00 95.81 374 LEU A O 1
ATOM 2893 N N . PRO A 1 375 ? -12.829 -11.265 4.157 1.00 95.25 375 PRO A N 1
ATOM 2894 C CA . PRO A 1 375 ? -13.565 -10.693 3.038 1.00 95.25 375 PRO A CA 1
ATOM 2895 C C . PRO A 1 375 ? -13.219 -9.211 2.838 1.00 95.25 375 PRO A C 1
ATOM 2897 O O . PRO A 1 375 ? -13.169 -8.464 3.818 1.00 95.25 375 PRO A O 1
ATOM 2900 N N . PRO A 1 376 ? -13.003 -8.753 1.592 1.00 95.00 376 PRO A N 1
ATOM 2901 C CA . PRO A 1 376 ? -12.654 -7.363 1.342 1.00 95.00 376 PRO A CA 1
ATOM 2902 C C . PRO A 1 376 ? -13.819 -6.436 1.696 1.00 95.00 376 PRO A C 1
ATOM 2904 O O . PRO A 1 376 ? -14.981 -6.708 1.362 1.00 95.00 376 PRO A O 1
ATOM 2907 N N . SER A 1 377 ? -13.490 -5.314 2.340 1.00 95.62 377 SER A N 1
ATOM 2908 C CA . SER A 1 377 ? -14.436 -4.235 2.620 1.00 95.62 377 SER A CA 1
ATOM 2909 C C . SER A 1 377 ? -15.005 -3.657 1.318 1.00 95.62 377 SER A C 1
ATOM 2911 O O . SER A 1 377 ? -14.446 -3.838 0.230 1.00 95.62 377 SER A O 1
ATOM 2913 N N . LYS A 1 378 ? -16.111 -2.911 1.401 1.00 95.75 378 LYS A N 1
ATOM 2914 C CA . LYS A 1 378 ? -16.650 -2.246 0.209 1.00 95.75 378 LYS A CA 1
ATOM 2915 C C . LYS A 1 378 ? -15.665 -1.216 -0.371 1.00 95.75 378 LYS A C 1
ATOM 2917 O O . LYS A 1 378 ? -15.542 -1.126 -1.589 1.00 95.75 378 LYS A O 1
ATOM 2922 N N . GLY A 1 379 ? -14.914 -0.515 0.486 1.00 95.62 379 GLY A N 1
ATOM 2923 C CA . GLY A 1 379 ? -13.844 0.397 0.071 1.00 95.62 379 GLY A CA 1
ATOM 2924 C C . GLY A 1 379 ? -12.701 -0.318 -0.652 1.00 95.62 379 GLY A C 1
ATOM 2925 O O . GLY A 1 379 ? -12.246 0.158 -1.688 1.00 95.62 379 GLY A O 1
ATOM 2926 N N . SER A 1 380 ? -12.299 -1.503 -0.181 1.00 96.38 380 SER A N 1
ATOM 2927 C CA . SER A 1 380 ? -11.303 -2.344 -0.861 1.00 96.38 380 SER A CA 1
ATOM 2928 C C . SER A 1 380 ? -11.784 -2.831 -2.228 1.00 96.38 380 SER A C 1
ATOM 2930 O O . SER A 1 380 ? -11.026 -2.739 -3.189 1.00 96.38 380 SER A O 1
ATOM 2932 N N . LYS A 1 381 ? -13.043 -3.273 -2.355 1.00 96.81 381 LYS A N 1
ATOM 2933 C CA . LYS A 1 381 ? -13.623 -3.676 -3.652 1.00 96.81 381 LYS A CA 1
ATOM 2934 C C . LYS A 1 381 ? -13.690 -2.510 -4.644 1.00 96.81 381 LYS A C 1
ATOM 2936 O O . LYS A 1 381 ? -13.352 -2.678 -5.816 1.00 96.81 381 LYS A O 1
ATOM 2941 N N . ALA A 1 382 ? -14.093 -1.328 -4.171 1.00 96.19 382 ALA A N 1
ATOM 2942 C CA . ALA A 1 382 ? -14.122 -0.113 -4.983 1.00 96.19 382 ALA A CA 1
ATOM 2943 C C . ALA A 1 382 ? -12.712 0.286 -5.445 1.00 96.19 382 ALA A C 1
ATOM 2945 O O . ALA A 1 382 ? -12.521 0.610 -6.614 1.00 96.19 382 ALA A O 1
ATOM 2946 N N . LEU A 1 383 ? -11.717 0.201 -4.553 1.00 97.38 383 LEU A N 1
ATOM 2947 C CA . LEU A 1 383 ? -10.326 0.471 -4.906 1.00 97.38 383 LEU A CA 1
ATOM 2948 C C . LEU A 1 383 ? -9.783 -0.544 -5.909 1.00 97.38 383 LEU A C 1
ATOM 2950 O O . LEU A 1 383 ? -9.172 -0.131 -6.885 1.00 97.38 383 LEU A O 1
ATOM 2954 N N . LYS A 1 384 ? -10.040 -1.841 -5.713 1.00 96.88 384 LYS A N 1
ATOM 2955 C CA . LYS A 1 384 ? -9.645 -2.879 -6.672 1.00 96.88 384 LYS A CA 1
ATOM 2956 C C . LYS A 1 384 ? -10.170 -2.553 -8.069 1.00 96.88 384 LYS A C 1
ATOM 2958 O O . LYS A 1 384 ? -9.392 -2.506 -9.004 1.00 96.88 384 LYS A O 1
ATOM 2963 N N . THR A 1 385 ? -11.457 -2.231 -8.183 1.00 95.88 385 THR A N 1
ATOM 2964 C CA . THR A 1 385 ? -12.074 -1.874 -9.471 1.00 95.88 385 THR A CA 1
ATOM 2965 C C . THR A 1 385 ? -11.392 -0.657 -10.109 1.00 95.88 385 THR A C 1
ATOM 2967 O O . THR A 1 385 ? -11.101 -0.665 -11.300 1.00 95.88 385 THR A O 1
ATOM 2970 N N . ALA A 1 386 ? -11.092 0.383 -9.322 1.00 95.88 386 ALA A N 1
ATOM 2971 C CA . ALA A 1 386 ? -10.406 1.576 -9.821 1.00 95.88 386 ALA A CA 1
ATOM 2972 C C . ALA A 1 386 ? -8.950 1.303 -10.246 1.00 95.88 386 ALA A C 1
ATOM 2974 O O . ALA A 1 386 ? -8.469 1.914 -11.200 1.00 95.88 386 ALA A O 1
ATOM 2975 N N . LEU A 1 387 ? -8.250 0.403 -9.548 1.00 96.31 387 LEU A N 1
ATOM 2976 C CA . LEU A 1 387 ? -6.908 -0.040 -9.924 1.00 96.31 387 LEU A CA 1
ATOM 2977 C C . LEU A 1 387 ? -6.949 -0.896 -11.192 1.00 96.31 387 LEU A C 1
ATOM 2979 O O . LEU A 1 387 ? -6.200 -0.604 -12.111 1.00 96.31 387 LEU A O 1
ATOM 2983 N N . ASP A 1 388 ? -7.862 -1.866 -11.285 1.00 94.38 388 ASP A N 1
ATOM 2984 C CA . ASP A 1 388 ? -8.017 -2.729 -12.464 1.00 94.38 388 ASP A CA 1
ATOM 2985 C C . ASP A 1 388 ? -8.247 -1.890 -13.738 1.00 94.38 388 ASP A C 1
ATOM 2987 O O . ASP A 1 388 ? -7.620 -2.136 -14.766 1.00 94.38 388 ASP A O 1
ATOM 2991 N N . VAL A 1 389 ? -9.091 -0.850 -13.664 1.00 93.69 389 VAL A N 1
ATOM 2992 C CA . VAL A 1 389 ? -9.333 0.079 -14.786 1.00 93.69 389 VAL A CA 1
ATOM 2993 C C . VAL A 1 389 ? -8.071 0.866 -15.153 1.00 93.69 389 VAL A C 1
ATOM 2995 O O . VAL A 1 389 ? -7.717 0.942 -16.328 1.00 93.69 389 VAL A O 1
ATOM 2998 N N . ALA A 1 390 ? -7.387 1.452 -14.167 1.00 94.06 390 ALA A N 1
ATOM 2999 C CA . ALA A 1 390 ? -6.191 2.255 -14.415 1.00 94.06 390 ALA A CA 1
ATOM 3000 C C . ALA A 1 390 ? -5.028 1.420 -14.979 1.00 94.06 390 ALA A C 1
ATOM 3002 O O . ALA A 1 390 ? -4.338 1.856 -15.898 1.00 94.06 390 ALA A O 1
ATOM 3003 N N . GLU A 1 391 ? -4.830 0.210 -14.462 1.00 92.75 391 GLU A N 1
ATOM 3004 C CA . GLU A 1 391 ? -3.782 -0.706 -14.918 1.00 92.75 391 GLU A CA 1
ATOM 3005 C C . GLU A 1 391 ? -4.103 -1.232 -16.323 1.00 92.75 391 GLU A C 1
ATOM 3007 O O . GLU A 1 391 ? -3.224 -1.255 -17.180 1.00 92.75 391 GLU A O 1
ATOM 3012 N N . ALA A 1 392 ? -5.368 -1.551 -16.630 1.00 91.44 392 ALA A N 1
ATOM 3013 C CA . ALA A 1 392 ? -5.770 -1.956 -17.979 1.00 91.44 392 ALA A CA 1
ATOM 3014 C C . ALA A 1 392 ? -5.440 -0.893 -19.044 1.00 91.44 392 ALA A C 1
ATOM 3016 O O . ALA A 1 392 ? -4.991 -1.237 -20.141 1.00 91.44 392 ALA A O 1
ATOM 3017 N N . LEU A 1 393 ? -5.600 0.398 -18.720 1.00 91.75 393 LEU A N 1
ATOM 3018 C CA . LEU A 1 393 ? -5.202 1.491 -19.614 1.00 91.75 393 LEU A CA 1
ATOM 3019 C C . LEU A 1 393 ? -3.695 1.476 -19.889 1.00 91.75 393 LEU A C 1
ATOM 3021 O O . LEU A 1 393 ? -3.289 1.598 -21.043 1.00 91.75 393 LEU A O 1
ATOM 3025 N N . LEU A 1 394 ? -2.871 1.270 -18.859 1.00 90.31 394 LEU A N 1
ATOM 3026 C CA . LEU A 1 394 ? -1.416 1.215 -19.007 1.00 90.31 394 LEU A CA 1
ATOM 3027 C C . LEU A 1 394 ? -0.970 0.010 -19.838 1.00 90.31 394 LEU A C 1
ATOM 3029 O O . LEU A 1 394 ? -0.119 0.156 -20.714 1.00 90.31 394 LEU A O 1
ATOM 3033 N N . LEU A 1 395 ? -1.583 -1.153 -19.624 1.00 84.88 395 LEU A N 1
ATOM 3034 C CA . LEU A 1 395 ? -1.240 -2.392 -20.326 1.00 84.88 395 LEU A CA 1
ATOM 3035 C C . LEU A 1 395 ? -1.644 -2.356 -21.807 1.00 84.88 395 LEU A C 1
ATOM 3037 O O . LEU A 1 395 ? -0.928 -2.890 -22.651 1.00 84.88 395 LEU A O 1
ATOM 3041 N N . SER A 1 396 ? -2.741 -1.671 -22.150 1.00 76.31 396 SER A N 1
ATOM 3042 C CA . SER A 1 396 ? -3.205 -1.533 -23.542 1.00 76.31 396 SER A CA 1
ATOM 3043 C C . SER A 1 396 ? -2.243 -0.762 -24.456 1.00 76.31 396 SER A C 1
ATOM 3045 O O . SER A 1 396 ? -2.355 -0.842 -25.676 1.00 76.31 396 SER A O 1
ATOM 3047 N N . THR A 1 397 ? -1.303 -0.016 -23.870 1.00 67.75 397 THR A N 1
ATOM 3048 C CA . THR A 1 397 ? -0.369 0.855 -24.600 1.00 67.75 397 THR A CA 1
ATOM 3049 C C . THR A 1 397 ? 1.029 0.267 -24.758 1.00 67.75 397 THR A C 1
ATOM 3051 O O . THR A 1 397 ? 1.865 0.869 -25.432 1.00 67.75 397 THR A O 1
ATOM 3054 N N . VAL A 1 398 ? 1.308 -0.888 -24.143 1.00 67.00 398 VAL A N 1
ATOM 3055 C CA . VAL A 1 398 ? 2.629 -1.518 -24.208 1.00 67.00 398 VAL A CA 1
ATOM 3056 C C . VAL A 1 398 ? 2.777 -2.224 -25.554 1.00 67.00 398 VAL A C 1
ATOM 3058 O O . VAL A 1 398 ? 2.403 -3.387 -25.713 1.00 67.00 398 VAL A O 1
ATOM 3061 N N . ASP A 1 399 ? 3.351 -1.520 -26.530 1.00 59.91 399 ASP A N 1
ATOM 3062 C CA . ASP A 1 399 ? 3.849 -2.152 -27.748 1.00 59.91 399 ASP A CA 1
ATOM 3063 C C . ASP A 1 399 ? 4.872 -3.217 -27.345 1.00 59.91 399 ASP A C 1
ATOM 3065 O O . ASP A 1 399 ? 5.868 -2.924 -26.682 1.00 59.91 399 ASP A O 1
ATOM 3069 N N . SER A 1 400 ? 4.639 -4.468 -27.745 1.00 53.59 400 SER A N 1
ATOM 3070 C CA . SER A 1 400 ? 5.463 -5.642 -27.405 1.00 53.59 400 SER A CA 1
ATOM 3071 C C . SER A 1 400 ? 6.850 -5.638 -28.088 1.00 53.59 400 SER A C 1
ATOM 3073 O O . SER A 1 400 ? 7.429 -6.683 -28.387 1.00 53.59 400 SER A O 1
ATOM 3075 N N . GLY A 1 401 ? 7.375 -4.449 -28.389 1.00 49.97 401 GLY A N 1
ATOM 3076 C CA . GLY A 1 401 ? 8.584 -4.196 -29.149 1.00 49.97 401 GLY A CA 1
ATOM 3077 C C . GLY A 1 401 ? 9.855 -4.460 -28.350 1.00 49.97 401 GLY A C 1
ATOM 3078 O O . GLY A 1 401 ? 10.233 -3.700 -27.468 1.00 49.97 401 GLY A O 1
ATOM 3079 N N . THR A 1 402 ? 10.553 -5.518 -28.760 1.00 47.03 402 THR A N 1
ATOM 3080 C CA . THR A 1 402 ? 11.967 -5.830 -28.497 1.00 47.03 402 THR A CA 1
ATOM 3081 C C . THR A 1 402 ? 12.401 -5.890 -27.032 1.00 47.03 402 THR A C 1
ATOM 3083 O O . THR A 1 402 ? 12.799 -4.908 -26.416 1.00 47.03 402 THR A O 1
ATOM 3086 N N . SER A 1 403 ? 12.433 -7.136 -26.558 1.00 48.69 403 SER A N 1
ATOM 3087 C CA . SER A 1 403 ? 13.287 -7.705 -25.513 1.00 48.69 403 SER A CA 1
ATOM 3088 C C . SER A 1 403 ? 14.676 -7.049 -25.412 1.00 48.69 403 SER A C 1
ATOM 3090 O O . SER A 1 403 ? 15.662 -7.566 -25.940 1.00 48.69 403 SER A O 1
ATOM 3092 N N . THR A 1 404 ? 14.787 -5.940 -24.687 1.00 51.94 404 THR A N 1
ATOM 3093 C CA . THR A 1 404 ? 16.038 -5.582 -24.020 1.00 51.94 404 THR A CA 1
ATOM 3094 C C . THR A 1 404 ? 16.056 -6.279 -22.668 1.00 51.94 404 THR A C 1
ATOM 3096 O O . THR A 1 404 ? 15.121 -6.158 -21.883 1.00 51.94 404 THR A O 1
ATOM 3099 N N . GLU A 1 405 ? 17.137 -7.008 -22.394 1.00 64.00 405 GLU A N 1
ATOM 3100 C CA . GLU A 1 405 ? 17.376 -7.792 -21.169 1.00 64.00 405 GLU A CA 1
ATOM 3101 C C . GLU A 1 405 ? 17.269 -6.954 -19.871 1.00 64.00 405 GLU A C 1
ATOM 3103 O O . GLU A 1 405 ? 17.162 -7.500 -18.777 1.00 64.00 405 GLU A O 1
ATOM 3108 N N . MET A 1 406 ? 17.246 -5.618 -19.989 1.00 69.69 406 MET A N 1
ATOM 3109 C CA . MET A 1 406 ? 17.000 -4.677 -18.899 1.00 69.69 406 MET A CA 1
ATOM 3110 C C . MET A 1 406 ? 15.908 -3.662 -19.292 1.00 69.69 406 MET A C 1
ATOM 3112 O O . MET A 1 406 ? 15.995 -3.088 -20.385 1.00 69.69 406 MET A O 1
ATOM 3116 N N . PRO A 1 407 ? 14.903 -3.403 -18.430 1.00 73.06 407 PRO A N 1
ATOM 3117 C CA . PRO A 1 407 ? 13.933 -2.339 -18.669 1.00 73.06 407 PRO A CA 1
ATOM 3118 C C . PRO A 1 407 ? 14.623 -0.963 -18.641 1.00 73.06 407 PRO A C 1
ATOM 3120 O O . PRO A 1 407 ? 15.606 -0.779 -17.908 1.00 73.06 407 PRO A O 1
ATOM 3123 N N . PRO A 1 408 ? 14.130 0.016 -19.421 1.00 82.81 408 PRO A N 1
ATOM 3124 C CA . PRO A 1 408 ? 14.664 1.366 -19.373 1.00 82.81 408 PRO A CA 1
ATOM 3125 C C . PRO A 1 408 ? 14.459 1.963 -17.980 1.00 82.81 408 PRO A C 1
ATOM 3127 O O . PRO A 1 408 ? 13.448 1.710 -17.322 1.00 82.81 408 PRO A O 1
ATOM 3130 N N . ARG A 1 409 ? 15.431 2.766 -17.533 1.00 89.31 409 ARG A N 1
ATOM 3131 C CA . ARG A 1 409 ? 15.330 3.485 -16.259 1.00 89.31 409 ARG A CA 1
ATOM 3132 C C . ARG A 1 409 ? 14.121 4.411 -16.277 1.00 89.31 409 ARG A C 1
ATOM 3134 O O . ARG A 1 409 ? 13.956 5.168 -17.226 1.00 89.31 409 ARG A O 1
ATOM 3141 N N . GLU A 1 410 ? 13.340 4.377 -15.206 1.00 91.81 410 GLU A N 1
ATOM 3142 C CA . GLU A 1 410 ? 12.197 5.267 -15.016 1.00 91.81 410 GLU A CA 1
ATOM 3143 C C . GLU A 1 410 ? 12.699 6.631 -14.531 1.00 91.81 410 GLU A C 1
ATOM 3145 O O . GLU A 1 410 ? 13.402 6.740 -13.518 1.00 91.81 410 GLU A O 1
ATOM 3150 N N . SER A 1 411 ? 12.349 7.684 -15.259 1.00 93.56 411 SER A N 1
ATOM 3151 C CA . SER A 1 411 ? 12.613 9.060 -14.857 1.00 93.56 411 SER A CA 1
ATOM 3152 C C . SER A 1 411 ? 11.772 9.458 -13.637 1.00 93.56 411 SER A C 1
ATOM 3154 O O . SER A 1 411 ? 10.788 8.816 -13.266 1.00 93.56 411 SER A O 1
ATOM 3156 N N . GLU A 1 412 ? 12.157 10.549 -12.975 1.00 93.69 412 GLU A N 1
ATOM 3157 C CA . GLU A 1 412 ? 11.393 11.066 -11.836 1.00 93.69 412 GLU A CA 1
ATOM 3158 C C . GLU A 1 412 ? 9.990 11.549 -12.229 1.00 93.69 412 GLU A C 1
ATOM 3160 O O . GLU A 1 412 ? 9.045 11.341 -11.469 1.00 93.69 412 GLU A O 1
ATOM 3165 N N . GLU A 1 413 ? 9.835 12.136 -13.421 1.00 95.25 413 GLU A N 1
ATOM 3166 C CA . GLU A 1 413 ? 8.529 12.588 -13.915 1.00 95.25 413 GLU A CA 1
ATOM 3167 C C . GLU A 1 413 ? 7.616 11.404 -14.263 1.00 95.25 413 GLU A C 1
ATOM 3169 O O . GLU A 1 413 ? 6.435 11.440 -13.926 1.00 95.25 413 GLU A O 1
ATOM 3174 N N . GLU A 1 414 ? 8.143 10.322 -14.848 1.00 95.25 414 GLU A N 1
ATOM 3175 C CA . GLU A 1 414 ? 7.372 9.092 -15.097 1.00 95.25 414 GLU A CA 1
ATOM 3176 C C . GLU A 1 414 ? 6.874 8.472 -13.784 1.00 95.25 414 GLU A C 1
ATOM 3178 O O . GLU A 1 414 ? 5.675 8.228 -13.622 1.00 95.25 414 GLU A O 1
ATOM 3183 N N . ALA A 1 415 ? 7.759 8.328 -12.791 1.00 94.81 415 ALA A N 1
ATOM 3184 C CA . ALA A 1 415 ? 7.372 7.841 -11.469 1.00 94.81 415 ALA A CA 1
ATOM 3185 C C . ALA A 1 415 ? 6.321 8.754 -10.802 1.00 94.81 415 ALA A C 1
ATOM 3187 O O . ALA A 1 415 ? 5.389 8.269 -10.152 1.00 94.81 415 ALA A O 1
ATOM 3188 N N . LEU A 1 416 ? 6.426 10.076 -10.988 1.00 95.62 416 LEU A N 1
ATOM 3189 C CA . LEU A 1 416 ? 5.446 11.037 -10.485 1.00 95.62 416 LEU A CA 1
ATOM 3190 C C . LEU A 1 416 ? 4.093 10.910 -11.198 1.00 95.62 416 LEU A C 1
ATOM 3192 O O . LEU A 1 416 ? 3.057 10.970 -10.536 1.00 95.62 416 LEU A O 1
ATOM 3196 N N . LEU A 1 417 ? 4.074 10.753 -12.523 1.00 96.75 417 LEU A N 1
ATOM 3197 C CA . LEU A 1 417 ? 2.847 10.563 -13.301 1.00 96.75 417 LEU A CA 1
ATOM 3198 C C . LEU A 1 417 ? 2.138 9.268 -12.905 1.00 96.75 417 LEU A C 1
ATOM 3200 O O . LEU A 1 417 ? 0.942 9.302 -12.620 1.00 96.75 417 LEU A O 1
ATOM 3204 N N . ARG A 1 418 ? 2.878 8.164 -12.770 1.00 95.88 418 ARG A N 1
ATOM 3205 C CA . ARG A 1 418 ? 2.355 6.902 -12.229 1.00 95.88 418 ARG A CA 1
ATOM 3206 C C . ARG A 1 418 ? 1.772 7.088 -10.826 1.00 95.88 418 ARG A C 1
ATOM 3208 O O . ARG A 1 418 ? 0.666 6.637 -10.536 1.00 95.88 418 ARG A O 1
ATOM 3215 N N . GLY A 1 419 ? 2.467 7.848 -9.982 1.00 96.44 419 GLY A N 1
ATOM 3216 C CA . GLY A 1 419 ? 1.963 8.278 -8.683 1.00 96.44 419 GLY A CA 1
ATOM 3217 C C . GLY A 1 419 ? 0.654 9.076 -8.761 1.00 96.44 419 GLY A C 1
ATOM 3218 O O . GLY A 1 419 ? -0.255 8.836 -7.972 1.00 96.44 419 GLY A O 1
ATOM 3219 N N . LYS A 1 420 ? 0.500 9.986 -9.730 1.00 96.69 420 LYS A N 1
ATOM 3220 C CA . LYS A 1 420 ? -0.756 10.731 -9.942 1.00 96.69 420 LYS A CA 1
ATOM 3221 C C . LYS A 1 420 ? -1.904 9.812 -10.368 1.00 96.69 420 LYS A C 1
ATOM 3223 O O . LYS A 1 420 ? -3.014 10.016 -9.884 1.00 96.69 420 LYS A O 1
ATOM 3228 N N . ILE A 1 421 ? -1.645 8.805 -11.207 1.00 96.94 421 ILE A N 1
ATOM 3229 C CA . ILE A 1 421 ? -2.649 7.795 -11.589 1.00 96.94 421 ILE A CA 1
ATOM 3230 C C . ILE A 1 421 ? -3.123 7.043 -10.339 1.00 96.94 421 ILE A C 1
ATOM 3232 O O . ILE A 1 421 ? -4.323 6.984 -10.085 1.00 96.94 421 ILE A O 1
ATOM 3236 N N . LEU A 1 422 ? -2.198 6.582 -9.486 1.00 97.25 422 LEU A N 1
ATOM 3237 C CA . LEU A 1 422 ? -2.536 5.957 -8.202 1.00 97.25 422 LEU A CA 1
ATOM 3238 C C . LEU A 1 422 ? -3.435 6.850 -7.334 1.00 97.25 422 LEU A C 1
ATOM 3240 O O . LEU A 1 422 ? -4.447 6.385 -6.809 1.00 97.25 422 LEU A O 1
ATOM 3244 N N . LEU A 1 423 ? -3.072 8.126 -7.160 1.00 97.12 423 LEU A N 1
ATOM 3245 C CA . LEU A 1 423 ? -3.859 9.065 -6.355 1.00 97.12 423 LEU A CA 1
ATOM 3246 C C . LEU A 1 423 ? -5.259 9.295 -6.949 1.00 97.12 423 LEU A C 1
ATOM 3248 O O . LEU A 1 423 ? -6.229 9.396 -6.197 1.00 97.12 423 LEU A O 1
ATOM 3252 N N . GLN A 1 424 ? -5.382 9.324 -8.278 1.00 96.44 424 GLN A N 1
ATOM 3253 C CA . GLN A 1 424 ? -6.665 9.427 -8.974 1.00 96.44 424 GLN A CA 1
ATOM 3254 C C . GLN A 1 424 ? -7.539 8.185 -8.722 1.00 96.44 424 GLN A C 1
ATOM 3256 O O . GLN A 1 424 ? -8.703 8.328 -8.339 1.00 96.44 424 GLN A O 1
ATOM 3261 N N . SER A 1 425 ? -6.977 6.977 -8.847 1.00 96.81 425 SER A N 1
ATOM 3262 C CA . SER A 1 425 ? -7.678 5.714 -8.567 1.00 96.81 425 SER A CA 1
ATOM 3263 C C . SER A 1 425 ? -8.109 5.616 -7.104 1.00 96.81 425 SER A C 1
ATOM 3265 O O . SER A 1 425 ? -9.253 5.259 -6.807 1.00 96.81 425 SER A O 1
ATOM 3267 N N . LEU A 1 426 ? -7.230 6.015 -6.176 1.00 97.12 426 LEU A N 1
ATOM 3268 C CA . LEU A 1 426 ? -7.560 6.121 -4.757 1.00 97.12 426 LEU A CA 1
ATOM 3269 C C . LEU A 1 426 ? -8.728 7.074 -4.542 1.00 97.12 426 LEU A C 1
ATOM 3271 O O . LEU A 1 426 ? -9.619 6.728 -3.779 1.00 97.12 426 LEU A O 1
ATOM 3275 N N . CYS A 1 427 ? -8.770 8.226 -5.214 1.00 95.69 427 CYS A N 1
ATOM 3276 C CA . CYS A 1 427 ? -9.862 9.190 -5.096 1.00 95.69 427 CYS A CA 1
ATOM 3277 C C . CYS A 1 427 ? -11.192 8.695 -5.665 1.00 95.69 427 CYS A C 1
ATOM 3279 O O . CYS A 1 427 ? -12.224 8.894 -5.018 1.00 95.69 427 CYS A O 1
ATOM 3281 N N . LYS A 1 428 ? -11.181 7.976 -6.791 1.00 94.12 428 LYS A N 1
ATOM 3282 C CA . LYS A 1 428 ? -12.406 7.446 -7.405 1.00 94.12 428 LYS A CA 1
ATOM 3283 C C . LYS A 1 428 ? -13.089 6.357 -6.583 1.00 94.12 428 LYS A C 1
ATOM 3285 O O . LYS A 1 428 ? -14.298 6.188 -6.684 1.00 94.12 428 LYS A O 1
ATOM 3290 N N . ALA A 1 429 ? -12.351 5.632 -5.747 1.00 95.50 429 ALA A N 1
ATOM 3291 C CA . ALA A 1 429 ? -12.928 4.606 -4.885 1.00 95.50 429 ALA A CA 1
ATOM 3292 C C . ALA A 1 429 ? -13.831 5.225 -3.792 1.00 95.50 429 ALA A C 1
ATOM 3294 O O . ALA A 1 429 ? -13.388 5.410 -2.666 1.00 95.50 429 ALA A O 1
ATOM 3295 N N . GLU A 1 430 ? -15.078 5.592 -4.097 1.00 90.69 430 GLU A N 1
ATOM 3296 C CA . GLU A 1 430 ? -15.955 6.419 -3.238 1.00 90.69 430 GLU A CA 1
ATOM 3297 C C . GLU A 1 430 ? -16.106 5.902 -1.801 1.00 90.69 430 GLU A C 1
ATOM 3299 O O . GLU A 1 430 ? -16.166 6.680 -0.853 1.00 90.69 430 GLU A O 1
ATOM 3304 N N . GLN A 1 431 ? -16.118 4.580 -1.629 1.00 92.19 431 GLN A N 1
ATOM 3305 C CA . GLN A 1 431 ? -16.287 3.932 -0.326 1.00 92.19 431 GLN A CA 1
ATOM 3306 C C . GLN A 1 431 ? -14.961 3.716 0.419 1.00 92.19 431 GLN A C 1
ATOM 3308 O O . GLN A 1 431 ? -14.959 3.209 1.538 1.00 92.19 431 GLN A O 1
ATOM 3313 N N . LEU A 1 432 ? -13.832 4.076 -0.196 1.00 95.38 432 LEU A N 1
ATOM 3314 C CA . LEU A 1 432 ? -12.512 4.039 0.417 1.00 95.38 432 LEU A CA 1
ATOM 3315 C C . LEU A 1 432 ? -12.294 5.302 1.249 1.00 95.38 432 LEU A C 1
ATOM 3317 O O . LEU A 1 432 ? -12.327 6.413 0.721 1.00 95.38 432 LEU A O 1
ATOM 3321 N N . SER A 1 433 ? -11.992 5.113 2.527 1.00 94.81 433 SER A N 1
ATOM 3322 C CA . SER A 1 433 ? -11.666 6.192 3.462 1.00 94.81 433 SER A CA 1
ATOM 3323 C C . SER A 1 433 ? -10.222 6.098 3.925 1.00 94.81 433 SER A C 1
ATOM 3325 O O . SER A 1 433 ? -9.544 7.116 4.045 1.00 94.81 433 SER A O 1
ATOM 3327 N N . THR A 1 434 ? -9.743 4.878 4.162 1.00 97.06 434 THR A N 1
ATOM 3328 C CA . THR A 1 434 ? -8.403 4.615 4.685 1.00 97.06 434 THR A CA 1
ATOM 3329 C C . THR A 1 434 ? -7.709 3.511 3.884 1.00 97.06 434 THR A C 1
ATOM 3331 O O . THR A 1 434 ? -8.277 2.450 3.632 1.00 97.06 434 THR A O 1
ATOM 3334 N N . ALA A 1 435 ? -6.457 3.731 3.485 1.00 98.31 435 ALA A N 1
ATOM 3335 C CA . ALA A 1 435 ? -5.660 2.718 2.794 1.00 98.31 435 ALA A CA 1
ATOM 3336 C C . ALA A 1 435 ? -4.288 2.551 3.450 1.00 98.31 435 ALA A C 1
ATOM 3338 O O . ALA A 1 435 ? -3.631 3.537 3.785 1.00 98.31 435 ALA A O 1
ATOM 3339 N N . LEU A 1 436 ? -3.855 1.300 3.606 1.00 98.44 436 LEU A N 1
ATOM 3340 C CA . LEU A 1 436 ? -2.493 0.940 3.987 1.00 98.44 436 LEU A CA 1
ATOM 3341 C C . LEU A 1 436 ? -1.727 0.525 2.733 1.00 98.44 436 LEU A C 1
ATOM 3343 O O . LEU A 1 436 ? -2.108 -0.437 2.072 1.00 98.44 436 LEU A O 1
ATOM 3347 N N . ILE A 1 437 ? -0.663 1.248 2.403 1.00 98.38 437 ILE A N 1
ATOM 3348 C CA . ILE A 1 437 ? 0.098 1.079 1.166 1.00 98.38 437 ILE A CA 1
ATOM 3349 C C . ILE A 1 437 ? 1.534 0.700 1.515 1.00 98.38 437 ILE A C 1
ATOM 3351 O O . ILE A 1 437 ? 2.234 1.476 2.158 1.00 98.38 437 ILE A O 1
ATOM 3355 N N . THR A 1 438 ? 1.997 -0.459 1.062 1.00 97.50 438 THR A N 1
ATOM 3356 C CA . THR A 1 438 ? 3.402 -0.858 1.196 1.00 97.50 438 THR A CA 1
ATOM 3357 C C . THR A 1 438 ? 4.150 -0.551 -0.094 1.00 97.50 438 THR A C 1
ATOM 3359 O O . THR A 1 438 ? 3.830 -1.094 -1.149 1.00 97.50 438 THR A O 1
ATOM 3362 N N . THR A 1 439 ? 5.146 0.326 -0.017 1.00 95.06 439 THR A N 1
ATOM 3363 C CA . THR A 1 439 ? 5.946 0.785 -1.163 1.00 95.06 439 THR A CA 1
ATOM 3364 C C . THR A 1 439 ? 7.398 0.989 -0.748 1.00 95.06 439 THR A C 1
ATOM 3366 O O . THR A 1 439 ? 7.711 1.021 0.438 1.00 95.06 439 THR A O 1
ATOM 3369 N N . HIS A 1 440 ? 8.304 1.154 -1.705 1.00 91.44 440 HIS A N 1
ATOM 3370 C CA . HIS A 1 440 ? 9.685 1.515 -1.409 1.00 91.44 440 HIS A CA 1
ATOM 3371 C C . HIS A 1 440 ? 9.846 3.038 -1.218 1.00 91.44 440 HIS A C 1
ATOM 3373 O O . HIS A 1 440 ? 8.984 3.845 -1.589 1.00 91.44 440 HIS A O 1
ATOM 3379 N N . GLU A 1 441 ? 10.915 3.432 -0.525 1.00 89.38 441 GLU A N 1
ATOM 3380 C CA . GLU A 1 441 ? 11.133 4.806 -0.069 1.00 89.38 441 GLU A CA 1
ATOM 3381 C C . GLU A 1 441 ? 11.342 5.822 -1.200 1.00 89.38 441 GLU A C 1
ATOM 3383 O O . GLU A 1 441 ? 11.047 7.000 -0.996 1.00 89.38 441 GLU A O 1
ATOM 3388 N N . ARG A 1 442 ? 11.835 5.420 -2.380 1.00 89.12 442 ARG A N 1
ATOM 3389 C CA . ARG A 1 442 ? 12.145 6.365 -3.463 1.00 89.12 442 ARG A CA 1
ATOM 3390 C C . ARG A 1 442 ? 10.869 6.769 -4.185 1.00 89.12 442 ARG A C 1
ATOM 3392 O O . ARG A 1 442 ? 10.673 7.962 -4.388 1.00 89.12 442 ARG A O 1
ATOM 3399 N N . PHE A 1 443 ? 9.942 5.844 -4.419 1.00 91.75 443 PHE A N 1
ATOM 3400 C CA . PHE A 1 443 ? 8.604 6.171 -4.915 1.00 91.75 443 PHE A CA 1
ATOM 3401 C C . PHE A 1 443 ? 7.904 7.183 -3.999 1.00 91.75 443 PHE A C 1
ATOM 3403 O O . PHE A 1 443 ? 7.345 8.182 -4.456 1.00 91.75 443 PHE A O 1
ATOM 3410 N N . LEU A 1 444 ? 8.016 6.996 -2.679 1.00 91.31 444 LEU A N 1
ATOM 3411 C CA . LEU A 1 444 ? 7.441 7.936 -1.718 1.00 91.31 444 LEU A CA 1
ATOM 3412 C C . LEU A 1 444 ? 8.186 9.285 -1.677 1.00 91.31 444 LEU A C 1
ATOM 3414 O O . LEU A 1 444 ? 7.558 10.324 -1.457 1.00 91.31 444 LEU A O 1
ATOM 3418 N N . LYS A 1 445 ? 9.504 9.312 -1.922 1.00 90.81 445 LYS A N 1
ATOM 3419 C CA . LYS A 1 445 ? 10.271 10.562 -2.104 1.00 90.81 445 LYS A CA 1
ATOM 3420 C C . LYS A 1 445 ? 9.748 11.351 -3.309 1.00 90.81 445 LYS A C 1
ATOM 3422 O O . LYS A 1 445 ? 9.484 12.542 -3.157 1.00 90.81 445 LYS A O 1
ATOM 3427 N N . VAL A 1 446 ? 9.499 10.682 -4.440 1.00 92.00 446 VAL A N 1
ATOM 3428 C CA . VAL A 1 446 ? 8.924 11.303 -5.649 1.00 92.00 446 VAL A CA 1
ATOM 3429 C C . VAL A 1 446 ? 7.531 11.880 -5.369 1.00 92.00 446 VAL A C 1
ATOM 3431 O O . VAL A 1 446 ? 7.256 13.033 -5.700 1.00 92.00 446 VAL A O 1
ATOM 3434 N N . LEU A 1 447 ? 6.664 11.123 -4.687 1.00 90.69 447 LEU A N 1
ATOM 3435 C CA . LEU A 1 447 ? 5.314 11.581 -4.335 1.00 90.69 447 LEU A CA 1
ATOM 3436 C C . LEU A 1 447 ? 5.293 12.725 -3.311 1.00 90.69 447 LEU A C 1
ATOM 3438 O O . LEU A 1 447 ? 4.427 13.595 -3.376 1.00 90.69 447 LEU A O 1
ATOM 3442 N N . SER A 1 448 ? 6.212 12.720 -2.343 1.00 85.62 448 SER A N 1
ATOM 3443 C CA . SER A 1 448 ? 6.203 13.684 -1.235 1.00 85.62 448 SER A CA 1
ATOM 3444 C C . SER A 1 448 ? 6.914 15.000 -1.537 1.00 85.62 448 SER A C 1
ATOM 3446 O O . SER A 1 448 ? 6.663 15.973 -0.826 1.00 85.62 448 SER A O 1
ATOM 3448 N N . ARG A 1 449 ? 7.806 15.042 -2.541 1.00 77.81 449 ARG A N 1
ATOM 3449 C CA . ARG A 1 449 ? 8.665 16.181 -2.947 1.00 77.81 449 ARG A CA 1
ATOM 3450 C C . ARG A 1 449 ? 9.559 16.797 -1.854 1.00 77.81 449 ARG A C 1
ATOM 3452 O O . ARG A 1 449 ? 10.470 17.551 -2.180 1.00 77.81 449 ARG A O 1
ATOM 3459 N N . HIS A 1 450 ? 9.330 16.502 -0.572 1.00 59.50 450 HIS A N 1
ATOM 3460 C CA . HIS A 1 450 ? 9.868 17.278 0.550 1.00 59.50 450 HIS A CA 1
ATOM 3461 C C . HIS A 1 450 ? 10.197 16.460 1.807 1.00 59.50 450 HIS A C 1
ATOM 3463 O O . HIS A 1 450 ? 10.550 17.052 2.825 1.00 59.50 450 HIS A O 1
ATOM 3469 N N . SER A 1 451 ? 10.104 15.124 1.784 1.00 62.72 451 SER A N 1
ATOM 3470 C CA . SER A 1 451 ? 10.366 14.323 2.985 1.00 62.72 451 SER A CA 1
ATOM 3471 C C . SER A 1 451 ? 11.586 13.416 2.851 1.00 62.72 451 SER A C 1
ATOM 3473 O O . SER A 1 451 ? 11.773 12.708 1.860 1.00 62.72 451 SER A O 1
ATOM 3475 N N . THR A 1 452 ? 12.416 13.404 3.895 1.00 76.69 452 THR A N 1
ATOM 3476 C CA . THR A 1 452 ? 13.327 12.291 4.138 1.00 76.69 452 THR A CA 1
ATOM 3477 C C . THR A 1 452 ? 12.474 11.080 4.516 1.00 76.69 452 THR A C 1
ATOM 3479 O O . THR A 1 452 ? 11.938 10.940 5.622 1.00 76.69 452 THR A O 1
ATOM 3482 N N . VAL A 1 453 ? 12.276 10.214 3.532 1.00 79.94 453 VAL A N 1
ATOM 3483 C CA . VAL A 1 453 ? 11.681 8.899 3.734 1.00 79.94 453 VAL A CA 1
ATOM 3484 C C . VAL A 1 453 ? 12.818 7.939 4.053 1.00 79.94 453 VAL A C 1
ATOM 3486 O O . VAL A 1 453 ? 13.752 7.834 3.261 1.00 79.94 453 VAL A O 1
ATOM 3489 N N . GLY A 1 454 ? 12.758 7.317 5.231 1.00 82.81 454 GLY A N 1
ATOM 3490 C CA . GLY A 1 454 ? 13.650 6.222 5.599 1.00 82.81 454 GLY A CA 1
ATOM 3491 C C . GLY A 1 454 ? 12.999 4.873 5.317 1.00 82.81 454 GLY A C 1
ATOM 3492 O O . GLY A 1 454 ? 11.773 4.777 5.182 1.00 82.81 454 GLY A O 1
ATOM 3493 N N . SER A 1 455 ? 13.810 3.827 5.269 1.00 86.00 455 SER A N 1
ATOM 3494 C CA . SER A 1 455 ? 13.356 2.441 5.204 1.00 86.00 455 SER A CA 1
ATOM 3495 C C . SER A 1 455 ? 12.649 1.992 6.482 1.00 86.00 455 SER A C 1
ATOM 3497 O O . SER A 1 455 ? 12.970 2.488 7.560 1.00 86.00 455 SER A O 1
ATOM 3499 N N . ALA A 1 456 ? 11.736 1.023 6.366 1.00 87.88 456 ALA A N 1
ATOM 3500 C CA . ALA A 1 456 ? 10.989 0.461 7.497 1.00 87.88 456 ALA A CA 1
ATOM 3501 C C . ALA A 1 456 ? 10.322 1.533 8.381 1.00 87.88 456 ALA A C 1
ATOM 3503 O O . ALA A 1 456 ? 10.381 1.486 9.608 1.00 87.88 456 ALA A O 1
ATOM 3504 N N . THR A 1 457 ? 9.700 2.539 7.762 1.00 90.69 457 THR A N 1
ATOM 3505 C CA . THR A 1 457 ? 8.992 3.608 8.472 1.00 90.69 457 THR A CA 1
ATOM 3506 C C . THR A 1 457 ? 7.526 3.673 8.077 1.00 90.69 457 THR A C 1
ATOM 3508 O O . THR A 1 457 ? 7.137 3.333 6.960 1.00 90.69 457 THR A O 1
ATOM 3511 N N . ILE A 1 458 ? 6.708 4.146 9.014 1.00 92.31 458 ILE A N 1
ATOM 3512 C CA . ILE A 1 458 ? 5.310 4.487 8.769 1.00 92.31 458 ILE A CA 1
ATOM 3513 C C . ILE A 1 458 ? 5.245 5.976 8.456 1.00 92.31 458 ILE A C 1
ATOM 3515 O O . ILE A 1 458 ? 5.664 6.799 9.271 1.00 92.31 458 ILE A O 1
ATOM 3519 N N . LYS A 1 459 ? 4.687 6.319 7.298 1.00 93.06 459 LYS A N 1
ATOM 3520 C CA . LYS A 1 459 ? 4.342 7.693 6.924 1.00 93.06 459 LYS A CA 1
ATOM 3521 C C . LYS A 1 459 ? 2.833 7.792 6.785 1.00 93.06 459 LYS A C 1
ATOM 3523 O O . LYS A 1 459 ? 2.192 6.851 6.335 1.00 93.06 459 LYS A O 1
ATOM 3528 N N . VAL A 1 460 ? 2.253 8.930 7.139 1.00 94.62 460 VAL A N 1
ATOM 3529 C CA . VAL A 1 460 ? 0.807 9.142 7.001 1.00 94.62 460 VAL A CA 1
ATOM 3530 C C . VAL A 1 460 ? 0.563 10.421 6.229 1.00 94.62 460 VAL A C 1
ATOM 3532 O O . VAL A 1 460 ? 1.222 11.437 6.469 1.00 94.62 460 VAL A O 1
ATOM 3535 N N . ALA A 1 461 ? -0.379 10.361 5.299 1.00 94.50 461 ALA A N 1
ATOM 3536 C CA . ALA A 1 461 ? -0.767 11.484 4.476 1.00 94.50 461 ALA A CA 1
ATOM 3537 C C . ALA A 1 461 ? -2.284 11.562 4.316 1.00 94.50 461 ALA A C 1
ATOM 3539 O O . ALA A 1 461 ? -2.986 10.552 4.323 1.00 94.50 461 ALA A O 1
ATOM 3540 N N . MET A 1 462 ? -2.771 12.780 4.135 1.00 94.75 462 MET A N 1
ATOM 3541 C CA . MET A 1 462 ? -4.127 13.069 3.705 1.00 94.75 462 MET A CA 1
ATOM 3542 C C . MET A 1 462 ? -4.137 13.290 2.197 1.00 94.75 462 MET A C 1
ATOM 3544 O O . MET A 1 462 ? -3.413 14.140 1.677 1.00 94.75 462 MET A O 1
ATOM 3548 N N . LEU A 1 463 ? -4.967 12.525 1.505 1.00 95.19 463 LEU A N 1
ATOM 3549 C CA . LEU A 1 463 ? -5.286 12.702 0.100 1.00 95.19 463 LEU A CA 1
ATOM 3550 C C . LEU A 1 463 ? -6.561 13.536 -0.006 1.00 95.19 463 LEU A C 1
ATOM 3552 O O . LEU A 1 463 ? -7.617 13.092 0.438 1.00 95.19 463 LEU A O 1
ATOM 3556 N N . THR A 1 464 ? -6.474 14.723 -0.597 1.00 93.69 464 THR A N 1
ATOM 3557 C CA . THR A 1 464 ? -7.648 15.54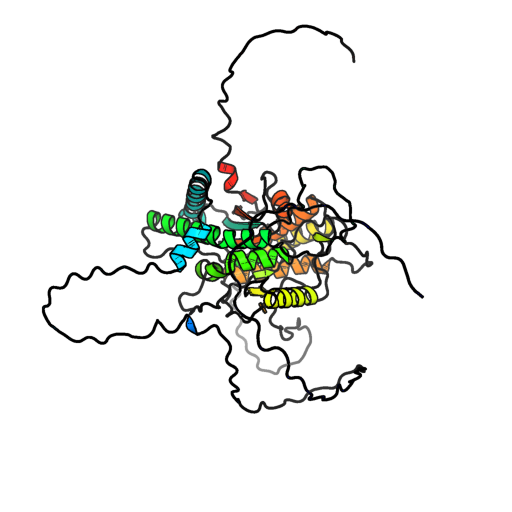4 -0.916 1.00 93.69 464 THR A CA 1
ATOM 3558 C C . THR A 1 464 ? -8.055 15.275 -2.355 1.00 93.69 464 THR A C 1
ATOM 3560 O O . THR A 1 464 ? -7.259 15.469 -3.276 1.00 93.69 464 THR A O 1
ATOM 3563 N N . CYS A 1 465 ? -9.290 14.823 -2.553 1.00 92.94 465 CYS A N 1
ATOM 3564 C CA . CYS A 1 465 ? -9.808 14.499 -3.871 1.00 92.94 465 CYS A CA 1
ATOM 3565 C C . CYS A 1 465 ? -10.487 15.720 -4.486 1.00 92.94 465 CYS A C 1
ATOM 3567 O O . CYS A 1 465 ? -11.606 16.077 -4.129 1.00 92.94 465 CYS A O 1
ATOM 3569 N N . GLY A 1 466 ? -9.784 16.357 -5.417 1.00 89.19 466 GLY A N 1
ATOM 3570 C CA . GLY A 1 466 ? -10.321 17.378 -6.311 1.00 89.19 466 GLY A CA 1
ATOM 3571 C C . GLY A 1 466 ? -10.039 17.021 -7.774 1.00 89.19 466 GLY A C 1
ATOM 3572 O O . GLY A 1 466 ? -9.611 15.899 -8.053 1.00 89.19 466 GLY A O 1
ATOM 3573 N N . PRO A 1 467 ? -10.204 17.975 -8.710 1.00 86.75 467 PRO A N 1
ATOM 3574 C CA . PRO A 1 467 ? -9.840 17.784 -10.120 1.00 86.75 467 PRO A CA 1
ATOM 3575 C C . PRO A 1 467 ? -8.377 17.352 -10.305 1.00 86.75 467 PRO A C 1
ATOM 3577 O O . PRO A 1 467 ? -8.036 16.598 -11.213 1.00 86.75 467 PRO A O 1
ATOM 3580 N N . VAL A 1 468 ? -7.510 17.820 -9.404 1.00 89.81 468 VAL A N 1
ATOM 3581 C CA . VAL A 1 468 ? -6.134 17.358 -9.256 1.00 89.81 468 VAL A CA 1
ATOM 3582 C C . VAL A 1 468 ? -5.973 16.871 -7.817 1.00 89.81 468 VAL A C 1
ATOM 3584 O O . VAL A 1 468 ? -5.998 17.702 -6.907 1.00 89.81 468 VAL A O 1
ATOM 3587 N N . PRO A 1 469 ? -5.832 15.555 -7.584 1.00 92.69 469 PRO A N 1
ATOM 3588 C CA . PRO A 1 469 ? -5.618 15.026 -6.247 1.00 92.69 469 PRO A CA 1
ATOM 3589 C C . PRO A 1 469 ? -4.341 15.593 -5.623 1.00 92.69 469 PRO A C 1
ATOM 3591 O O . PRO A 1 469 ? -3.287 15.617 -6.266 1.00 92.69 469 PRO A O 1
ATOM 3594 N N . THR A 1 470 ? -4.422 16.028 -4.366 1.00 91.94 470 THR A N 1
ATOM 3595 C CA . THR A 1 470 ? -3.264 16.537 -3.619 1.00 91.94 470 THR A CA 1
ATOM 3596 C C . THR A 1 470 ? -2.974 15.666 -2.409 1.00 91.94 470 THR A C 1
ATOM 3598 O O . THR A 1 470 ? -3.881 15.228 -1.702 1.00 91.94 470 THR A O 1
ATOM 3601 N N . LEU A 1 471 ? -1.688 15.411 -2.165 1.00 92.88 471 LEU A N 1
ATOM 3602 C CA . LEU A 1 471 ? -1.216 14.583 -1.062 1.00 92.88 471 LEU A CA 1
ATOM 3603 C C . LEU A 1 471 ? -0.474 15.446 -0.038 1.00 92.88 471 LEU A C 1
ATOM 3605 O O . LEU A 1 471 ? 0.522 16.089 -0.365 1.00 92.88 471 LEU A O 1
ATOM 3609 N N . HIS A 1 472 ? -0.940 15.436 1.208 1.00 91.88 472 HIS A N 1
ATOM 3610 C CA . HIS A 1 472 ? -0.375 16.214 2.309 1.00 91.88 472 HIS A CA 1
ATOM 3611 C C . HIS A 1 472 ? 0.113 15.283 3.419 1.00 91.88 472 HIS A C 1
ATOM 3613 O O . HIS A 1 472 ? -0.686 14.648 4.102 1.00 91.88 472 HIS A O 1
ATOM 3619 N N . PHE A 1 473 ? 1.428 15.192 3.618 1.00 91.19 473 PHE A N 1
ATOM 3620 C CA . PHE A 1 473 ? 2.007 14.370 4.684 1.00 91.19 473 PHE A CA 1
ATOM 3621 C C . PHE A 1 473 ? 1.853 15.044 6.048 1.00 91.19 473 PHE A C 1
ATOM 3623 O O . PHE A 1 473 ? 2.290 16.178 6.243 1.00 91.19 473 PHE A O 1
ATOM 3630 N N . LEU A 1 474 ? 1.320 14.305 7.020 1.00 88.31 474 LEU A N 1
ATOM 3631 C CA . LEU A 1 474 ? 1.069 14.794 8.382 1.00 88.31 474 LEU A CA 1
ATOM 3632 C C . LEU A 1 474 ? 2.361 15.037 9.184 1.00 88.31 474 LEU A C 1
ATOM 3634 O O . LEU A 1 474 ? 2.381 15.717 10.205 1.00 88.31 474 LEU A O 1
ATOM 3638 N N . GLU A 1 475 ? 3.495 14.535 8.701 1.00 73.75 475 GLU A N 1
ATOM 3639 C CA . GLU A 1 475 ? 4.785 14.727 9.363 1.00 73.75 475 GLU A CA 1
ATOM 3640 C C . GLU A 1 475 ? 5.380 16.133 9.167 1.00 73.75 475 GLU A C 1
ATOM 3642 O O . GLU A 1 475 ? 6.173 16.573 10.001 1.00 73.75 475 GLU A O 1
ATOM 3647 N N . GLY A 1 476 ? 4.977 16.855 8.111 1.00 54.22 476 GLY A N 1
ATOM 3648 C CA . GLY A 1 476 ? 5.491 18.189 7.766 1.00 54.22 476 GLY A CA 1
ATOM 3649 C C . GLY A 1 476 ? 5.067 19.311 8.721 1.00 54.22 476 GLY A C 1
ATOM 3650 O O . GLY A 1 476 ? 5.639 20.397 8.693 1.00 54.22 476 GLY A O 1
ATOM 3651 N N . LEU A 1 477 ? 4.121 19.057 9.628 1.00 46.56 477 LEU A N 1
ATOM 3652 C CA . LEU A 1 477 ? 3.660 20.035 10.622 1.00 46.56 477 LEU A CA 1
ATOM 3653 C C . LEU A 1 477 ? 4.642 20.232 11.797 1.00 46.56 477 LEU A C 1
ATOM 3655 O O . LEU A 1 477 ? 4.327 20.931 12.762 1.00 46.56 477 LEU A O 1
ATOM 3659 N N . GLN A 1 478 ? 5.826 19.606 11.763 1.00 43.78 478 GLN A N 1
ATOM 3660 C CA . GLN A 1 478 ? 6.721 19.516 12.925 1.00 43.78 478 GLN A CA 1
ATOM 3661 C C . GLN A 1 478 ? 8.007 20.354 12.850 1.00 43.78 478 GLN A C 1
ATOM 3663 O O . GLN A 1 478 ? 8.576 20.616 13.908 1.00 43.78 478 GLN A O 1
ATOM 3668 N N . ASP A 1 479 ? 8.434 20.852 11.684 1.00 37.66 479 ASP A N 1
ATOM 3669 C CA . ASP A 1 479 ? 9.703 21.605 11.580 1.00 37.66 479 ASP A CA 1
ATOM 3670 C C . ASP A 1 479 ? 9.582 23.127 11.794 1.00 37.66 479 ASP A C 1
ATOM 3672 O O . ASP A 1 479 ? 10.589 23.821 11.936 1.00 37.66 479 ASP A O 1
ATOM 3676 N N . ILE A 1 480 ? 8.366 23.673 11.920 1.00 37.16 480 ILE A N 1
ATOM 3677 C CA . ILE A 1 480 ? 8.168 25.134 12.022 1.00 37.16 480 ILE A CA 1
ATOM 3678 C C . ILE A 1 480 ? 8.443 25.678 13.443 1.00 37.16 480 ILE A C 1
ATOM 3680 O O . ILE A 1 480 ? 8.632 26.878 13.614 1.00 37.16 480 ILE A O 1
ATOM 3684 N N . SER A 1 481 ? 8.547 24.837 14.483 1.00 35.62 481 SER A N 1
ATOM 3685 C CA . SER A 1 481 ? 8.690 25.326 15.873 1.00 35.62 481 SER A CA 1
ATOM 3686 C C . SER A 1 481 ? 10.074 25.142 16.523 1.00 35.62 481 SER A C 1
ATOM 3688 O O . SER A 1 481 ? 10.184 25.342 17.734 1.00 35.62 481 SER A O 1
ATOM 3690 N N . GLY A 1 482 ? 11.117 24.729 15.787 1.00 36.34 482 GLY A N 1
ATOM 3691 C CA . GLY A 1 482 ? 12.364 24.240 16.410 1.00 36.34 482 GLY A CA 1
ATOM 3692 C C . GLY A 1 482 ? 13.689 24.884 15.990 1.00 36.34 482 GLY A C 1
ATOM 3693 O O . GLY A 1 482 ? 14.639 24.853 16.770 1.00 36.34 482 GLY A O 1
ATOM 3694 N N . ARG A 1 483 ? 13.790 25.488 14.800 1.00 37.91 483 ARG A N 1
ATOM 3695 C CA . ARG A 1 483 ? 15.026 26.141 14.324 1.00 37.91 483 ARG A CA 1
ATOM 3696 C C . ARG A 1 483 ? 14.883 27.657 14.353 1.00 37.91 483 ARG A C 1
ATOM 3698 O O . ARG A 1 483 ? 14.651 28.300 13.341 1.00 37.91 483 ARG A O 1
ATOM 3705 N N . GLY A 1 484 ? 15.020 28.225 15.543 1.00 37.88 484 GLY A N 1
ATOM 3706 C CA . GLY A 1 484 ? 14.972 29.672 15.725 1.00 37.88 484 GLY A CA 1
ATOM 3707 C C . GLY A 1 484 ? 15.431 30.110 17.104 1.00 37.88 484 GLY A C 1
ATOM 3708 O O . GLY A 1 484 ? 14.703 30.841 17.762 1.00 37.88 484 GLY A O 1
ATOM 3709 N N . ARG A 1 485 ? 16.579 29.597 17.573 1.00 38.84 485 ARG A N 1
ATOM 3710 C CA . ARG A 1 485 ? 17.424 30.183 18.637 1.00 38.84 485 ARG A CA 1
ATOM 3711 C C . ARG A 1 485 ? 18.611 29.262 18.931 1.00 38.84 485 ARG A C 1
ATOM 3713 O O . ARG A 1 485 ? 18.715 28.655 19.990 1.00 38.84 485 ARG A O 1
ATOM 3720 N N . SER A 1 486 ? 19.525 29.146 17.977 1.00 38.00 486 SER A N 1
ATOM 3721 C CA . SER A 1 486 ? 20.923 28.915 18.336 1.00 38.00 486 SER A CA 1
ATOM 3722 C C . SER A 1 486 ? 21.523 30.287 18.602 1.00 38.00 486 SER A C 1
ATOM 3724 O O . SER A 1 486 ? 21.658 31.107 17.698 1.00 38.00 486 SER A O 1
ATOM 3726 N N . ASN A 1 487 ? 21.764 30.533 19.887 1.00 34.50 487 ASN A N 1
ATOM 3727 C CA . ASN A 1 487 ? 22.426 31.709 20.417 1.00 34.50 487 ASN A CA 1
ATOM 3728 C C . ASN A 1 487 ? 23.734 31.960 19.663 1.00 34.50 487 ASN A C 1
ATOM 3730 O O . ASN A 1 487 ? 24.602 31.090 19.598 1.00 34.50 487 ASN A O 1
ATOM 3734 N N . SER A 1 488 ? 23.870 33.173 19.145 1.00 35.75 488 SER A N 1
ATOM 3735 C CA . SER A 1 488 ? 25.138 33.805 18.820 1.00 35.75 488 SER A CA 1
ATOM 3736 C C . SER A 1 488 ? 25.965 33.911 20.104 1.00 35.75 488 SER A C 1
ATOM 3738 O O . SER A 1 488 ? 25.840 34.851 20.880 1.00 35.75 488 SER A O 1
ATOM 3740 N N . SER A 1 489 ? 26.782 32.890 20.350 1.00 36.62 489 SER A N 1
ATOM 3741 C CA . SER A 1 489 ? 27.942 32.966 21.231 1.00 36.62 489 SER A CA 1
ATOM 3742 C C . SER A 1 489 ? 29.087 33.523 20.395 1.00 36.62 489 SER A C 1
ATOM 3744 O O . SER A 1 489 ? 29.800 32.773 19.732 1.00 36.62 489 SER A O 1
ATOM 3746 N N . SER A 1 490 ? 29.206 34.848 20.382 1.00 36.03 490 SER A N 1
ATOM 3747 C CA . SER A 1 490 ? 30.390 35.548 19.902 1.00 36.03 490 SER A CA 1
ATOM 3748 C C . SER A 1 490 ? 31.553 35.254 20.848 1.00 36.03 490 SER A C 1
ATOM 3750 O O . SER A 1 490 ? 31.566 35.729 21.982 1.00 36.03 490 SER A O 1
ATOM 3752 N N . SER A 1 491 ? 32.519 34.473 20.384 1.00 38.19 491 SER A N 1
ATOM 3753 C CA . SER A 1 491 ? 33.890 34.545 20.877 1.00 38.19 491 SER A CA 1
ATOM 3754 C C . SER A 1 491 ? 34.723 35.186 19.777 1.00 38.19 491 SER A C 1
ATOM 3756 O O . SER A 1 491 ? 34.917 34.600 18.711 1.00 38.19 491 SER A O 1
ATOM 3758 N N . GLU A 1 492 ? 35.129 36.420 20.043 1.00 40.56 492 GLU A N 1
ATOM 3759 C CA . GLU A 1 492 ? 36.263 37.085 19.415 1.00 40.56 492 GLU A CA 1
ATOM 3760 C C . GLU A 1 492 ? 37.502 36.184 19.550 1.00 40.56 492 GLU A C 1
ATOM 3762 O O . GLU A 1 492 ? 37.773 35.688 20.640 1.00 40.56 492 GLU A O 1
ATOM 3767 N N . ASP A 1 493 ? 38.195 35.893 18.446 1.00 38.88 493 ASP A N 1
ATOM 3768 C CA . ASP A 1 493 ? 39.572 36.365 18.251 1.00 38.88 493 ASP A CA 1
ATOM 3769 C C . ASP A 1 493 ? 40.174 35.910 16.902 1.00 38.88 493 ASP A C 1
ATOM 3771 O O . ASP A 1 493 ? 40.383 34.729 16.639 1.00 38.88 493 ASP A O 1
ATOM 3775 N N . SER A 1 494 ? 40.430 36.915 16.060 1.00 40.09 494 SER A N 1
ATOM 3776 C CA . SER A 1 494 ? 41.707 37.224 15.400 1.00 40.09 494 SER A CA 1
ATOM 3777 C C . SER A 1 494 ? 42.485 36.132 14.636 1.00 40.09 494 SER A C 1
ATOM 3779 O O . SER A 1 494 ? 43.232 35.370 15.237 1.00 40.09 494 SER A O 1
ATOM 3781 N N . GLN A 1 495 ? 42.467 36.201 13.291 1.00 38.78 495 GLN A N 1
ATOM 3782 C CA . GLN A 1 495 ? 43.693 36.334 12.469 1.00 38.78 495 GLN A CA 1
ATOM 3783 C C . GLN A 1 495 ? 43.397 36.630 10.981 1.00 38.78 495 GLN A C 1
ATOM 3785 O O . GLN A 1 495 ? 43.027 35.769 10.192 1.00 38.78 495 GLN A O 1
ATOM 3790 N N . GLU A 1 496 ? 43.506 37.916 10.657 1.00 36.94 496 GLU A N 1
ATOM 3791 C CA . GLU A 1 496 ? 44.338 38.528 9.610 1.00 36.94 496 GLU A CA 1
ATOM 3792 C C . GLU A 1 496 ? 44.766 37.727 8.352 1.00 36.94 496 GLU A C 1
ATOM 3794 O O . GLU A 1 496 ? 45.471 36.722 8.423 1.00 36.94 496 GLU A O 1
ATOM 3799 N N . SER A 1 497 ? 44.489 38.365 7.203 1.00 35.12 497 SER A N 1
ATOM 3800 C CA . SER A 1 497 ? 45.292 38.478 5.965 1.00 35.12 497 SER A CA 1
ATOM 3801 C C . SER A 1 497 ? 44.728 37.835 4.687 1.00 35.12 497 SER A C 1
ATOM 3803 O O . SER A 1 497 ? 44.390 36.658 4.639 1.00 35.12 497 SER A O 1
ATOM 3805 N N . GLY A 1 498 ? 44.689 38.648 3.620 1.00 34.78 498 GLY A N 1
ATOM 3806 C CA . GLY A 1 498 ? 44.665 38.170 2.234 1.00 34.78 498 GLY A CA 1
ATOM 3807 C C . GLY A 1 498 ? 43.583 38.752 1.323 1.00 34.78 498 GLY A C 1
ATOM 3808 O O . GLY A 1 498 ? 42.750 38.009 0.816 1.00 34.78 498 GLY A O 1
ATOM 3809 N N . GLN A 1 499 ? 43.611 40.063 1.069 1.00 39.03 499 GLN A N 1
ATOM 3810 C CA . GLN A 1 499 ? 42.969 40.661 -0.108 1.00 39.03 499 GLN A CA 1
ATOM 3811 C C . GLN A 1 499 ? 43.720 40.268 -1.392 1.00 39.03 499 GLN A C 1
ATOM 3813 O O . GLN A 1 499 ? 44.912 40.533 -1.506 1.00 39.03 499 GLN A O 1
ATOM 3818 N N . SER A 1 500 ? 42.999 39.704 -2.359 1.00 34.53 500 SER A N 1
ATOM 3819 C CA . SER A 1 500 ? 43.168 39.878 -3.818 1.00 34.53 500 SER A CA 1
ATOM 3820 C C . SER A 1 500 ? 41.961 39.166 -4.448 1.00 34.53 500 SER A C 1
ATOM 3822 O O . SER A 1 500 ? 41.750 37.989 -4.191 1.00 34.53 500 SER A O 1
ATOM 3824 N N . GLU A 1 501 ? 40.931 39.867 -4.920 1.00 40.00 501 GLU A N 1
ATOM 3825 C CA . GLU A 1 501 ? 40.847 40.546 -6.217 1.00 40.00 501 GLU A CA 1
ATOM 3826 C C . GLU A 1 501 ? 40.982 39.541 -7.388 1.00 40.00 501 GLU A C 1
ATOM 3828 O O . GLU A 1 501 ? 41.995 38.855 -7.494 1.00 40.00 501 GLU A O 1
ATOM 3833 N N . TRP A 1 502 ? 39.948 39.502 -8.245 1.00 36.94 502 TRP A N 1
ATOM 3834 C CA . TRP A 1 502 ? 39.937 39.386 -9.719 1.00 36.94 502 TRP A CA 1
ATOM 3835 C C . TRP A 1 502 ? 38.807 38.485 -10.263 1.00 36.94 502 TRP A C 1
ATOM 3837 O O . TRP A 1 502 ? 38.808 37.277 -10.055 1.00 36.94 502 TRP A O 1
ATOM 3847 N N . SER A 1 503 ? 37.940 39.164 -11.033 1.00 38.38 503 SER A N 1
ATOM 3848 C CA . SER A 1 503 ? 37.241 38.774 -12.280 1.00 38.38 503 SER A CA 1
ATOM 3849 C C . SER A 1 503 ? 36.230 37.630 -12.283 1.00 38.38 503 SER A C 1
ATOM 3851 O O . SER A 1 503 ? 36.638 36.452 -12.216 1.00 38.38 503 SER A O 1
#

pLDDT: mean 70.52, std 26.4, range [23.7, 98.62]

Nearest PDB structures (foldseek):
  8t8f-assembly1_D  TM=3.317E-01  e=3.100E+00  Saccharomyces cerevisiae W303

Radius of gyration: 31.04 Å; Cα contacts (8 Å, |Δi|>4): 623; chains: 1; bounding box: 102×94×88 Å

Organism: NCBI:txid51315